Protein AF-A0A261F7Y9-F1 (afdb_monomer)

Organism: NCBI:txid218139

Sequence (420 aa):
MVSARGSYKQPDGKLISATIAAESLATPVISEVSFDGDFFADDDLGGDASLTPVEHALSGLPLTWSLQDYQERIAAAIPANLHLEGTDARALALAVRRAAGKLVGEQAQESVASEAGTGKKPGLPQDAFDTGNLTSSNLSWDELKRRWNSLDLAIVEPQTSAQQPFEPAMQMAVDEVIAERTRKGEMPALIRFWEWASPAVIIGLFQSLSAEVNMQAARERGITVVRRITGGGAMFVEPGNTITYSLTVPRDFIEGLNSEDAYRLCEAWAIGALRSVGIKAAHAPLNDVVSPAGKIGGAAQRRYPKSEAGAGVPGSVLPGAVLHHTTMAYDIDAVAMTQVLRPHQEKLAAHAVKSAAKRVDPMKSQSGMSRREIMEAMARYAHEFVPGLRSYQLPEDVLKEARELAQSKYSNPQWTGRIA

Secondary structure (DSSP, 8-state):
-EEEEEEEE-TTS-EEEEEEEES-SSS-B-SEEEEEES-EEEETTSS---SHHHHHHHTT-BTT--HHHHHHHHHHHS-TTEEEES--HHHHHHHHHHHHHHHTT------S---S-----S---TTTT-TT---BTTB-HHHHHHHHHTS-EEEEPPPPTTSPPBPHHHHHHHHHHHHHHHHTTSS-EEEEEE-BSS-EEEE-TT--HHHHB-HHHHHHTT-EEEE-SS-S--EEE-TTTEEEEEEEE-GGGGTT--HHHHHHHHHHHHHHHHHHTT---EEETTTEEEETTEEEEEEEEEEEPPEE--TTSTT-EE--EEEEEEEEESS--HHHHHHHB---S-S-HHHHHHHHHTTB--THHHH---HHHHHHHHHHHHHHHSTT-EE----HHHHHHHHHHIIIIIT-HHHHH---

Solvent-accessible surface area (backbone atoms only — not comparable to full-atom values): 21947 Å² total; per-residue (Å²): 107,51,71,32,73,8,68,36,57,47,55,76,59,33,39,38,30,20,42,36,30,24,67,41,83,92,61,48,26,26,63,42,52,48,63,33,28,33,28,34,61,37,20,61,83,52,61,84,47,58,51,59,59,36,32,60,69,47,41,71,38,59,46,82,56,50,58,63,58,42,20,54,52,36,52,73,32,53,54,96,52,55,47,61,46,69,59,50,39,61,51,52,17,51,2,42,45,47,10,29,31,62,71,74,66,51,74,79,72,89,71,67,72,74,65,61,48,88,40,63,48,78,69,78,57,96,50,45,75,42,86,86,57,82,50,57,102,86,41,46,70,65,57,49,50,51,51,57,64,66,51,67,40,32,29,31,63,69,77,54,98,87,58,82,50,46,48,67,32,40,50,52,20,42,54,51,48,53,32,55,33,23,21,62,62,76,42,66,28,33,39,35,40,56,58,50,57,49,37,32,36,40,34,13,31,27,28,46,47,78,67,43,37,35,64,66,53,23,55,78,67,64,34,46,73,34,49,39,91,24,27,30,63,72,44,75,49,44,57,87,23,54,50,39,39,36,37,31,36,45,33,67,76,42,64,95,49,57,71,52,55,38,42,50,62,71,41,45,64,59,38,51,23,37,42,74,58,60,30,66,47,26,78,40,88,69,43,34,32,29,37,98,67,22,37,26,30,38,47,34,54,40,56,34,37,60,43,72,47,66,100,84,44,92,92,42,67,27,49,4,12,32,36,40,37,35,47,26,37,37,42,80,66,38,64,64,42,60,59,24,38,45,73,80,90,81,62,62,71,75,56,40,38,57,50,47,47,54,44,43,35,36,48,45,78,64,48,75,52,54,69,65,59,51,48,52,45,35,54,54,39,46,49,70,71,27,79,81,55,36,84,48,76,84,52,68,67,58,54,48,53,11,48,56,41,11,60,71,40,41,64,26,67,67,56,41,63,40,64,69

Radius of gyration: 21.88 Å; Cα contacts (8 Å, |Δi|>4): 838; chains: 1; bounding box: 56×60×61 Å

Mean predicted aligned error: 7.57 Å

Foldseek 3Di:
DDKFKFKDAALLGWIKMKIFDDPDLVQAATQWIAMFIFKFKAFQQQDQQDCVQLGVLRHGHHLPDDLVVQLVSSQVSQDPRIDIGRDHSSRNSNNSNRGSCVSNVNDPPCPVDPPCPVRPNPPQDPCLLPPCPLDDPQDDPVNLLVLLQPFPEAEAAADDPVDQFDAPLLVLLLLVLQQVCLLQVNDTWYKYWGWHNAKEKEAEQQHACVQWWPVVLCVVVVYYYWYHSWGGGMDTDGTQFKTKIKTKHFLVSQPPHDQQNVLSSVCVLVQVLLVVLQASWGDRPPFFIAHPQATFKGKTKHWGHKDADPDDDPPDIRRTMIMIMMMGTQDDPLLSSCVTTPPDDDDDPVVSSVVSPSRHDHSCVGRVDGPVVSSNSSVVSSCVSHPPHHYDDDDVVSSVSSVVCSVVAGPDVCNSNDRD

Nearest PDB structures (foldseek):
  3r07-assembly1_A  TM=8.902E-01  e=7.200E-19  Thermoplasma acidophilum DSM 1728
  6jom-assembly2_B  TM=8.485E-01  e=5.633E-18  Mesomycoplasma hyopneumoniae J
  4tvy-assembly2_B  TM=7.628E-01  e=1.749E-13  Escherichia coli K-12
  3a7u-assembly1_A  TM=7.095E-01  e=5.615E-11  Bos taurus
  1hxd-assembly2_B  TM=4.576E-01  e=7.885E-04  Escherichia coli

pLDDT: mean 85.69, std 16.02, range [31.22, 98.69]

InterPro domains:
  IPR004143 Biotinyl protein ligase (BPL) and lipoyl protein ligase (LPL), catalytic domain [PF21948] (168-380)
  IPR004143 Biotinyl protein ligase (BPL) and lipoyl protein ligase (LPL), catalytic domain [PS51733] (185-364)
  IPR045864 Class II Aminoacyl-tRNA synthetase/Biotinyl protein ligase (BPL) and lipoyl protein ligase (LPL) [G3DSA:3.30.930.10] (155-417)
  IPR045864 Class II Aminoacyl-tRNA synthetase/Biotinyl protein ligase (BPL) and lipoyl protein ligase (LPL) [SSF55681] (164-416)
  IPR050664 Octanoyltransferase LipM/LipL [PTHR43679] (163-416)

Structure (mmCIF, N/CA/C/O backbone):
data_AF-A0A261F7Y9-F1
#
_entry.id   AF-A0A261F7Y9-F1
#
loop_
_atom_site.group_PDB
_atom_site.id
_atom_site.type_symbol
_atom_site.label_atom_id
_atom_site.label_alt_id
_atom_site.label_comp_id
_atom_site.label_asym_id
_atom_site.label_entity_id
_atom_site.label_seq_id
_atom_site.pdbx_PDB_ins_code
_atom_site.Cartn_x
_atom_site.Cartn_y
_atom_site.Cartn_z
_atom_site.occupancy
_atom_site.B_iso_or_equiv
_atom_site.auth_seq_id
_atom_site.auth_comp_id
_atom_site.auth_asym_id
_atom_site.auth_atom_id
_atom_site.pdbx_PDB_model_num
ATOM 1 N N . MET A 1 1 ? 30.155 -2.075 -19.653 1.00 79.88 1 MET A N 1
ATOM 2 C CA . MET A 1 1 ? 28.729 -2.178 -19.300 1.00 79.88 1 MET A CA 1
ATOM 3 C C . MET A 1 1 ? 28.101 -0.801 -19.403 1.00 79.88 1 MET A C 1
ATOM 5 O O . MET A 1 1 ? 28.576 0.129 -18.760 1.00 79.88 1 MET A O 1
ATOM 9 N N . VAL A 1 2 ? 27.101 -0.661 -20.263 1.00 89.81 2 VAL A N 1
ATOM 10 C CA . VAL A 1 2 ? 26.293 0.553 -20.429 1.00 89.81 2 VAL A CA 1
ATOM 11 C C . VAL A 1 2 ? 24.871 0.242 -19.993 1.00 89.81 2 VAL A C 1
ATOM 13 O O . VAL A 1 2 ? 24.397 -0.866 -20.235 1.00 89.81 2 VAL A O 1
ATOM 16 N N . SER A 1 3 ? 24.197 1.188 -19.344 1.00 92.75 3 SER A N 1
ATOM 17 C CA . SER A 1 3 ? 22.821 1.000 -18.894 1.00 92.75 3 SER A CA 1
ATOM 18 C C . SER A 1 3 ? 21.926 2.168 -19.274 1.00 92.75 3 SER A C 1
ATOM 20 O O . SER A 1 3 ? 22.372 3.307 -19.429 1.00 92.75 3 SER A O 1
ATOM 22 N N . ALA A 1 4 ? 20.644 1.873 -19.452 1.00 93.38 4 ALA A N 1
ATOM 23 C CA . ALA A 1 4 ? 19.624 2.864 -19.732 1.00 93.38 4 ALA A CA 1
ATOM 24 C C . ALA A 1 4 ? 18.330 2.520 -19.008 1.00 93.38 4 ALA A C 1
ATOM 26 O O . ALA A 1 4 ? 17.986 1.358 -18.804 1.00 93.38 4 ALA A O 1
ATOM 27 N N . ARG A 1 5 ? 17.586 3.569 -18.664 1.00 92.94 5 ARG A N 1
ATOM 28 C CA . ARG A 1 5 ? 16.268 3.462 -18.051 1.00 92.94 5 ARG A CA 1
ATOM 29 C C . ARG A 1 5 ? 15.193 3.923 -19.020 1.00 92.94 5 ARG A C 1
ATOM 31 O O . ARG A 1 5 ? 15.264 5.037 -19.551 1.00 92.94 5 ARG A O 1
ATOM 38 N N . GLY A 1 6 ? 14.188 3.088 -19.222 1.00 92.38 6 GLY A N 1
ATOM 39 C CA . GLY A 1 6 ? 12.964 3.399 -19.944 1.00 92.38 6 GLY A CA 1
ATOM 40 C C . GLY A 1 6 ? 11.796 3.398 -18.973 1.00 92.38 6 GLY A C 1
ATOM 41 O O . GLY A 1 6 ? 11.725 2.540 -18.103 1.00 92.38 6 GLY A O 1
ATOM 42 N N . SER A 1 7 ? 10.889 4.359 -19.106 1.00 90.38 7 SER A N 1
ATOM 43 C CA . SER A 1 7 ? 9.691 4.441 -18.268 1.00 90.38 7 SER A CA 1
ATOM 44 C C . SER A 1 7 ? 8.463 4.603 -19.145 1.00 90.38 7 SER A C 1
ATOM 46 O O . SER A 1 7 ? 8.532 5.288 -20.167 1.00 90.38 7 SER A O 1
ATOM 48 N N . TYR A 1 8 ? 7.349 3.999 -18.750 1.00 88.56 8 TYR A N 1
ATOM 49 C CA . TYR A 1 8 ? 6.044 4.099 -19.388 1.00 88.56 8 TYR A CA 1
ATOM 50 C C . TYR A 1 8 ? 4.980 4.386 -18.329 1.00 88.56 8 TYR A C 1
ATOM 52 O O . TYR A 1 8 ? 4.941 3.743 -17.283 1.00 88.56 8 TYR A O 1
ATOM 60 N N . LYS A 1 9 ? 4.139 5.388 -18.598 1.00 82.06 9 LYS A N 1
ATOM 61 C CA . LYS A 1 9 ? 3.025 5.772 -17.735 1.00 82.06 9 LYS A CA 1
ATOM 62 C C . LYS A 1 9 ? 1.736 5.312 -18.392 1.00 82.06 9 LYS A C 1
ATOM 64 O O . LYS A 1 9 ? 1.450 5.725 -19.513 1.00 82.06 9 LYS A O 1
ATOM 69 N N . GLN A 1 10 ? 0.992 4.472 -17.694 1.00 81.38 10 GLN A N 1
ATOM 70 C CA . GLN A 1 10 ? -0.288 3.968 -18.161 1.00 81.38 10 GLN A CA 1
ATOM 71 C C . GLN A 1 10 ? -1.378 5.048 -18.111 1.00 81.38 10 GLN A C 1
ATOM 73 O O . GLN A 1 10 ? -1.228 6.047 -17.394 1.00 81.38 10 GLN A O 1
ATOM 78 N N . PRO A 1 11 ? -2.496 4.856 -18.837 1.00 72.88 11 PRO A N 1
ATOM 79 C CA . PRO A 1 11 ? -3.625 5.788 -18.831 1.00 72.88 11 PRO A CA 1
ATOM 80 C C . PRO A 1 11 ? -4.229 6.059 -17.443 1.00 72.88 11 PRO A C 1
ATOM 82 O O . PRO A 1 11 ? -4.702 7.165 -17.189 1.00 72.88 11 PRO A O 1
ATOM 85 N N . ASP A 1 12 ? -4.183 5.081 -16.534 1.00 65.38 12 ASP A N 1
ATOM 86 C CA . ASP A 1 12 ? -4.641 5.197 -15.139 1.00 65.38 12 ASP A CA 1
ATOM 87 C C . ASP A 1 12 ? -3.676 6.002 -14.239 1.00 65.38 12 ASP A C 1
ATOM 89 O O . ASP A 1 12 ? -3.991 6.351 -13.096 1.00 65.38 12 ASP A O 1
ATOM 93 N N . GLY A 1 13 ? -2.504 6.346 -14.775 1.00 70.00 13 GLY A N 1
ATOM 94 C CA . GLY A 1 13 ? -1.469 7.135 -14.134 1.00 70.00 13 GLY A CA 1
ATOM 95 C C . GLY A 1 13 ? -0.353 6.328 -13.475 1.00 70.00 13 GLY A C 1
ATOM 96 O O . GLY A 1 13 ? 0.616 6.962 -13.043 1.00 70.00 13 GLY A O 1
ATOM 97 N N . LYS A 1 14 ? -0.445 4.991 -13.423 1.00 76.88 14 LYS A N 1
ATOM 98 C CA . LYS A 1 14 ? 0.593 4.125 -12.848 1.00 76.88 14 LYS A CA 1
ATOM 99 C C . LYS A 1 14 ? 1.839 4.100 -13.729 1.00 76.88 14 LYS A C 1
ATOM 101 O O . LYS A 1 14 ? 1.745 4.097 -14.960 1.00 76.88 14 LYS A O 1
ATOM 106 N N . LEU A 1 15 ? 3.014 4.115 -13.102 1.00 82.56 15 LEU A N 1
ATOM 107 C CA . LEU A 1 15 ? 4.296 4.132 -13.802 1.00 82.56 15 LEU A CA 1
ATOM 108 C C . LEU A 1 15 ? 5.003 2.786 -13.688 1.00 82.56 15 LEU A C 1
ATOM 110 O O . LEU A 1 15 ? 5.129 2.242 -12.596 1.00 82.56 15 LEU A O 1
ATOM 114 N N . ILE A 1 16 ? 5.545 2.338 -14.816 1.00 90.88 16 ILE A N 1
ATOM 115 C CA . ILE A 1 16 ? 6.440 1.196 -14.932 1.00 90.88 16 ILE A CA 1
ATOM 116 C C . ILE A 1 16 ? 7.758 1.681 -15.514 1.00 90.88 16 ILE A C 1
ATOM 118 O O . ILE A 1 16 ? 7.783 2.482 -16.452 1.00 90.88 16 ILE A O 1
ATOM 122 N N . SER A 1 17 ? 8.864 1.192 -14.981 1.00 92.25 17 SER A N 1
ATOM 123 C CA . SER A 1 17 ? 10.192 1.427 -15.519 1.00 92.25 17 SER A CA 1
ATOM 124 C C . SER A 1 17 ? 10.956 0.126 -15.675 1.00 92.25 17 SER A C 1
ATOM 126 O O . SER A 1 17 ? 10.799 -0.792 -14.881 1.00 92.25 17 SER A O 1
ATOM 128 N N . ALA A 1 18 ? 11.808 0.086 -16.693 1.00 95.12 18 ALA A N 1
ATOM 129 C CA . ALA A 1 18 ? 12.790 -0.957 -16.908 1.00 95.12 18 ALA A CA 1
ATOM 130 C C . ALA A 1 18 ? 14.177 -0.313 -16.928 1.00 95.12 18 ALA A C 1
ATOM 132 O O . ALA A 1 18 ? 14.395 0.691 -17.619 1.00 95.12 18 ALA A O 1
ATOM 133 N N . THR A 1 19 ? 15.112 -0.882 -16.178 1.00 94.50 19 THR A N 1
ATOM 134 C CA . THR A 1 19 ? 16.533 -0.542 -16.267 1.00 94.50 19 THR A CA 1
ATOM 135 C C . THR A 1 19 ? 17.238 -1.699 -16.950 1.00 94.50 19 THR A C 1
ATOM 137 O O . THR A 1 19 ? 17.199 -2.811 -16.444 1.00 94.50 19 THR A O 1
ATOM 140 N N . ILE A 1 20 ? 17.851 -1.444 -18.105 1.00 95.19 20 ILE A N 1
ATOM 141 C CA . ILE A 1 20 ? 18.553 -2.450 -18.907 1.00 95.19 20 ILE A CA 1
ATOM 142 C C . ILE A 1 20 ? 20.041 -2.146 -18.889 1.00 95.19 20 ILE A C 1
ATOM 144 O O . ILE A 1 20 ? 20.428 -0.988 -19.065 1.00 95.19 20 ILE A O 1
ATOM 148 N N . ALA A 1 21 ? 20.860 -3.181 -18.741 1.00 93.62 21 ALA A N 1
ATOM 149 C CA . ALA A 1 21 ? 22.292 -3.137 -18.987 1.00 93.62 21 ALA A CA 1
ATOM 150 C C . ALA A 1 21 ? 22.665 -3.981 -20.214 1.00 93.62 21 ALA A C 1
ATOM 152 O O . ALA A 1 21 ? 22.016 -4.980 -20.524 1.00 93.62 21 ALA A O 1
ATOM 153 N N . ALA A 1 22 ? 23.730 -3.569 -20.895 1.00 91.69 22 ALA A N 1
ATOM 154 C CA . ALA A 1 22 ? 24.402 -4.338 -21.932 1.00 91.69 22 ALA A CA 1
ATOM 155 C C . ALA A 1 22 ? 25.917 -4.309 -21.698 1.00 91.69 22 ALA A C 1
ATOM 157 O O . ALA A 1 22 ? 26.501 -3.267 -21.365 1.00 91.69 22 ALA A O 1
ATOM 158 N N . GLU A 1 23 ? 26.584 -5.447 -21.883 1.00 88.81 23 GLU A N 1
ATOM 159 C CA . GLU A 1 23 ? 28.038 -5.545 -21.721 1.00 88.81 23 GLU A CA 1
ATOM 160 C C . GLU A 1 23 ? 28.784 -4.784 -22.818 1.00 88.81 23 GLU A C 1
ATOM 162 O O . GLU A 1 23 ? 29.725 -4.038 -22.524 1.00 88.81 23 GLU A O 1
ATOM 167 N N . SER A 1 24 ? 28.315 -4.928 -24.060 1.00 82.69 24 SER A N 1
ATOM 168 C CA . SER A 1 24 ? 28.892 -4.334 -25.262 1.00 82.69 24 SER A CA 1
ATOM 169 C C . SER A 1 24 ? 27.799 -3.922 -26.244 1.00 82.69 24 SER A C 1
ATOM 171 O O . SER A 1 24 ? 26.868 -4.678 -26.500 1.00 82.69 24 SER A O 1
ATOM 173 N N . LEU A 1 25 ? 27.943 -2.746 -26.856 1.00 79.88 25 LEU A N 1
ATOM 174 C CA . LEU A 1 25 ? 27.063 -2.312 -27.947 1.00 79.88 25 LEU A CA 1
ATOM 175 C C . LEU A 1 25 ? 27.443 -2.934 -29.301 1.00 79.88 25 LEU A C 1
ATOM 177 O O . LEU A 1 25 ? 26.671 -2.839 -30.247 1.00 79.88 25 LEU A O 1
ATOM 181 N N . ALA A 1 26 ? 28.604 -3.595 -29.395 1.00 77.81 26 ALA A N 1
ATOM 182 C CA . ALA A 1 26 ? 28.982 -4.361 -30.585 1.00 77.81 26 ALA A CA 1
ATOM 183 C C . ALA A 1 26 ? 28.173 -5.665 -30.716 1.00 77.81 26 ALA A C 1
ATOM 185 O O . ALA A 1 26 ? 27.941 -6.134 -31.827 1.00 77.81 26 ALA A O 1
ATOM 186 N N . THR A 1 27 ? 27.705 -6.206 -29.585 1.00 78.56 27 THR A N 1
ATOM 187 C CA . THR A 1 27 ? 26.785 -7.348 -29.506 1.00 78.56 27 THR A CA 1
ATOM 188 C C . THR A 1 27 ? 25.595 -6.914 -28.652 1.00 78.56 27 THR A C 1
ATOM 190 O O . THR A 1 27 ? 25.581 -7.188 -27.453 1.00 78.56 27 THR A O 1
ATOM 193 N N . PRO A 1 28 ? 24.641 -6.155 -29.221 1.00 86.19 28 PRO A N 1
ATOM 194 C CA . PRO A 1 28 ? 23.650 -5.408 -28.456 1.00 86.19 28 PRO A CA 1
ATOM 195 C C . PRO A 1 28 ? 22.575 -6.349 -27.904 1.00 86.19 28 PRO A C 1
ATOM 197 O O . PRO A 1 28 ? 21.476 -6.430 -28.445 1.00 86.19 28 PRO A O 1
ATOM 200 N N . VAL A 1 29 ? 22.900 -7.069 -26.835 1.00 94.25 29 VAL A N 1
ATOM 201 C CA . VAL A 1 29 ? 21.985 -7.931 -26.083 1.00 94.25 29 VAL A CA 1
ATOM 202 C C . VAL A 1 29 ? 21.806 -7.409 -24.661 1.00 94.25 29 VAL A C 1
ATOM 204 O O . VAL A 1 29 ? 22.692 -6.757 -24.105 1.00 94.25 29 VAL A O 1
ATOM 207 N N . ILE A 1 30 ? 20.652 -7.704 -24.074 1.00 95.31 30 ILE A N 1
ATOM 208 C CA . ILE A 1 30 ? 20.351 -7.437 -22.670 1.00 95.31 30 ILE A CA 1
ATOM 209 C C . ILE A 1 30 ? 21.233 -8.349 -21.814 1.00 95.31 30 ILE A C 1
ATOM 211 O O . ILE A 1 30 ? 21.084 -9.566 -21.866 1.00 95.31 30 ILE A O 1
ATOM 215 N N . SER A 1 31 ? 22.141 -7.788 -21.019 1.00 93.75 31 SER A N 1
ATOM 216 C CA . SER A 1 31 ? 22.878 -8.563 -20.012 1.00 93.75 31 SER A CA 1
ATOM 217 C C . SER A 1 31 ? 22.076 -8.676 -18.719 1.00 93.75 31 SER A C 1
ATOM 219 O O . SER A 1 31 ? 21.968 -9.753 -18.142 1.00 93.75 31 SER A O 1
ATOM 221 N N . GLU A 1 32 ? 21.453 -7.573 -18.305 1.00 93.31 32 GLU A N 1
ATOM 222 C CA . GLU A 1 32 ? 20.610 -7.497 -17.113 1.00 93.31 32 GLU A CA 1
ATOM 223 C C . GLU A 1 32 ? 19.401 -6.608 -17.394 1.00 93.31 32 GLU A C 1
ATOM 225 O O . GLU A 1 32 ? 19.495 -5.622 -18.135 1.00 93.31 32 GLU A O 1
ATOM 230 N N . VAL A 1 33 ? 18.274 -6.935 -16.772 1.00 94.25 33 VAL A N 1
ATOM 231 C CA . VAL A 1 33 ? 17.088 -6.086 -16.743 1.00 94.25 33 VAL A CA 1
ATOM 232 C C . VAL A 1 33 ? 16.472 -6.142 -15.354 1.00 94.25 33 VAL A C 1
ATOM 234 O O . VAL A 1 33 ? 16.450 -7.197 -14.730 1.00 94.25 33 VAL A O 1
ATOM 237 N N . SER A 1 34 ? 15.976 -5.005 -14.883 1.00 93.81 34 SER A N 1
ATOM 238 C CA . SER A 1 34 ? 15.144 -4.935 -13.688 1.00 93.81 34 SER A CA 1
ATOM 239 C C . SER A 1 34 ? 13.935 -4.046 -13.907 1.00 93.81 34 SER A C 1
ATOM 241 O O . SER A 1 34 ? 14.015 -3.036 -14.622 1.00 93.81 34 SER A O 1
ATOM 243 N N . PHE A 1 35 ? 12.819 -4.419 -13.287 1.00 93.56 35 PHE A N 1
ATOM 244 C CA . PHE A 1 35 ? 11.570 -3.668 -13.351 1.00 93.56 35 PHE A CA 1
ATOM 245 C C . PHE A 1 35 ? 11.230 -3.017 -12.020 1.00 93.56 35 PHE A C 1
ATOM 247 O O . PHE A 1 35 ? 11.345 -3.634 -10.970 1.00 93.56 35 PHE A O 1
ATOM 254 N N . ASP A 1 36 ? 10.748 -1.779 -12.063 1.00 92.19 36 ASP A N 1
ATOM 255 C CA . ASP A 1 36 ? 10.231 -1.103 -10.878 1.00 92.19 36 ASP A CA 1
ATOM 256 C C . ASP A 1 36 ? 9.084 -0.153 -11.221 1.00 92.19 36 ASP A C 1
ATOM 258 O O . ASP A 1 36 ? 8.969 0.327 -12.354 1.00 92.19 36 ASP A O 1
ATOM 262 N N . GLY A 1 37 ? 8.211 0.111 -10.250 1.00 89.06 37 GLY A N 1
ATOM 263 C CA . GLY A 1 37 ? 7.068 0.983 -10.478 1.00 89.06 37 GLY A CA 1
ATOM 264 C C . GLY A 1 37 ? 6.006 0.991 -9.386 1.00 89.06 37 GLY A C 1
ATOM 265 O O . GLY A 1 37 ? 6.127 0.350 -8.343 1.00 89.06 37 GLY A O 1
ATOM 266 N N . ASP A 1 38 ? 4.944 1.744 -9.667 1.00 84.56 38 ASP A N 1
ATOM 267 C CA . ASP A 1 38 ? 3.729 1.849 -8.853 1.00 84.56 38 ASP A CA 1
ATOM 268 C C . ASP A 1 38 ? 2.697 0.818 -9.333 1.00 84.56 38 ASP A C 1
ATOM 270 O O . ASP A 1 38 ? 1.706 1.152 -9.982 1.00 84.56 38 ASP A O 1
ATOM 274 N N . PHE A 1 39 ? 2.978 -0.456 -9.066 1.00 86.56 39 PHE A N 1
ATOM 275 C CA . PHE A 1 39 ? 2.076 -1.569 -9.359 1.00 86.56 39 PHE A CA 1
ATOM 276 C C . PHE A 1 39 ? 1.982 -2.527 -8.168 1.00 86.56 39 PHE A C 1
ATOM 278 O O . PHE A 1 39 ? 2.689 -2.390 -7.162 1.00 86.56 39 PHE A O 1
ATOM 285 N N . PHE A 1 40 ? 1.064 -3.480 -8.271 1.00 85.12 40 PHE A N 1
ATOM 286 C CA . PHE A 1 40 ? 0.904 -4.573 -7.322 1.00 85.12 40 PHE A CA 1
ATOM 287 C C . PHE A 1 40 ? 1.166 -5.892 -8.039 1.00 85.12 40 PHE A C 1
ATOM 289 O O . PHE A 1 40 ? 0.871 -6.022 -9.229 1.00 85.12 40 PHE A O 1
ATOM 296 N N . ALA A 1 41 ? 1.721 -6.848 -7.306 1.00 85.12 41 ALA A N 1
ATOM 297 C CA . ALA A 1 41 ? 1.832 -8.218 -7.752 1.00 85.12 41 ALA A CA 1
ATOM 298 C C . ALA A 1 41 ? 1.517 -9.140 -6.577 1.00 85.12 41 ALA A C 1
ATOM 300 O O . ALA A 1 41 ? 2.053 -8.940 -5.485 1.00 85.12 41 ALA A O 1
ATOM 301 N N . ASP A 1 42 ? 0.654 -10.119 -6.815 1.00 80.19 42 ASP A N 1
ATOM 302 C CA . ASP A 1 42 ? 0.310 -11.160 -5.853 1.00 80.19 42 ASP A CA 1
ATOM 303 C C . ASP A 1 42 ? 0.635 -12.525 -6.471 1.00 80.19 42 ASP A C 1
ATOM 305 O O . ASP A 1 42 ? 0.371 -12.765 -7.651 1.00 80.19 42 ASP A O 1
ATOM 309 N N . ASP A 1 43 ? 1.221 -13.409 -5.665 1.00 76.75 43 ASP A N 1
ATOM 310 C CA . ASP A 1 43 ? 1.515 -14.792 -6.036 1.00 76.75 43 ASP A CA 1
ATOM 311 C C . ASP A 1 43 ? 0.514 -15.724 -5.339 1.00 76.75 43 ASP A C 1
ATOM 313 O O . ASP A 1 43 ? 0.488 -15.828 -4.107 1.00 76.75 43 ASP A O 1
ATOM 317 N N . ASP A 1 44 ? -0.284 -16.437 -6.133 1.00 71.94 44 ASP A N 1
ATOM 318 C CA . ASP A 1 44 ? -1.272 -17.408 -5.651 1.00 71.94 44 ASP A CA 1
ATOM 319 C C . ASP A 1 44 ? -0.660 -18.649 -4.967 1.00 71.94 44 ASP A C 1
ATOM 321 O O . ASP A 1 44 ? -1.399 -19.466 -4.417 1.00 71.94 44 ASP A O 1
ATOM 325 N N . LEU A 1 45 ? 0.670 -18.791 -4.940 1.00 62.31 45 LEU A N 1
ATOM 326 C CA . LEU A 1 45 ? 1.407 -19.834 -4.212 1.00 62.31 45 LEU A CA 1
ATOM 327 C C . LEU A 1 45 ? 2.021 -19.346 -2.888 1.00 62.31 45 LEU A C 1
ATOM 329 O O . LEU A 1 45 ? 2.546 -20.150 -2.119 1.00 62.31 45 LEU A O 1
ATOM 333 N N . GLY A 1 46 ? 1.936 -18.046 -2.587 1.00 58.12 46 GLY A N 1
ATOM 334 C CA . GLY A 1 46 ? 2.282 -17.490 -1.276 1.00 58.12 46 GLY A CA 1
ATOM 335 C C . GLY A 1 46 ? 3.758 -17.166 -1.097 1.00 58.12 46 GLY A C 1
ATOM 336 O O . GLY A 1 46 ? 4.185 -16.864 0.018 1.00 58.12 46 GLY A O 1
ATOM 337 N N . GLY A 1 47 ? 4.521 -17.198 -2.190 1.00 62.97 47 GLY A N 1
ATOM 338 C CA . GLY A 1 47 ? 5.863 -16.639 -2.251 1.00 62.97 47 GLY A CA 1
ATOM 339 C C . GLY A 1 47 ? 5.870 -15.108 -2.191 1.00 62.97 47 GLY A C 1
ATOM 340 O O . GLY A 1 47 ? 4.835 -14.438 -2.225 1.00 62.97 47 GLY A O 1
ATOM 341 N N . ASP A 1 48 ? 7.071 -14.536 -2.107 1.00 69.88 48 ASP A N 1
ATOM 342 C CA . ASP A 1 48 ? 7.262 -13.127 -2.443 1.00 69.88 48 ASP A CA 1
ATOM 343 C C . ASP A 1 48 ? 7.061 -12.977 -3.956 1.00 69.88 48 ASP A C 1
ATOM 345 O O . ASP A 1 48 ? 7.891 -13.448 -4.736 1.00 69.88 48 ASP A O 1
ATOM 349 N N . ALA A 1 49 ? 5.961 -12.336 -4.363 1.00 78.19 49 ALA A N 1
ATOM 350 C CA . ALA A 1 49 ? 5.719 -12.002 -5.761 1.00 78.19 49 ALA A CA 1
ATOM 351 C C . ALA A 1 49 ? 6.936 -11.261 -6.339 1.00 78.19 49 ALA A C 1
ATOM 353 O O . ALA A 1 49 ? 7.431 -10.308 -5.732 1.00 78.19 49 ALA A O 1
ATOM 354 N N . SER A 1 50 ? 7.421 -11.724 -7.491 1.00 83.81 50 SER A N 1
ATOM 355 C CA . SER A 1 50 ? 8.671 -11.257 -8.086 1.00 83.81 50 SER A CA 1
ATOM 356 C C . SER A 1 50 ? 8.614 -11.296 -9.608 1.00 83.81 50 SER A C 1
ATOM 358 O O . SER A 1 50 ? 8.040 -12.213 -10.202 1.00 83.81 50 SER A O 1
ATOM 360 N N . LEU A 1 51 ? 9.254 -10.313 -10.242 1.00 88.69 51 LEU A N 1
ATOM 361 C CA . LEU A 1 51 ? 9.414 -10.256 -11.695 1.00 88.69 51 LEU A CA 1
ATOM 362 C C . LEU A 1 51 ? 10.674 -10.976 -12.196 1.00 88.69 51 LEU A C 1
ATOM 364 O O . LEU A 1 51 ? 10.888 -11.029 -13.406 1.00 88.69 51 LEU A O 1
ATOM 368 N N . THR A 1 52 ? 11.458 -11.614 -11.319 1.00 90.19 52 THR A N 1
ATOM 369 C CA . THR A 1 52 ? 12.676 -12.349 -11.700 1.00 90.19 52 THR A CA 1
ATOM 370 C C . THR A 1 52 ? 12.485 -13.359 -12.846 1.00 90.19 52 THR A C 1
ATOM 372 O O . THR A 1 52 ? 13.351 -13.412 -13.720 1.00 90.19 52 THR A O 1
ATOM 375 N N . PRO A 1 53 ? 11.382 -14.136 -12.947 1.00 91.38 53 PRO A N 1
ATOM 376 C CA . PRO A 1 53 ? 11.158 -15.001 -14.111 1.00 91.38 53 PRO A CA 1
ATOM 377 C C . PRO A 1 53 ? 11.090 -14.230 -15.437 1.00 91.38 53 PRO A C 1
ATOM 379 O O . PRO A 1 53 ? 11.654 -14.669 -16.440 1.00 91.38 53 PRO A O 1
ATOM 382 N N . VAL A 1 54 ? 10.447 -13.058 -15.432 1.00 93.12 54 VAL A N 1
ATOM 383 C CA . VAL A 1 54 ? 10.360 -12.163 -16.593 1.00 93.12 54 VAL A CA 1
ATOM 384 C C . VAL A 1 54 ? 11.728 -11.557 -16.900 1.00 93.12 54 VAL A C 1
ATOM 386 O O . VAL A 1 54 ? 12.136 -11.522 -18.058 1.00 93.12 54 VAL A O 1
ATOM 389 N N . GLU A 1 55 ? 12.465 -11.128 -15.876 1.00 94.56 55 GLU A N 1
ATOM 390 C CA . GLU A 1 55 ? 13.810 -10.559 -16.020 1.00 94.56 55 GLU A CA 1
ATOM 391 C C . GLU A 1 55 ? 14.788 -11.573 -16.629 1.00 94.56 55 GLU A C 1
ATOM 393 O O . GLU A 1 55 ? 15.427 -11.291 -17.644 1.00 94.56 55 GLU A O 1
ATOM 398 N N . HIS A 1 56 ? 14.826 -12.798 -16.097 1.00 94.56 56 HIS A N 1
ATOM 399 C CA . HIS A 1 56 ? 15.631 -13.892 -16.645 1.00 94.56 56 HIS A CA 1
ATOM 400 C C . HIS A 1 56 ? 15.238 -14.255 -18.078 1.00 94.56 56 HIS A C 1
ATOM 402 O O . HIS A 1 56 ? 16.101 -14.577 -18.893 1.00 94.56 56 HIS A O 1
ATOM 408 N N . ALA A 1 57 ? 13.945 -14.207 -18.410 1.00 95.88 57 ALA A N 1
ATOM 409 C CA . ALA A 1 57 ? 13.483 -14.510 -19.758 1.00 95.88 57 ALA A CA 1
ATOM 410 C C . ALA A 1 57 ? 13.956 -13.483 -20.797 1.00 95.88 57 ALA A C 1
ATOM 412 O O . ALA A 1 57 ? 13.988 -13.824 -21.985 1.00 95.88 57 ALA A O 1
ATOM 413 N N . LEU A 1 58 ? 14.296 -12.267 -20.361 1.00 96.38 58 LEU A N 1
ATOM 414 C CA . LEU A 1 58 ? 14.776 -11.168 -21.195 1.00 96.38 58 LEU A CA 1
ATOM 415 C C . LEU A 1 58 ? 16.306 -11.103 -21.314 1.00 96.38 58 LEU A C 1
ATOM 417 O O . LEU A 1 58 ? 16.813 -10.545 -22.289 1.00 96.38 58 LEU A O 1
ATOM 421 N N . SER A 1 59 ? 17.045 -11.678 -20.365 1.00 95.19 59 SER A N 1
ATOM 422 C CA . SER A 1 59 ? 18.503 -11.788 -20.449 1.00 95.19 59 SER A CA 1
ATOM 423 C C . SER A 1 59 ? 18.941 -12.558 -21.701 1.00 95.19 59 SER A C 1
ATOM 425 O O . SER A 1 59 ? 18.397 -13.604 -22.050 1.00 95.19 59 SER A O 1
ATOM 427 N N . GLY A 1 60 ? 19.949 -12.028 -22.391 1.00 94.69 60 GLY A N 1
ATOM 428 C CA . GLY A 1 60 ? 20.494 -12.561 -23.640 1.00 94.69 60 GLY A CA 1
ATOM 429 C C . GLY A 1 60 ? 19.728 -12.158 -24.903 1.00 94.69 60 GLY A C 1
ATOM 430 O O . GLY A 1 60 ? 20.168 -12.498 -26.001 1.00 94.69 60 GLY A O 1
ATOM 431 N N . LEU A 1 61 ? 18.613 -11.429 -24.788 1.00 95.94 61 LEU A N 1
ATOM 432 C CA . LEU A 1 61 ? 17.824 -11.033 -25.954 1.00 95.94 61 LEU A CA 1
ATOM 433 C C . LEU A 1 61 ? 18.387 -9.787 -26.653 1.00 95.94 61 LEU A C 1
ATOM 435 O O . LEU A 1 61 ? 18.930 -8.905 -25.983 1.00 95.94 61 LEU A O 1
ATOM 439 N N . PRO A 1 62 ? 18.244 -9.666 -27.986 1.00 95.62 62 PRO A N 1
ATOM 440 C CA . PRO A 1 62 ? 18.696 -8.496 -28.735 1.00 95.62 62 PRO A CA 1
ATOM 441 C C . PRO A 1 62 ? 17.981 -7.205 -28.323 1.00 95.62 62 PRO A C 1
ATOM 443 O O . PRO A 1 62 ? 16.756 -7.142 -28.335 1.00 95.62 62 PRO A O 1
ATOM 446 N N . LEU A 1 63 ? 18.741 -6.129 -28.098 1.00 94.00 63 LEU A N 1
ATOM 447 C CA . LEU A 1 63 ? 18.217 -4.782 -27.833 1.00 94.00 63 LEU A CA 1
ATOM 448 C C . LEU A 1 63 ? 17.337 -4.256 -28.980 1.00 94.00 63 LEU A C 1
ATOM 450 O O . LEU A 1 63 ? 16.461 -3.425 -28.752 1.00 94.00 63 LEU A O 1
ATOM 454 N N . THR A 1 64 ? 17.556 -4.751 -30.198 1.00 92.88 64 THR A N 1
ATOM 455 C CA . THR A 1 64 ? 16.870 -4.339 -31.431 1.00 92.88 64 THR A CA 1
ATOM 456 C C . THR A 1 64 ? 15.520 -5.019 -31.662 1.00 92.88 64 THR A C 1
ATOM 458 O O . THR A 1 64 ? 14.874 -4.736 -32.670 1.00 92.88 64 THR A O 1
ATOM 461 N N . TRP A 1 65 ? 15.081 -5.905 -30.762 1.00 95.06 65 TRP A N 1
ATOM 462 C CA . TRP A 1 65 ? 13.755 -6.519 -30.843 1.00 95.06 65 TRP A CA 1
ATOM 463 C C . TRP A 1 65 ? 12.629 -5.483 -30.918 1.00 95.06 65 TRP A C 1
ATOM 465 O O . TRP A 1 65 ? 12.701 -4.384 -30.350 1.00 95.06 65 TRP A O 1
ATOM 475 N N . SER A 1 66 ? 11.570 -5.837 -31.650 1.00 95.19 66 SER A N 1
ATOM 476 C CA . SER A 1 66 ? 10.388 -4.991 -31.759 1.00 95.19 66 SER A CA 1
ATOM 477 C C . SER A 1 66 ? 9.613 -4.963 -30.437 1.00 95.19 66 SER A C 1
ATOM 479 O O . SER A 1 66 ? 9.814 -5.789 -29.546 1.00 95.19 66 SER A O 1
ATOM 481 N N . LEU A 1 67 ? 8.691 -4.003 -30.298 1.00 95.50 67 LEU A N 1
ATOM 482 C CA . LEU A 1 67 ? 7.781 -3.984 -29.149 1.00 95.50 67 LEU A CA 1
ATOM 483 C C . LEU A 1 67 ? 6.977 -5.289 -29.043 1.00 95.50 67 LEU A C 1
ATOM 485 O O . LEU A 1 67 ? 6.774 -5.784 -27.938 1.00 95.50 67 LEU A O 1
ATOM 489 N N . GLN A 1 68 ? 6.532 -5.828 -30.180 1.00 96.62 68 GLN A N 1
ATOM 490 C CA . GLN A 1 68 ? 5.742 -7.054 -30.225 1.00 96.62 68 GLN A CA 1
ATOM 491 C C . GLN A 1 68 ? 6.557 -8.258 -29.742 1.00 96.62 68 GLN A C 1
ATOM 493 O O . GLN A 1 68 ? 6.069 -8.999 -28.894 1.00 96.62 68 GLN A O 1
ATOM 498 N N . ASP A 1 69 ? 7.811 -8.392 -30.185 1.00 97.69 69 ASP A N 1
ATOM 499 C CA . ASP A 1 69 ? 8.685 -9.500 -29.771 1.00 97.69 69 ASP A CA 1
ATOM 500 C C . ASP A 1 69 ? 8.922 -9.490 -28.252 1.00 97.69 69 ASP A C 1
ATOM 502 O O . ASP A 1 69 ? 8.798 -10.516 -27.579 1.00 97.69 69 ASP A O 1
ATOM 506 N N . TYR A 1 70 ? 9.204 -8.311 -27.681 1.00 97.69 70 TYR A N 1
ATOM 507 C CA . TYR A 1 70 ? 9.320 -8.168 -26.228 1.00 97.69 70 TYR A CA 1
ATOM 508 C C . TYR A 1 70 ? 8.006 -8.485 -25.511 1.00 97.69 70 TYR A C 1
ATOM 510 O O . TYR A 1 70 ? 8.027 -9.167 -24.489 1.00 97.69 70 TYR A O 1
ATOM 518 N N . GLN A 1 71 ? 6.869 -8.011 -26.026 1.00 97.75 71 GLN A N 1
ATOM 519 C CA . GLN A 1 71 ? 5.562 -8.244 -25.414 1.00 97.75 71 GLN A CA 1
ATOM 520 C C . GLN A 1 71 ? 5.210 -9.735 -25.385 1.00 97.75 71 GLN A C 1
ATOM 522 O O . GLN A 1 71 ? 4.793 -10.230 -24.341 1.00 97.75 71 GLN A O 1
ATOM 527 N N . GLU A 1 72 ? 5.392 -10.452 -26.494 1.00 97.62 72 GLU A N 1
ATOM 528 C CA . GLU A 1 72 ? 5.117 -11.890 -26.581 1.00 97.62 72 GLU A CA 1
ATOM 529 C C . GLU A 1 72 ? 6.020 -12.686 -25.635 1.00 97.62 72 GLU A C 1
ATOM 531 O O . GLU A 1 72 ? 5.550 -13.560 -24.902 1.00 97.62 72 GLU A O 1
ATOM 536 N N . ARG A 1 73 ? 7.309 -12.331 -25.572 1.00 97.50 73 ARG A N 1
ATOM 537 C CA . ARG A 1 73 ? 8.260 -12.973 -24.663 1.00 97.50 73 ARG A CA 1
ATOM 538 C C . ARG A 1 73 ? 7.934 -12.725 -23.195 1.00 97.50 73 ARG A C 1
ATOM 540 O O . ARG A 1 73 ? 7.994 -13.665 -22.407 1.00 97.50 73 ARG A O 1
ATOM 547 N N . ILE A 1 74 ? 7.590 -11.490 -22.832 1.00 97.12 74 ILE A N 1
ATOM 548 C CA . ILE A 1 74 ? 7.196 -11.136 -21.464 1.00 97.12 74 ILE A CA 1
ATOM 549 C C . ILE A 1 74 ? 5.899 -11.853 -21.092 1.00 97.12 74 ILE A C 1
ATOM 551 O O . ILE A 1 74 ? 5.840 -12.467 -20.033 1.00 97.12 74 ILE A O 1
ATOM 555 N N . ALA A 1 75 ? 4.891 -11.844 -21.967 1.00 96.44 75 ALA A N 1
ATOM 556 C CA . ALA A 1 75 ? 3.624 -12.530 -21.723 1.00 96.44 75 ALA A CA 1
ATOM 557 C C . ALA A 1 75 ? 3.818 -14.036 -21.483 1.00 96.44 75 ALA A C 1
ATOM 559 O O . ALA A 1 75 ? 3.194 -14.593 -20.587 1.00 96.44 75 ALA A O 1
ATOM 560 N N . ALA A 1 76 ? 4.721 -14.679 -22.229 1.00 96.25 76 ALA A N 1
ATOM 561 C CA . ALA A 1 76 ? 5.059 -16.089 -22.037 1.00 96.25 76 ALA A CA 1
ATOM 562 C C . ALA A 1 76 ? 5.885 -16.367 -20.765 1.00 96.25 76 ALA A C 1
ATOM 564 O O . ALA A 1 76 ? 5.936 -17.508 -20.311 1.00 96.25 76 ALA A O 1
ATOM 565 N N . ALA A 1 77 ? 6.563 -15.354 -20.219 1.00 95.38 77 ALA A N 1
ATOM 566 C CA . ALA A 1 77 ? 7.418 -15.477 -19.040 1.00 95.38 77 ALA A CA 1
ATOM 567 C C . ALA A 1 77 ? 6.705 -15.142 -17.722 1.00 95.38 77 ALA A C 1
ATOM 569 O O . ALA A 1 77 ? 7.205 -15.521 -16.663 1.00 95.38 77 ALA A O 1
ATOM 570 N N . ILE A 1 78 ? 5.569 -14.436 -17.769 1.00 93.25 78 ILE A N 1
ATOM 571 C CA . ILE A 1 78 ? 4.740 -14.176 -16.588 1.00 93.25 78 ILE A CA 1
ATOM 572 C C . ILE A 1 78 ? 4.175 -15.519 -16.096 1.00 93.25 78 ILE A C 1
ATOM 574 O O . ILE A 1 78 ? 3.449 -16.183 -16.842 1.00 93.25 78 ILE A O 1
ATOM 578 N N . PRO A 1 79 ? 4.496 -15.948 -14.860 1.00 89.94 79 PRO A N 1
ATOM 579 C CA . PRO A 1 79 ? 3.944 -17.175 -14.302 1.00 89.94 79 PRO A CA 1
ATOM 580 C C . PRO A 1 79 ? 2.417 -17.114 -14.232 1.00 89.94 79 PRO A C 1
ATOM 582 O O . PRO A 1 79 ? 1.851 -16.081 -13.886 1.00 89.94 79 PRO A O 1
ATOM 585 N N . ALA A 1 80 ? 1.739 -18.232 -14.499 1.00 86.75 80 ALA A N 1
ATOM 586 C CA . ALA A 1 80 ? 0.272 -18.287 -14.495 1.00 86.75 80 ALA A CA 1
ATOM 587 C C . ALA A 1 80 ? -0.357 -17.956 -13.124 1.00 86.75 80 ALA A C 1
ATOM 589 O O . ALA A 1 80 ? -1.525 -17.591 -13.053 1.00 86.75 80 ALA A O 1
ATOM 590 N N . ASN A 1 81 ? 0.417 -18.102 -12.047 1.00 82.50 81 ASN A N 1
ATOM 591 C CA . ASN A 1 81 ? 0.052 -17.797 -10.663 1.00 82.50 81 ASN A CA 1
ATOM 592 C C . ASN A 1 81 ? 0.403 -16.362 -10.225 1.00 82.50 81 ASN A C 1
ATOM 594 O O . ASN A 1 81 ? 0.118 -16.007 -9.083 1.00 82.50 81 ASN A O 1
ATOM 598 N N . LEU A 1 82 ? 1.050 -15.563 -11.083 1.00 87.81 82 LEU A N 1
ATOM 599 C CA . LEU A 1 82 ? 1.430 -14.185 -10.783 1.00 87.81 82 LEU A CA 1
ATOM 600 C C . LEU A 1 82 ? 0.386 -13.221 -11.350 1.00 87.81 82 LEU A C 1
ATOM 602 O O . LEU A 1 82 ? 0.283 -13.038 -12.563 1.00 87.81 82 LEU A O 1
ATOM 606 N N . HIS A 1 83 ? -0.344 -12.551 -10.464 1.00 87.00 83 HIS A N 1
ATOM 607 C CA . HIS A 1 83 ? -1.319 -11.532 -10.845 1.00 87.00 83 HIS A CA 1
ATOM 608 C C . HIS A 1 83 ? -0.686 -10.156 -10.761 1.00 87.00 83 HIS A C 1
ATOM 610 O O . HIS A 1 83 ? -0.238 -9.752 -9.692 1.00 87.00 83 HIS A O 1
ATOM 616 N N . LEU A 1 84 ? -0.664 -9.431 -11.879 1.00 89.06 84 LEU A N 1
ATOM 617 C CA . LEU A 1 84 ? -0.148 -8.068 -11.956 1.00 89.06 84 LEU A CA 1
ATOM 618 C C . LEU A 1 84 ? -1.303 -7.069 -12.026 1.00 89.06 84 LEU A C 1
ATOM 620 O O . LEU A 1 84 ? -2.197 -7.186 -12.858 1.00 89.06 84 LEU A O 1
ATOM 624 N N . GLU A 1 85 ? -1.260 -6.061 -11.164 1.00 87.25 85 GLU A N 1
ATOM 625 C CA . GLU A 1 85 ? -2.327 -5.077 -10.996 1.00 87.25 85 GLU A CA 1
ATOM 626 C C . GLU A 1 85 ? -1.769 -3.668 -11.177 1.00 87.25 85 GLU A C 1
ATOM 628 O O . GLU A 1 85 ? -1.010 -3.135 -10.356 1.00 87.25 85 GLU A O 1
ATOM 633 N N . GLY A 1 86 ? -2.169 -3.024 -12.272 1.00 84.38 86 GLY A N 1
ATOM 634 C CA . GLY A 1 86 ? -1.559 -1.772 -12.696 1.00 84.38 86 GLY A CA 1
ATOM 635 C C . GLY A 1 86 ? -0.253 -1.928 -13.453 1.00 84.38 86 GLY A C 1
ATOM 636 O O . GLY A 1 86 ? 0.568 -1.020 -13.421 1.00 84.38 86 GLY A O 1
ATOM 637 N N . THR A 1 87 ? -0.052 -3.062 -14.108 1.00 90.75 87 THR A N 1
ATOM 638 C CA . THR A 1 87 ? 0.898 -3.246 -15.204 1.00 90.75 87 THR A CA 1
ATOM 639 C C . THR A 1 87 ? 0.452 -4.464 -16.009 1.00 90.75 87 THR A C 1
ATOM 641 O O . THR A 1 87 ? -0.315 -5.289 -15.516 1.00 90.75 87 THR A O 1
ATOM 644 N N . ASP A 1 88 ? 0.943 -4.590 -17.233 1.00 92.38 88 ASP A N 1
ATOM 645 C CA . ASP A 1 88 ? 0.751 -5.758 -18.080 1.00 92.38 88 ASP A CA 1
ATOM 646 C C . ASP A 1 88 ? 2.014 -6.027 -18.918 1.00 92.38 88 ASP A C 1
ATOM 648 O O . ASP A 1 88 ? 3.005 -5.285 -18.870 1.00 92.38 88 ASP A O 1
ATOM 652 N N . ALA A 1 89 ? 1.994 -7.105 -19.705 1.00 95.00 89 ALA A N 1
ATOM 653 C CA . ALA A 1 89 ? 3.115 -7.465 -20.569 1.00 95.00 89 ALA A CA 1
ATOM 654 C C . ALA A 1 89 ? 3.478 -6.353 -21.571 1.00 95.00 89 ALA A C 1
ATOM 656 O O . ALA A 1 89 ? 4.652 -6.165 -21.890 1.00 95.00 89 ALA A O 1
ATOM 657 N N . ARG A 1 90 ? 2.490 -5.586 -22.052 1.00 95.44 90 ARG A N 1
ATOM 658 C CA . ARG A 1 90 ? 2.701 -4.496 -23.011 1.00 95.44 90 ARG A CA 1
ATOM 659 C C . ARG A 1 90 ? 3.389 -3.303 -22.350 1.00 95.44 90 ARG A C 1
ATOM 661 O O . ARG A 1 90 ? 4.314 -2.744 -22.935 1.00 95.44 90 ARG A O 1
ATOM 668 N N . ALA A 1 91 ? 2.978 -2.915 -21.147 1.00 94.19 91 ALA A N 1
ATOM 669 C CA . ALA A 1 91 ? 3.575 -1.834 -20.372 1.00 94.19 91 ALA A CA 1
ATOM 670 C C . ALA A 1 91 ? 5.038 -2.142 -20.018 1.00 94.19 91 ALA A C 1
ATOM 672 O O . ALA A 1 91 ? 5.912 -1.290 -20.212 1.00 94.19 91 ALA A O 1
ATOM 673 N N . LEU A 1 92 ? 5.318 -3.377 -19.583 1.00 95.81 92 LEU A N 1
ATOM 674 C CA . LEU A 1 92 ? 6.680 -3.866 -19.347 1.00 95.81 92 LEU A CA 1
ATOM 675 C C . LEU A 1 92 ? 7.512 -3.828 -20.643 1.00 95.81 92 LEU A C 1
ATOM 677 O O . LEU A 1 92 ? 8.613 -3.274 -20.652 1.00 95.81 92 LEU A O 1
ATOM 681 N N . ALA A 1 93 ? 6.964 -4.319 -21.761 1.00 96.94 93 ALA A N 1
ATOM 682 C CA . ALA A 1 93 ? 7.631 -4.300 -23.064 1.00 96.94 93 ALA A CA 1
ATOM 683 C C . ALA A 1 93 ? 7.916 -2.877 -23.570 1.00 96.94 93 ALA A C 1
ATOM 685 O O . ALA A 1 93 ? 8.988 -2.614 -24.113 1.00 96.94 93 ALA A O 1
ATOM 686 N N . LEU A 1 94 ? 6.999 -1.928 -23.359 1.00 96.06 94 LEU A N 1
ATOM 687 C CA . LEU A 1 94 ? 7.198 -0.514 -23.693 1.00 96.06 94 LEU A CA 1
ATOM 688 C C . LEU A 1 94 ? 8.340 0.103 -22.880 1.00 96.06 94 LEU A C 1
ATOM 690 O O . LEU A 1 94 ? 9.157 0.844 -23.435 1.00 96.06 94 LEU A O 1
ATOM 694 N N . ALA A 1 95 ? 8.420 -0.201 -21.582 1.00 95.75 95 ALA A N 1
ATOM 695 C CA . ALA A 1 95 ? 9.514 0.258 -20.734 1.00 95.75 95 ALA A CA 1
ATOM 696 C C . ALA A 1 95 ? 10.863 -0.320 -21.203 1.00 95.75 95 ALA A C 1
ATOM 698 O O . ALA A 1 95 ? 11.822 0.440 -21.374 1.00 95.75 95 ALA A O 1
ATOM 699 N N . VAL A 1 96 ? 10.909 -1.622 -21.513 1.00 96.69 96 VAL A N 1
ATOM 700 C CA . VAL A 1 96 ? 12.086 -2.304 -22.081 1.00 96.69 96 VAL A CA 1
ATOM 701 C C . VAL A 1 96 ? 12.493 -1.674 -23.408 1.00 96.69 96 VAL A C 1
ATOM 703 O O . VAL A 1 96 ? 13.639 -1.262 -23.573 1.00 96.69 96 VAL A O 1
ATOM 706 N N . ARG A 1 97 ? 11.551 -1.498 -24.340 1.00 96.06 97 ARG A N 1
ATOM 707 C CA . ARG A 1 97 ? 11.821 -0.949 -25.673 1.00 96.06 97 ARG A CA 1
ATOM 708 C C . ARG A 1 97 ? 12.369 0.474 -25.618 1.00 96.06 97 ARG A C 1
ATOM 710 O O . ARG A 1 97 ? 13.262 0.813 -26.396 1.00 96.06 97 ARG A O 1
ATOM 717 N N . ARG A 1 98 ? 11.866 1.295 -24.688 1.00 94.62 98 ARG A N 1
ATOM 718 C CA . ARG A 1 98 ? 12.367 2.656 -24.428 1.00 94.62 98 ARG A CA 1
ATOM 719 C C . ARG A 1 98 ? 13.777 2.648 -23.842 1.00 94.62 98 ARG A C 1
ATOM 721 O O . ARG A 1 98 ? 14.573 3.511 -24.198 1.00 94.62 98 ARG A O 1
ATOM 728 N N . ALA A 1 99 ? 14.085 1.714 -22.944 1.00 94.94 99 ALA A N 1
ATOM 729 C CA . ALA A 1 99 ? 15.431 1.559 -22.398 1.00 94.94 99 ALA A CA 1
ATOM 730 C C . ALA A 1 99 ? 16.413 1.098 -23.488 1.00 94.94 99 ALA A C 1
ATOM 732 O O . ALA A 1 99 ? 17.451 1.725 -23.687 1.00 94.94 99 ALA A O 1
ATOM 733 N N . ALA A 1 100 ? 16.043 0.066 -24.248 1.00 94.38 100 ALA A N 1
ATOM 734 C CA . ALA A 1 100 ? 16.857 -0.493 -25.318 1.00 94.38 100 ALA A CA 1
ATOM 735 C C . ALA A 1 100 ? 17.130 0.525 -26.438 1.00 94.38 100 ALA A C 1
ATOM 737 O O . ALA A 1 100 ? 18.283 0.700 -26.823 1.00 94.38 100 ALA A O 1
ATOM 738 N N . GLY A 1 101 ? 16.111 1.276 -26.881 1.00 92.19 101 GLY A N 1
ATOM 739 C CA . GLY A 1 101 ? 16.252 2.319 -27.910 1.00 92.19 101 GLY A CA 1
ATOM 740 C C . GLY A 1 101 ? 17.293 3.388 -27.553 1.00 92.19 101 GLY A C 1
ATOM 741 O O . GLY A 1 101 ? 18.090 3.789 -28.400 1.00 92.19 101 GLY A O 1
ATOM 742 N N . LYS A 1 102 ? 17.367 3.780 -26.270 1.00 92.19 102 LYS A N 1
ATOM 743 C CA . LYS A 1 102 ? 18.400 4.706 -25.772 1.00 92.19 102 LYS A CA 1
ATOM 744 C C . LYS A 1 102 ? 19.815 4.133 -25.888 1.00 92.19 102 LYS A C 1
ATOM 746 O O . LYS A 1 102 ? 20.743 4.895 -26.135 1.00 92.19 102 LYS A O 1
ATOM 751 N N . LEU A 1 103 ? 19.991 2.822 -25.699 1.00 90.88 103 LEU A N 1
ATOM 752 C CA . LEU A 1 103 ? 21.299 2.162 -25.799 1.00 90.88 103 LEU A CA 1
ATOM 753 C C . LEU A 1 103 ? 21.764 2.006 -27.248 1.00 90.88 103 LEU A C 1
ATOM 755 O O . LEU A 1 103 ? 22.948 2.174 -27.521 1.00 90.88 103 LEU A O 1
ATO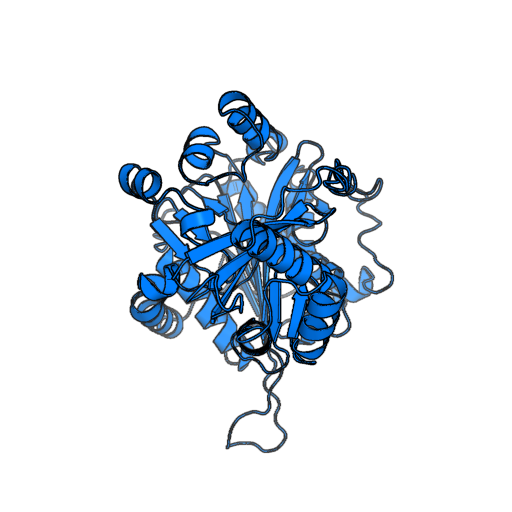M 759 N N . VAL A 1 104 ? 20.847 1.712 -28.174 1.00 89.19 104 VAL A N 1
ATOM 760 C CA . VAL A 1 104 ? 21.179 1.524 -29.598 1.00 89.19 104 VAL A CA 1
ATOM 761 C C . VAL A 1 104 ? 21.218 2.832 -30.397 1.00 89.19 104 VAL A C 1
ATOM 763 O O . VAL A 1 104 ? 21.433 2.809 -31.605 1.00 89.19 104 VAL A O 1
ATOM 766 N N . GLY A 1 105 ? 21.041 3.982 -29.736 1.00 81.25 105 GLY A N 1
ATOM 767 C CA . GLY A 1 105 ? 21.112 5.294 -30.381 1.00 81.25 105 GLY A CA 1
ATOM 768 C C . GLY A 1 105 ? 19.959 5.565 -31.345 1.00 81.25 105 GLY A C 1
ATOM 769 O O . GLY A 1 105 ? 20.081 6.418 -32.225 1.00 81.25 105 GLY A O 1
ATOM 770 N N . GLU A 1 106 ? 18.838 4.861 -31.188 1.00 79.19 106 GLU A N 1
ATOM 771 C CA . GLU A 1 106 ? 17.621 5.208 -31.904 1.00 79.19 106 GLU A CA 1
ATOM 772 C C . GLU A 1 106 ? 17.162 6.575 -31.405 1.00 79.19 106 GLU A C 1
ATOM 774 O O . GLU A 1 106 ? 16.866 6.766 -30.220 1.00 79.19 106 GLU A O 1
ATOM 779 N N . GLN A 1 107 ? 17.123 7.548 -32.320 1.00 51.75 107 GLN A N 1
ATOM 780 C CA . GLN A 1 107 ? 16.421 8.791 -32.049 1.00 51.75 107 GLN A CA 1
ATOM 781 C C . GLN A 1 107 ? 15.006 8.411 -31.641 1.00 51.75 107 GLN A C 1
ATOM 783 O O . GLN A 1 107 ? 14.352 7.628 -32.333 1.00 51.75 107 GLN A O 1
ATOM 788 N N . ALA A 1 108 ? 14.550 8.942 -30.507 1.00 47.47 108 ALA A N 1
ATOM 789 C CA . ALA A 1 108 ? 13.148 8.857 -30.164 1.00 47.47 108 A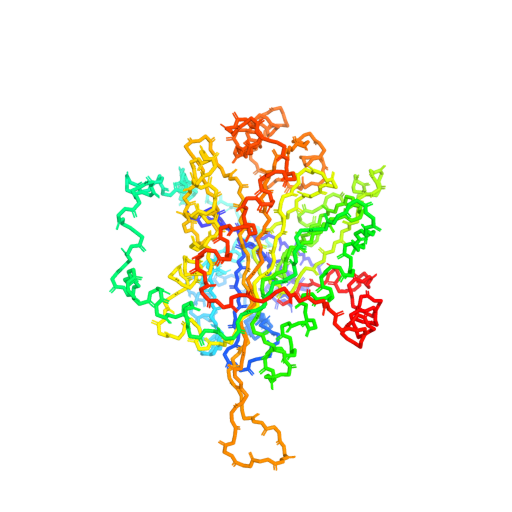LA A CA 1
ATOM 790 C C . ALA A 1 108 ? 12.380 9.398 -31.374 1.00 47.47 108 ALA A C 1
ATOM 792 O O . ALA A 1 108 ? 12.417 10.596 -31.645 1.00 47.47 108 ALA A O 1
ATOM 793 N N . GLN A 1 109 ? 11.723 8.522 -32.136 1.00 40.31 109 GLN A N 1
ATOM 794 C CA . GLN A 1 109 ? 10.621 8.970 -32.959 1.00 40.31 109 GLN A CA 1
ATOM 795 C C . GLN A 1 109 ? 9.617 9.539 -31.961 1.00 40.31 109 GLN A C 1
ATOM 797 O O . GLN A 1 109 ? 8.870 8.805 -31.314 1.00 40.31 109 GLN A O 1
ATOM 802 N N . GLU A 1 110 ? 9.626 10.860 -31.810 1.00 41.00 110 GLU A N 1
ATOM 803 C CA . GLU A 1 110 ? 8.499 11.638 -31.308 1.00 41.00 110 GLU A CA 1
ATOM 804 C C . GLU A 1 110 ? 7.343 11.485 -32.313 1.00 41.00 110 GLU A C 1
ATOM 806 O O . GLU A 1 110 ? 6.979 12.402 -33.034 1.00 41.00 110 GLU A O 1
ATOM 811 N N . SER A 1 111 ? 6.832 10.265 -32.471 1.00 34.03 111 SER A N 1
ATOM 812 C CA . SER A 1 111 ? 5.646 9.936 -33.267 1.00 34.03 111 SER A CA 1
ATOM 813 C C . SER A 1 111 ? 5.148 8.522 -32.959 1.00 34.03 111 SER A C 1
ATOM 815 O O . SER A 1 111 ? 4.778 7.746 -33.829 1.00 34.03 111 SER A O 1
ATOM 817 N N . VAL A 1 112 ? 4.988 8.224 -31.677 1.00 34.53 112 VAL A N 1
ATOM 818 C CA . VAL A 1 112 ? 3.601 8.056 -31.249 1.00 34.53 112 VAL A CA 1
ATOM 819 C C . VAL A 1 112 ? 3.352 9.306 -30.438 1.00 34.53 112 VAL A C 1
ATOM 821 O O . VAL A 1 112 ? 4.087 9.574 -29.484 1.00 34.53 112 VAL A O 1
ATOM 824 N N . ALA A 1 113 ? 2.395 10.123 -30.878 1.00 31.22 113 ALA A N 1
ATOM 825 C CA . ALA A 1 113 ? 1.862 11.200 -30.064 1.00 31.22 113 ALA A CA 1
ATOM 826 C C . ALA A 1 113 ? 1.721 10.708 -28.623 1.00 31.22 113 ALA A C 1
ATOM 828 O O . ALA A 1 113 ? 1.514 9.521 -28.388 1.00 31.22 113 ALA A O 1
ATOM 829 N N . SER A 1 114 ? 1.839 11.623 -27.676 1.00 35.22 114 SER A N 1
ATOM 830 C CA . SER A 1 114 ? 1.346 11.475 -26.317 1.00 35.22 114 SER A CA 1
ATOM 831 C C . SER A 1 114 ? 0.005 10.705 -26.250 1.00 35.22 114 SER A C 1
ATOM 833 O O . SER A 1 114 ? -1.062 11.292 -26.140 1.00 35.22 114 SER A O 1
ATOM 835 N N . GLU A 1 115 ? 0.065 9.378 -26.265 1.00 34.72 115 GLU A N 1
ATOM 836 C CA . GLU A 1 115 ? -0.725 8.496 -25.424 1.00 34.72 115 GLU A CA 1
ATOM 837 C C . GLU A 1 115 ? -0.036 8.378 -24.055 1.00 34.72 115 GLU A C 1
ATOM 839 O O . GLU A 1 115 ? -0.386 7.542 -23.230 1.00 34.72 115 GLU A O 1
ATOM 844 N N . ALA A 1 116 ? 0.855 9.320 -23.712 1.00 35.56 116 ALA A N 1
ATOM 845 C CA . ALA A 1 116 ? 0.602 10.034 -22.471 1.00 35.56 116 ALA A CA 1
ATOM 846 C C . ALA A 1 116 ? -0.807 10.605 -22.612 1.00 35.56 116 ALA A C 1
ATOM 848 O O . ALA A 1 116 ? -0.989 11.749 -23.030 1.00 35.56 116 ALA A O 1
ATOM 849 N N . GLY A 1 117 ? -1.809 9.764 -22.339 1.00 32.12 117 GLY A N 1
ATOM 850 C CA . GLY A 1 117 ? -3.143 10.247 -22.136 1.00 32.12 117 GLY A CA 1
ATOM 851 C C . GLY A 1 117 ? -2.961 11.439 -21.220 1.00 32.12 117 GLY A C 1
ATOM 852 O O . GLY A 1 117 ? -2.304 11.356 -20.176 1.00 32.12 117 GLY A O 1
ATOM 853 N N . THR A 1 118 ? -3.602 12.540 -21.561 1.00 32.94 118 THR A N 1
ATOM 854 C CA . THR A 1 118 ? -4.018 13.531 -20.576 1.00 32.94 118 THR A CA 1
ATOM 855 C C . THR A 1 118 ? -4.985 12.906 -19.567 1.00 32.94 118 THR A C 1
ATOM 857 O O . THR A 1 118 ? -5.849 13.618 -19.063 1.00 32.94 118 THR A O 1
ATOM 860 N N . GLY A 1 119 ? -4.841 11.598 -19.284 1.00 36.12 119 GLY A N 1
ATOM 861 C CA . GLY A 1 119 ? -5.494 10.757 -18.318 1.00 36.12 119 GLY A CA 1
ATOM 862 C C . GLY A 1 119 ? -5.328 11.421 -16.974 1.00 36.12 119 GLY A C 1
ATOM 863 O O . GLY A 1 119 ? -4.538 11.044 -16.116 1.00 36.12 119 GLY A O 1
ATOM 864 N N . LYS A 1 120 ? -6.152 12.448 -16.777 1.00 39.06 120 LYS A N 1
ATOM 865 C CA . LYS A 1 120 ? -7.062 12.455 -15.666 1.00 39.06 120 LYS A CA 1
ATOM 866 C C . LYS A 1 120 ? -7.444 10.998 -15.488 1.00 39.06 120 LYS A C 1
ATOM 868 O O . LYS A 1 120 ? -8.059 10.420 -16.387 1.00 39.06 120 LYS A O 1
ATOM 873 N N . LYS A 1 121 ? -7.040 10.436 -14.346 1.00 43.72 121 LYS A N 1
ATOM 874 C CA . LYS A 1 121 ? -7.756 9.308 -13.760 1.00 43.72 121 LYS A CA 1
ATOM 875 C C . LYS A 1 121 ? -9.230 9.481 -14.121 1.00 43.72 121 LYS A C 1
ATOM 877 O O . LYS A 1 121 ? -9.683 10.636 -14.016 1.00 43.72 121 LYS A O 1
ATOM 882 N N . PRO A 1 122 ? -9.918 8.426 -14.599 1.00 46.25 122 PRO A N 1
ATOM 883 C CA . PRO A 1 122 ? -11.340 8.499 -14.895 1.00 46.25 122 PRO A CA 1
ATOM 884 C C . PRO A 1 122 ? -11.990 9.390 -13.849 1.00 46.25 122 PRO A C 1
ATOM 886 O O . PRO A 1 122 ? -11.749 9.206 -12.650 1.00 46.25 122 PRO A O 1
ATOM 889 N N . GLY A 1 123 ? -12.643 10.462 -14.311 1.00 50.50 123 GLY A N 1
ATOM 890 C CA . GLY A 1 123 ? -13.291 11.384 -13.390 1.00 50.50 123 GLY A CA 1
ATOM 891 C C . GLY A 1 123 ? -14.142 10.554 -12.440 1.00 50.50 123 GLY A C 1
ATOM 892 O O . GLY A 1 123 ? -14.715 9.556 -12.878 1.00 50.50 123 GLY A O 1
ATOM 893 N N . LEU A 1 124 ? -14.146 10.930 -11.160 1.00 57.12 124 LEU A N 1
ATOM 894 C CA . LEU A 1 124 ? -14.968 10.281 -10.145 1.00 57.12 124 LEU A CA 1
ATOM 895 C C . LEU A 1 124 ? -16.321 9.887 -10.756 1.00 57.12 124 LEU A C 1
ATOM 897 O O . LEU A 1 124 ? -16.970 10.777 -11.323 1.00 57.12 124 LEU A O 1
ATOM 901 N N . PRO A 1 125 ? -16.710 8.596 -10.711 1.00 58.69 125 PRO A N 1
ATOM 902 C CA . PRO A 1 125 ? -18.020 8.174 -11.181 1.00 58.69 125 PRO A CA 1
ATOM 903 C C . PRO A 1 125 ? -19.091 9.114 -10.625 1.00 58.69 125 PRO A C 1
ATOM 905 O O . PRO A 1 125 ? -18.981 9.562 -9.479 1.00 58.69 125 PRO A O 1
ATOM 908 N N . GLN A 1 126 ? -20.096 9.470 -11.433 1.00 59.72 126 GLN A N 1
ATOM 909 C CA . GLN A 1 126 ? -21.125 10.436 -11.011 1.00 59.72 126 GLN A CA 1
ATOM 910 C C . GLN A 1 126 ? -21.839 9.998 -9.719 1.00 59.72 126 GLN A C 1
ATOM 912 O O . GLN A 1 126 ? -22.321 10.840 -8.965 1.00 59.72 126 GLN A O 1
ATOM 917 N N . ASP A 1 127 ? -21.839 8.697 -9.447 1.00 60.19 127 ASP A N 1
ATOM 918 C CA . ASP A 1 127 ? -22.422 8.003 -8.307 1.00 60.19 127 ASP A CA 1
ATOM 919 C C . ASP A 1 127 ? -21.406 7.605 -7.219 1.00 60.19 127 ASP A C 1
ATOM 921 O O . ASP A 1 127 ? -21.791 6.989 -6.233 1.00 60.19 127 ASP A O 1
ATOM 925 N N . ALA A 1 128 ? -20.124 7.981 -7.311 1.00 61.97 128 ALA A N 1
ATOM 926 C CA . ALA A 1 128 ? -19.108 7.600 -6.313 1.00 61.97 128 ALA A CA 1
ATOM 927 C C . ALA A 1 128 ? -19.454 8.059 -4.878 1.00 61.97 128 ALA A C 1
ATOM 929 O O . ALA A 1 128 ? -19.016 7.475 -3.882 1.00 61.97 128 ALA A O 1
ATOM 930 N N . PHE A 1 129 ? -20.261 9.117 -4.768 1.00 67.38 129 PHE A N 1
ATOM 931 C CA . PHE A 1 129 ? -20.769 9.651 -3.504 1.00 67.38 129 PHE A CA 1
ATOM 932 C C . PHE A 1 129 ? -22.207 9.228 -3.195 1.00 67.38 129 PHE A C 1
ATOM 934 O O . PHE A 1 129 ? -22.718 9.595 -2.137 1.00 67.38 129 PHE A O 1
ATOM 941 N N . ASP A 1 130 ? -22.849 8.466 -4.080 1.00 62.03 130 ASP A N 1
ATOM 942 C CA . ASP A 1 130 ? -24.152 7.882 -3.810 1.00 62.03 130 ASP A CA 1
ATOM 943 C C . ASP A 1 130 ? -23.985 6.775 -2.762 1.00 62.03 130 ASP A C 1
ATOM 945 O O . ASP A 1 130 ? -23.258 5.793 -2.935 1.00 62.03 130 ASP A O 1
ATOM 949 N N . THR A 1 131 ? -24.626 6.961 -1.613 1.00 52.44 131 THR A N 1
ATOM 950 C CA . THR A 1 131 ? -24.629 5.984 -0.523 1.00 52.44 131 THR A CA 1
ATOM 951 C C . THR A 1 131 ? -25.440 4.739 -0.872 1.00 52.44 131 THR A C 1
ATOM 953 O O . THR A 1 131 ? -25.265 3.717 -0.214 1.00 52.44 131 THR A O 1
ATOM 956 N N . GLY A 1 132 ? -26.291 4.789 -1.901 1.00 48.34 132 GLY A N 1
ATOM 957 C CA . GLY A 1 132 ? -27.054 3.646 -2.391 1.00 48.34 132 GLY A CA 1
ATOM 958 C C . GLY A 1 132 ? -26.244 2.688 -3.267 1.00 48.34 132 GLY A C 1
ATOM 959 O O . GLY A 1 132 ? -26.535 1.495 -3.265 1.00 48.34 132 GLY A O 1
ATOM 960 N N . ASN A 1 133 ? -25.196 3.171 -3.946 1.00 50.38 133 ASN A N 1
ATOM 961 C CA . ASN A 1 133 ? -24.574 2.479 -5.082 1.00 50.38 133 ASN A CA 1
ATOM 962 C C . ASN A 1 133 ? -23.150 1.956 -4.808 1.00 50.38 133 ASN A C 1
ATOM 964 O O . ASN A 1 133 ? -22.282 1.973 -5.675 1.00 50.38 133 ASN A O 1
ATOM 968 N N . LEU A 1 134 ? -22.893 1.431 -3.604 1.00 53.88 134 LEU A N 1
ATOM 969 C CA . LEU A 1 134 ? -21.645 0.703 -3.295 1.00 53.88 134 LEU A CA 1
ATOM 970 C C . LEU A 1 134 ? -21.544 -0.664 -4.005 1.00 53.88 134 LEU A C 1
ATOM 972 O O . LEU A 1 134 ? -20.627 -1.439 -3.739 1.00 53.88 134 LEU A O 1
ATOM 976 N N . THR A 1 135 ? -22.480 -0.961 -4.907 1.00 54.62 135 THR A N 1
ATOM 977 C CA . THR A 1 135 ? -22.641 -2.260 -5.545 1.00 54.62 135 THR A CA 1
ATOM 978 C C . THR A 1 135 ? -22.009 -2.292 -6.929 1.00 54.62 135 THR A C 1
ATOM 980 O O . THR A 1 135 ? -22.428 -1.566 -7.828 1.00 54.62 135 THR A O 1
ATOM 983 N N . SER A 1 136 ? -21.020 -3.161 -7.125 1.00 61.81 136 SER A N 1
ATOM 984 C CA . SER A 1 136 ? -20.643 -3.640 -8.460 1.00 61.81 136 SER A CA 1
ATOM 985 C C . SER A 1 136 ? -21.516 -4.840 -8.847 1.00 61.81 136 SER A C 1
ATOM 987 O O . SER A 1 136 ? -22.331 -5.305 -8.047 1.00 61.81 136 SER A O 1
ATOM 989 N N . SER A 1 137 ? -21.329 -5.392 -10.051 1.00 58.75 137 SER A N 1
ATOM 990 C CA . SER A 1 137 ? -22.014 -6.627 -10.460 1.00 58.75 137 SER A CA 1
ATOM 991 C C . SER A 1 137 ? -21.773 -7.806 -9.507 1.00 58.75 137 SER A C 1
ATOM 993 O O . SER A 1 137 ? -22.587 -8.725 -9.483 1.00 58.75 137 SER A O 1
ATOM 995 N N . ASN A 1 138 ? -20.686 -7.780 -8.722 1.00 65.25 138 ASN A N 1
ATOM 996 C CA . ASN A 1 138 ? -20.220 -8.923 -7.936 1.00 65.25 138 ASN A CA 1
ATOM 997 C C . ASN A 1 138 ? -20.214 -8.688 -6.413 1.00 65.25 138 ASN A C 1
ATOM 999 O O . ASN A 1 138 ? -19.956 -9.632 -5.669 1.00 65.25 138 ASN A O 1
ATOM 1003 N N . LEU A 1 139 ? -20.509 -7.477 -5.926 1.00 81.31 139 LEU A N 1
ATOM 1004 C CA . LEU A 1 139 ? -20.539 -7.172 -4.491 1.00 81.31 139 LEU A CA 1
ATOM 1005 C C . LEU A 1 139 ? -21.782 -6.352 -4.128 1.00 81.31 139 LEU A C 1
ATOM 1007 O O . LEU A 1 139 ? -21.779 -5.129 -4.225 1.00 81.31 139 LEU A O 1
ATOM 1011 N N . SER A 1 140 ? -22.857 -7.018 -3.698 1.00 85.44 140 SER A N 1
ATOM 1012 C CA . SER A 1 140 ? -24.053 -6.341 -3.182 1.00 85.44 140 SER A CA 1
ATOM 1013 C C . SER A 1 140 ? -23.870 -5.891 -1.727 1.00 85.44 140 SER A C 1
ATOM 1015 O O . SER A 1 140 ? -23.005 -6.391 -1.007 1.00 85.44 140 SER A O 1
ATOM 1017 N N . TRP A 1 141 ? -24.727 -4.981 -1.255 1.00 83.38 141 TRP A N 1
ATOM 1018 C CA . TRP A 1 141 ? -24.746 -4.566 0.151 1.00 83.38 141 TRP A CA 1
ATOM 1019 C C . TRP A 1 141 ? -25.004 -5.715 1.130 1.00 83.38 141 TRP A C 1
ATOM 1021 O O . TRP A 1 141 ? -24.400 -5.753 2.203 1.00 83.38 141 TRP A O 1
ATOM 1031 N N . ASP A 1 142 ? -25.885 -6.645 0.765 1.00 87.38 142 ASP A N 1
ATOM 1032 C CA . ASP A 1 142 ? -26.198 -7.810 1.594 1.00 87.38 142 ASP A CA 1
ATOM 1033 C C . ASP A 1 142 ? -25.009 -8.765 1.665 1.00 87.38 142 ASP A C 1
ATOM 1035 O O . ASP A 1 142 ? -24.662 -9.243 2.744 1.00 87.38 142 ASP A O 1
ATOM 1039 N N . GLU A 1 143 ? -24.336 -8.987 0.534 1.00 90.12 143 GLU A N 1
ATOM 1040 C CA . GLU A 1 143 ? -23.130 -9.807 0.466 1.00 90.12 143 GLU A CA 1
ATOM 1041 C C . GLU A 1 143 ? -21.988 -9.191 1.280 1.00 90.12 143 GLU A C 1
ATOM 1043 O O . GLU A 1 143 ? -21.325 -9.879 2.057 1.00 90.12 143 GLU A O 1
ATOM 1048 N N . LEU A 1 144 ? -21.804 -7.876 1.164 1.00 91.69 144 LEU A N 1
ATOM 1049 C CA . LEU A 1 144 ? -20.830 -7.113 1.932 1.00 91.69 144 LEU A CA 1
ATOM 1050 C C . LEU A 1 144 ? -21.078 -7.259 3.439 1.00 91.69 144 LEU A C 1
ATOM 1052 O O . LEU A 1 144 ? -20.172 -7.648 4.177 1.00 91.69 144 LEU A O 1
ATOM 1056 N N . LYS A 1 145 ? -22.310 -7.005 3.901 1.00 89.69 145 LYS A N 1
ATOM 1057 C CA . LYS A 1 145 ? -22.680 -7.160 5.318 1.00 89.69 145 LYS A CA 1
ATOM 1058 C C . LYS A 1 145 ? -22.518 -8.599 5.793 1.00 89.69 145 LYS A C 1
ATOM 1060 O O . LYS A 1 145 ? -22.002 -8.819 6.882 1.00 89.69 145 LYS A O 1
ATOM 1065 N N . ARG A 1 146 ? -22.922 -9.583 4.982 1.00 93.38 146 ARG A N 1
ATOM 1066 C CA . ARG A 1 146 ? -22.767 -11.010 5.296 1.00 93.38 146 ARG A CA 1
ATOM 1067 C C . ARG A 1 146 ? -21.300 -11.369 5.524 1.00 93.38 146 ARG A C 1
ATOM 1069 O O . ARG A 1 146 ? -20.999 -12.030 6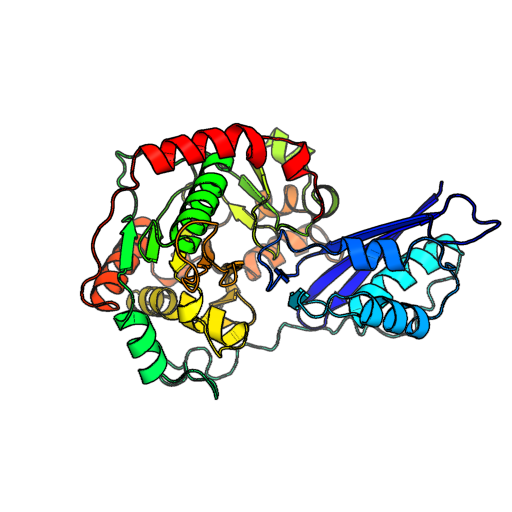.514 1.00 93.38 146 ARG A O 1
ATOM 1076 N N . ARG A 1 147 ? -20.397 -10.925 4.642 1.00 95.38 147 ARG A N 1
ATOM 1077 C CA . ARG A 1 147 ? -18.952 -11.171 4.770 1.00 95.38 147 ARG A CA 1
ATOM 1078 C C . ARG A 1 147 ? -18.387 -10.539 6.036 1.00 95.38 147 ARG A C 1
ATOM 1080 O O . ARG A 1 147 ? -17.731 -11.237 6.802 1.00 95.38 147 ARG A O 1
ATOM 1087 N N . TRP A 1 148 ? -18.688 -9.269 6.304 1.00 95.44 148 TRP A N 1
ATOM 1088 C CA . TRP A 1 148 ? -18.230 -8.591 7.523 1.00 95.44 148 TRP A CA 1
ATOM 1089 C C . TRP A 1 148 ? -18.760 -9.252 8.801 1.00 95.44 148 TRP A C 1
ATOM 1091 O O . TRP A 1 148 ? -17.983 -9.521 9.711 1.00 95.44 148 TRP A O 1
ATOM 1101 N N . ASN A 1 149 ? -20.045 -9.613 8.836 1.00 92.75 149 ASN A N 1
ATOM 1102 C CA . ASN A 1 149 ? -20.668 -10.276 9.988 1.00 92.75 149 ASN A CA 1
ATOM 1103 C C . ASN A 1 149 ? -20.181 -11.718 10.214 1.00 92.75 149 ASN A C 1
ATOM 1105 O O . ASN A 1 149 ? -20.471 -12.299 11.256 1.00 92.75 149 ASN A O 1
ATOM 1109 N N . SER A 1 150 ? -19.490 -12.319 9.241 1.00 93.00 150 SER A N 1
ATOM 1110 C CA . SER A 1 150 ? -18.943 -13.678 9.358 1.00 93.00 150 SER A CA 1
ATOM 1111 C C . SER A 1 150 ? -17.554 -13.736 10.002 1.00 93.00 150 SER A C 1
ATOM 1113 O O . SER A 1 150 ? -17.078 -14.824 10.323 1.00 93.00 150 SER A O 1
ATOM 1115 N N . LEU A 1 151 ? -16.895 -12.589 10.185 1.00 93.25 151 LEU A N 1
ATOM 1116 C CA . LEU A 1 151 ? -15.559 -12.518 10.766 1.00 93.25 151 LEU A CA 1
ATOM 1117 C C . LEU A 1 151 ? -15.616 -12.599 12.301 1.00 93.25 151 LEU A C 1
ATOM 1119 O O . LEU A 1 151 ? -16.354 -11.845 12.931 1.00 93.25 151 LEU A O 1
ATOM 1123 N N . ASP A 1 152 ? -14.750 -13.416 12.915 1.00 92.12 152 ASP A N 1
ATOM 1124 C CA . ASP A 1 152 ? -14.287 -13.138 14.286 1.00 92.12 152 ASP A CA 1
ATOM 1125 C C . ASP A 1 152 ? -13.321 -11.954 14.210 1.00 92.12 152 ASP A C 1
ATOM 1127 O O . ASP A 1 152 ? -12.120 -12.123 13.976 1.00 92.12 152 ASP A O 1
ATOM 1131 N N . LEU A 1 153 ? -13.887 -10.749 14.295 1.00 96.69 153 LEU A N 1
ATOM 1132 C CA . LEU A 1 153 ? -13.163 -9.500 14.132 1.00 96.69 153 LEU A CA 1
ATOM 1133 C C . LEU A 1 153 ? -12.833 -8.870 15.484 1.00 96.69 153 LEU A C 1
ATOM 1135 O O . LEU A 1 153 ? -13.693 -8.614 16.329 1.00 96.69 153 LEU A O 1
ATOM 1139 N N . ALA A 1 154 ? -11.559 -8.550 15.639 1.00 97.69 154 ALA A N 1
ATOM 1140 C CA . ALA A 1 154 ? -11.007 -7.794 16.741 1.00 97.69 154 ALA A CA 1
ATOM 1141 C C . ALA A 1 154 ? -10.596 -6.382 16.291 1.00 97.69 154 ALA A C 1
ATOM 1143 O O . ALA A 1 154 ? -10.380 -6.129 15.103 1.00 97.69 154 ALA A O 1
ATOM 1144 N N . ILE A 1 155 ? -10.447 -5.462 17.247 1.00 98.12 155 ILE A N 1
ATOM 1145 C CA . ILE A 1 155 ? -9.965 -4.100 16.998 1.00 98.12 155 ILE A CA 1
ATOM 1146 C C . ILE A 1 155 ? -8.901 -3.667 18.013 1.00 98.12 155 ILE A C 1
ATOM 1148 O O . ILE A 1 155 ? -9.130 -3.699 19.220 1.00 98.12 155 ILE A O 1
ATOM 1152 N N . VAL A 1 156 ? -7.739 -3.215 17.537 1.00 97.31 156 VAL A N 1
ATOM 1153 C CA . VAL A 1 156 ? -6.840 -2.366 18.332 1.00 97.31 156 VAL A CA 1
ATOM 1154 C C . VAL A 1 156 ? -7.332 -0.932 18.197 1.00 97.31 156 VAL A C 1
ATOM 1156 O O . VAL A 1 156 ? -7.286 -0.355 17.108 1.00 97.31 156 VAL A O 1
ATOM 1159 N N . GLU A 1 157 ? -7.827 -0.391 19.305 1.00 96.38 157 GLU A N 1
ATOM 1160 C CA . GLU A 1 157 ? -8.410 0.948 19.381 1.00 96.38 157 GLU A CA 1
ATOM 1161 C C . GLU A 1 157 ? -7.376 2.049 19.070 1.00 96.38 157 GLU A C 1
ATOM 1163 O O . GLU A 1 157 ? -6.171 1.838 19.256 1.00 96.38 157 GLU A O 1
ATOM 1168 N N . PRO A 1 158 ? -7.820 3.246 18.636 1.00 93.19 158 PRO A N 1
ATOM 1169 C CA . PRO A 1 158 ? -6.965 4.425 18.546 1.00 93.19 158 PRO A CA 1
ATOM 1170 C C . PRO A 1 158 ? -6.147 4.639 19.824 1.00 93.19 158 PRO A C 1
ATOM 1172 O O . PRO A 1 158 ? -6.681 4.591 20.935 1.00 93.19 158 PRO A O 1
ATOM 1175 N N . GLN A 1 159 ? -4.843 4.879 19.662 1.00 83.06 159 GLN A N 1
ATOM 1176 C CA . GLN A 1 159 ? -3.937 5.049 20.793 1.00 83.06 159 GLN A CA 1
ATOM 1177 C C . GLN A 1 159 ? -4.362 6.244 21.653 1.00 83.06 159 GLN A C 1
ATOM 1179 O O . GLN A 1 159 ? -4.743 7.307 21.160 1.00 83.06 159 GLN A O 1
ATOM 1184 N N . THR A 1 160 ? -4.275 6.069 22.970 1.00 73.19 160 THR A N 1
ATOM 1185 C CA . THR A 1 160 ? -4.400 7.187 23.911 1.00 73.19 160 THR A CA 1
ATOM 1186 C C . THR A 1 160 ? -3.044 7.865 24.077 1.00 73.19 160 THR A C 1
ATOM 1188 O O . THR A 1 160 ? -2.004 7.253 23.840 1.00 73.19 160 THR A O 1
ATOM 1191 N N . SER A 1 161 ? -3.021 9.109 24.564 1.00 63.47 161 SER A N 1
ATOM 1192 C CA . SER A 1 161 ? -1.783 9.883 24.762 1.00 63.47 161 SER A CA 1
ATOM 1193 C C . SER A 1 161 ? -0.755 9.241 25.711 1.00 63.47 161 SER A C 1
ATOM 1195 O O . SER A 1 161 ? 0.356 9.747 25.828 1.00 63.47 161 SER A O 1
ATOM 1197 N N . ALA A 1 162 ? -1.118 8.166 26.416 1.00 59.34 162 ALA A N 1
ATOM 1198 C CA . ALA A 1 162 ? -0.230 7.415 27.299 1.00 59.34 162 ALA A CA 1
ATOM 1199 C C . ALA A 1 162 ? 0.578 6.316 26.579 1.00 59.34 162 ALA A C 1
ATOM 1201 O O . ALA A 1 162 ? 1.540 5.804 27.148 1.00 59.34 162 ALA A O 1
ATOM 1202 N N . GLN A 1 163 ? 0.199 5.930 25.357 1.00 75.44 163 GLN A N 1
ATOM 1203 C CA . GLN A 1 163 ? 0.895 4.902 24.584 1.00 75.44 163 GLN A CA 1
ATOM 1204 C C . GLN A 1 163 ? 1.881 5.552 23.618 1.00 75.44 163 GLN A C 1
ATOM 1206 O O . GLN A 1 163 ? 1.515 6.435 22.847 1.00 75.44 163 GLN A O 1
ATOM 1211 N N . GLN A 1 164 ? 3.138 5.108 23.655 1.00 86.44 164 GLN A N 1
ATOM 1212 C CA . GLN A 1 164 ? 4.136 5.570 22.700 1.00 86.44 164 GLN A CA 1
ATOM 1213 C C . GLN A 1 164 ? 3.917 4.862 21.352 1.00 86.44 164 GLN A C 1
ATOM 1215 O O . GLN A 1 164 ? 3.901 3.626 21.321 1.00 86.44 164 GLN A O 1
ATOM 1220 N N . PRO A 1 165 ? 3.767 5.604 20.241 1.00 93.56 165 PRO A N 1
ATOM 1221 C CA . PRO A 1 165 ? 3.711 5.008 18.913 1.00 93.56 165 PRO A CA 1
ATOM 1222 C C . PRO A 1 165 ? 4.994 4.237 18.585 1.00 93.56 165 PRO A C 1
ATOM 1224 O O . PRO A 1 165 ? 6.059 4.513 19.140 1.00 93.56 165 PRO A O 1
ATOM 1227 N N . PHE A 1 166 ? 4.917 3.287 17.653 1.00 96.31 166 PHE A N 1
ATOM 1228 C CA . PHE A 1 166 ? 6.100 2.552 17.208 1.00 96.31 166 PHE A CA 1
ATOM 1229 C C . PHE A 1 166 ? 6.854 3.291 16.096 1.00 96.31 166 PHE A C 1
ATOM 1231 O O . PHE A 1 166 ? 6.262 4.005 15.281 1.00 96.31 166 PHE A O 1
ATOM 1238 N N . GLU A 1 167 ? 8.170 3.070 16.040 1.00 97.81 167 GLU A N 1
ATOM 1239 C CA . GLU A 1 167 ? 9.016 3.548 14.943 1.00 97.81 167 GLU A CA 1
ATOM 1240 C C . GLU A 1 167 ? 8.595 2.941 13.592 1.00 97.81 167 GLU A C 1
ATOM 1242 O O . GLU A 1 167 ? 8.079 1.817 13.559 1.00 97.81 167 GLU A O 1
ATOM 1247 N N . PRO A 1 168 ? 8.854 3.621 12.459 1.00 98.00 168 PRO A N 1
ATOM 1248 C CA . PRO A 1 168 ? 8.399 3.189 11.136 1.00 98.00 168 PRO A CA 1
ATOM 1249 C C . PRO A 1 168 ? 8.735 1.734 10.786 1.00 98.00 168 PRO A C 1
ATOM 1251 O O . PRO A 1 168 ? 7.882 1.016 10.272 1.00 98.00 168 PRO A O 1
ATOM 1254 N N . ALA A 1 169 ? 9.947 1.266 11.105 1.00 98.44 169 ALA A N 1
ATOM 1255 C CA . ALA A 1 169 ? 10.354 -0.119 10.848 1.00 98.44 169 ALA A CA 1
ATOM 1256 C C . ALA A 1 169 ? 9.536 -1.135 11.664 1.00 98.44 169 ALA A C 1
ATOM 1258 O O . ALA A 1 169 ? 9.165 -2.191 11.153 1.00 98.44 169 ALA A O 1
ATOM 1259 N N . MET A 1 170 ? 9.221 -0.798 12.916 1.00 98.38 170 MET A N 1
ATOM 1260 C CA . MET A 1 170 ? 8.402 -1.632 13.790 1.00 98.38 170 MET A CA 1
ATOM 1261 C C . MET A 1 170 ? 6.948 -1.671 13.314 1.00 98.38 170 MET A C 1
ATOM 1263 O O . MET A 1 170 ? 6.330 -2.728 13.365 1.00 98.38 170 MET A O 1
ATOM 1267 N N . GLN A 1 171 ? 6.409 -0.570 12.779 1.00 98.06 171 GLN A N 1
ATOM 1268 C CA . GLN A 1 171 ? 5.047 -0.578 12.235 1.00 98.06 171 GLN A CA 1
ATOM 1269 C C . GLN A 1 171 ? 4.882 -1.568 11.083 1.00 98.06 171 GLN A C 1
ATOM 1271 O O . GLN A 1 171 ? 3.935 -2.355 11.090 1.00 98.06 171 GLN A O 1
ATOM 1276 N N . MET A 1 172 ? 5.840 -1.586 10.151 1.00 98.06 172 MET A N 1
ATOM 1277 C CA . MET A 1 172 ? 5.833 -2.543 9.042 1.00 98.06 172 MET A CA 1
ATOM 1278 C C . MET A 1 172 ? 5.967 -3.988 9.532 1.00 98.06 172 MET A C 1
ATOM 1280 O O . MET A 1 172 ? 5.281 -4.877 9.034 1.00 98.06 172 MET A O 1
ATOM 1284 N N . ALA A 1 173 ? 6.819 -4.216 10.534 1.00 98.62 173 ALA A N 1
ATOM 1285 C CA . ALA A 1 173 ? 7.025 -5.540 11.098 1.00 98.62 173 ALA A CA 1
ATOM 1286 C C . ALA A 1 173 ? 5.784 -6.083 11.812 1.00 98.62 173 ALA A C 1
ATOM 1288 O O . ALA A 1 173 ? 5.448 -7.249 11.636 1.00 98.62 173 ALA A O 1
ATOM 1289 N N . VAL A 1 174 ? 5.082 -5.250 12.587 1.00 98.56 174 VAL A N 1
ATOM 1290 C CA . VAL A 1 174 ? 3.864 -5.685 13.281 1.00 98.56 174 VAL A CA 1
ATOM 1291 C C . VAL A 1 174 ? 2.776 -6.076 12.279 1.00 98.56 174 VAL A C 1
ATOM 1293 O O . VAL A 1 174 ? 2.137 -7.107 12.470 1.00 98.56 174 VAL A O 1
ATOM 1296 N N . ASP A 1 175 ? 2.596 -5.316 11.196 1.00 98.12 175 ASP A N 1
ATOM 1297 C CA . ASP A 1 175 ? 1.617 -5.672 10.163 1.00 98.12 175 ASP A CA 1
ATOM 1298 C C . ASP A 1 175 ? 1.976 -6.986 9.450 1.00 98.12 175 ASP A C 1
ATOM 1300 O O . ASP A 1 175 ? 1.091 -7.807 9.218 1.00 98.12 175 ASP A O 1
ATOM 1304 N N . GLU A 1 176 ? 3.259 -7.237 9.157 1.00 98.00 176 GLU A N 1
ATOM 1305 C CA . GLU A 1 176 ? 3.691 -8.513 8.567 1.00 98.00 176 GLU A CA 1
ATOM 1306 C C . GLU A 1 176 ? 3.483 -9.699 9.518 1.00 98.00 176 GLU A C 1
ATOM 1308 O O . GLU A 1 176 ? 2.964 -10.729 9.091 1.00 98.00 176 GLU A O 1
ATOM 1313 N N . VAL A 1 177 ? 3.822 -9.562 10.804 1.00 98.50 177 VAL A N 1
ATOM 1314 C CA . VAL A 1 177 ? 3.625 -10.640 11.790 1.00 98.50 177 VAL A CA 1
ATOM 1315 C C . VAL A 1 177 ? 2.139 -10.952 11.978 1.00 98.50 177 VAL A C 1
ATOM 1317 O O . VAL A 1 177 ? 1.754 -12.120 12.004 1.00 98.50 177 VAL A O 1
ATOM 1320 N N . ILE A 1 178 ? 1.283 -9.929 12.067 1.00 98.19 178 ILE A N 1
ATOM 1321 C CA . ILE A 1 178 ? -0.171 -10.122 12.170 1.00 98.19 178 ILE A CA 1
ATOM 1322 C C . ILE A 1 178 ? -0.709 -10.813 10.914 1.00 98.19 178 ILE A C 1
ATOM 1324 O O . ILE A 1 178 ? -1.506 -11.748 11.030 1.00 98.19 178 ILE A O 1
ATOM 1328 N N . ALA A 1 179 ? -0.266 -10.394 9.726 1.00 96.88 179 ALA A N 1
ATOM 1329 C CA . ALA A 1 179 ? -0.659 -11.017 8.467 1.00 96.88 179 ALA A CA 1
ATOM 1330 C C . ALA A 1 179 ? -0.247 -12.491 8.407 1.00 96.88 179 ALA A C 1
ATOM 1332 O O . ALA A 1 179 ? -1.072 -13.338 8.071 1.00 96.88 179 ALA A O 1
ATOM 1333 N N . GLU A 1 180 ? 0.982 -12.814 8.806 1.00 96.00 180 GLU A N 1
ATOM 1334 C CA . GLU A 1 180 ? 1.502 -14.181 8.796 1.00 96.00 180 GLU A CA 1
ATOM 1335 C C . GLU A 1 180 ? 0.806 -15.085 9.826 1.00 96.00 180 GLU A C 1
ATOM 1337 O O . GLU A 1 180 ? 0.488 -16.237 9.527 1.00 96.00 180 GLU A O 1
ATOM 1342 N N . ARG A 1 181 ? 0.499 -14.572 11.021 1.00 96.50 181 ARG A N 1
ATOM 1343 C CA . ARG A 1 181 ? -0.266 -15.321 12.032 1.00 96.50 181 ARG A CA 1
ATOM 1344 C C . ARG A 1 181 ? -1.725 -15.502 11.628 1.00 96.50 181 ARG A C 1
ATOM 1346 O O . ARG A 1 181 ? -2.269 -16.594 11.774 1.00 96.50 181 ARG A O 1
ATOM 1353 N N . THR A 1 182 ? -2.349 -14.482 11.040 1.00 95.75 182 THR A N 1
ATOM 1354 C CA . THR A 1 182 ? -3.709 -14.604 10.482 1.00 95.75 182 THR A CA 1
ATOM 1355 C C . THR A 1 182 ? -3.735 -15.625 9.348 1.00 95.75 182 THR A C 1
ATOM 1357 O O . THR A 1 182 ? -4.622 -16.473 9.308 1.00 95.75 182 THR A O 1
ATOM 1360 N N . ARG A 1 183 ? -2.709 -15.628 8.482 1.00 93.94 183 ARG A N 1
ATOM 1361 C CA . ARG A 1 183 ? -2.545 -16.596 7.386 1.00 93.94 183 ARG A CA 1
ATOM 1362 C C . ARG A 1 183 ? -2.535 -18.041 7.878 1.00 93.94 183 ARG A C 1
ATOM 1364 O O . ARG A 1 183 ? -3.026 -18.922 7.173 1.00 93.94 183 ARG A O 1
ATOM 1371 N N . LYS A 1 184 ? -1.994 -18.276 9.076 1.00 93.81 184 LYS A N 1
ATOM 1372 C CA . LYS A 1 184 ? -1.938 -19.582 9.751 1.00 93.81 184 LYS A CA 1
ATOM 1373 C C . LYS A 1 184 ? -3.165 -19.892 10.617 1.00 93.81 184 LYS A C 1
ATOM 1375 O O . LYS A 1 184 ? -3.266 -21.001 11.128 1.00 93.81 184 LYS A O 1
ATOM 1380 N N . GLY A 1 185 ? -4.094 -18.949 10.783 1.00 93.44 185 GLY A N 1
ATOM 1381 C CA . GLY A 1 185 ? -5.232 -19.086 11.699 1.00 93.44 185 GLY A CA 1
ATOM 1382 C C . GLY A 1 185 ? -4.861 -18.951 13.182 1.00 93.44 185 GLY A C 1
ATOM 1383 O O . GLY A 1 185 ? -5.625 -19.366 14.045 1.00 93.44 185 GLY A O 1
ATOM 1384 N N . GLU A 1 186 ? -3.695 -18.380 13.488 1.00 95.00 186 GLU A N 1
ATOM 1385 C CA . GLU A 1 186 ? -3.176 -18.186 14.852 1.00 95.00 186 GLU A CA 1
ATOM 1386 C C . GLU A 1 186 ? -3.633 -16.853 15.473 1.00 95.00 186 GLU A C 1
ATOM 1388 O O . GLU A 1 186 ? -3.468 -16.624 16.671 1.00 95.00 186 GLU A O 1
ATOM 1393 N N . MET A 1 187 ? -4.209 -15.963 14.661 1.00 94.19 187 MET A N 1
ATOM 1394 C CA . MET A 1 187 ? -4.800 -14.696 15.085 1.00 94.19 187 MET A CA 1
ATOM 1395 C C . MET A 1 187 ? -6.174 -14.486 14.437 1.00 94.19 187 MET A C 1
ATOM 1397 O O . MET A 1 187 ? -6.395 -14.954 13.316 1.00 94.19 187 MET A O 1
ATOM 1401 N N . PRO A 1 188 ? -7.094 -13.778 15.123 1.00 94.62 188 PRO A N 1
ATOM 1402 C CA . PRO A 1 188 ? -8.373 -13.388 14.541 1.00 94.62 188 PRO A CA 1
ATOM 1403 C C . PRO A 1 188 ? -8.174 -12.367 13.417 1.00 94.62 188 PRO A C 1
ATOM 1405 O O . PRO A 1 188 ? -7.106 -11.758 13.294 1.00 94.62 188 PRO A O 1
ATOM 1408 N N . ALA A 1 189 ? -9.239 -12.108 12.655 1.00 97.38 189 ALA A N 1
ATOM 1409 C CA . ALA A 1 189 ? -9.267 -10.916 11.823 1.00 97.38 189 ALA A CA 1
ATOM 1410 C C . ALA A 1 189 ? -9.107 -9.675 12.717 1.00 97.38 189 ALA A C 1
ATOM 1412 O O . ALA A 1 189 ? -9.626 -9.633 13.835 1.00 97.38 189 ALA A O 1
ATOM 1413 N N . LEU A 1 190 ? -8.394 -8.657 12.242 1.00 98.38 190 LEU A N 1
ATOM 1414 C CA . LEU A 1 190 ? -8.012 -7.521 13.073 1.00 98.38 190 LEU A CA 1
ATOM 1415 C C . LEU A 1 190 ? -8.074 -6.206 12.302 1.00 98.38 190 LEU A C 1
ATOM 1417 O O . LEU A 1 190 ? -7.374 -6.040 11.304 1.00 98.38 190 LEU A O 1
ATOM 1421 N N . ILE A 1 191 ? -8.843 -5.249 12.822 1.00 98.56 191 ILE A N 1
ATOM 1422 C CA . ILE A 1 191 ? -8.634 -3.822 12.559 1.00 98.56 191 ILE A CA 1
ATOM 1423 C C . ILE A 1 191 ? -7.592 -3.322 13.555 1.00 98.56 191 ILE A C 1
ATOM 1425 O O . ILE A 1 191 ? -7.693 -3.555 14.755 1.00 98.56 191 ILE A O 1
ATOM 1429 N N . ARG A 1 192 ? -6.583 -2.605 13.085 1.00 98.00 192 ARG A N 1
ATOM 1430 C CA . ARG A 1 192 ? -5.537 -2.037 13.923 1.00 98.00 192 ARG A CA 1
ATOM 1431 C C . ARG A 1 192 ? -5.394 -0.560 13.613 1.00 98.00 192 ARG A C 1
ATOM 1433 O O . ARG A 1 192 ? -4.868 -0.216 12.559 1.00 98.00 192 ARG A O 1
ATOM 1440 N N . PHE A 1 193 ? -5.805 0.305 14.534 1.00 97.94 193 PHE A N 1
ATOM 1441 C CA . PHE A 1 193 ? -5.391 1.704 14.504 1.00 97.94 193 PHE A CA 1
ATOM 1442 C C . PHE A 1 193 ? -3.981 1.840 15.078 1.00 97.94 193 PHE A C 1
ATOM 1444 O O . PHE A 1 193 ? -3.639 1.214 16.083 1.00 97.94 193 PHE A O 1
ATOM 1451 N N . TRP A 1 194 ? -3.144 2.650 14.435 1.00 95.88 194 TRP A N 1
ATOM 1452 C CA . TRP A 1 194 ? -1.780 2.891 14.896 1.00 95.88 194 TRP A CA 1
ATOM 1453 C C . TRP A 1 194 ? -1.240 4.236 14.407 1.00 95.88 194 TRP A C 1
ATOM 1455 O O . TRP A 1 194 ? -1.770 4.849 13.481 1.00 95.88 194 TRP A O 1
ATOM 1465 N N . GLU A 1 195 ? -0.184 4.708 15.068 1.00 94.69 195 GLU A N 1
ATOM 1466 C CA . GLU A 1 195 ? 0.402 6.028 14.837 1.00 94.69 195 GLU A CA 1
ATOM 1467 C C . GLU A 1 195 ? 1.903 5.964 14.535 1.00 94.69 195 GLU A C 1
ATOM 1469 O O . GLU A 1 195 ? 2.584 4.994 14.861 1.00 94.69 195 GLU A O 1
ATOM 1474 N N . TRP A 1 196 ? 2.437 7.018 13.924 1.00 95.06 196 TRP A N 1
ATOM 1475 C CA . TRP A 1 196 ? 3.854 7.126 13.581 1.00 95.06 196 TRP A CA 1
ATOM 1476 C C . TRP A 1 196 ? 4.634 7.791 14.716 1.00 95.06 196 TRP A C 1
ATOM 1478 O O . TRP A 1 196 ? 4.286 8.900 15.118 1.00 95.06 196 TRP A O 1
ATOM 1488 N N . ALA A 1 197 ? 5.699 7.151 15.212 1.00 95.94 197 ALA A N 1
ATOM 1489 C CA . ALA A 1 197 ? 6.583 7.769 16.209 1.00 95.94 197 ALA A CA 1
ATOM 1490 C C . ALA A 1 197 ? 7.457 8.886 15.617 1.00 95.94 197 ALA A C 1
ATOM 1492 O O . ALA A 1 197 ? 7.792 9.848 16.306 1.00 95.94 197 ALA A O 1
ATOM 1493 N N . SER A 1 198 ? 7.807 8.770 14.335 1.00 96.25 198 SER A N 1
ATOM 1494 C CA . SER A 1 198 ? 8.690 9.692 13.624 1.00 96.25 198 SER A CA 1
ATOM 1495 C C . SER A 1 198 ? 8.249 9.875 12.161 1.00 96.25 198 SER A C 1
ATOM 1497 O O . SER A 1 198 ? 7.518 9.031 11.629 1.00 96.25 198 SER A O 1
ATOM 1499 N N . PRO A 1 199 ? 8.641 10.983 11.495 1.00 96.88 199 PRO A N 1
ATOM 1500 C CA . PRO A 1 199 ? 8.381 11.187 10.072 1.00 96.88 199 PRO A CA 1
ATOM 1501 C C . PRO A 1 199 ? 8.961 10.067 9.211 1.00 96.88 199 PRO A C 1
ATOM 1503 O O . PRO A 1 199 ? 10.093 9.622 9.430 1.00 96.88 199 PRO A O 1
ATOM 1506 N N . ALA A 1 200 ? 8.212 9.646 8.192 1.00 97.38 200 ALA A N 1
ATOM 1507 C CA . ALA A 1 200 ? 8.639 8.560 7.326 1.00 97.38 200 ALA A CA 1
ATOM 1508 C C . ALA A 1 200 ? 8.260 8.740 5.854 1.00 97.38 200 ALA A C 1
ATOM 1510 O O . ALA A 1 200 ? 7.256 9.361 5.501 1.00 97.38 200 ALA A O 1
ATOM 1511 N N . VAL A 1 201 ? 9.064 8.122 4.989 1.00 97.00 201 VAL A N 1
ATOM 1512 C CA . VAL A 1 201 ? 8.666 7.757 3.632 1.00 97.00 201 VAL A CA 1
ATOM 1513 C C . VAL A 1 201 ? 8.536 6.246 3.549 1.00 97.00 201 VAL A C 1
ATOM 1515 O O . VAL A 1 201 ? 9.462 5.513 3.894 1.00 97.00 201 VAL A O 1
ATOM 1518 N N . ILE A 1 202 ? 7.388 5.788 3.061 1.00 96.25 202 ILE A N 1
ATOM 1519 C CA . ILE A 1 202 ? 7.083 4.373 2.884 1.00 96.25 202 ILE A CA 1
ATOM 1520 C C . ILE A 1 202 ? 6.999 4.089 1.394 1.00 96.25 202 ILE A C 1
ATOM 1522 O O . ILE A 1 202 ? 6.035 4.494 0.744 1.00 96.25 202 ILE A O 1
ATOM 1526 N N . ILE A 1 203 ? 7.979 3.371 0.857 1.00 95.25 203 ILE A N 1
ATOM 1527 C CA . ILE A 1 203 ? 7.977 2.935 -0.545 1.00 95.25 203 ILE A CA 1
ATOM 1528 C C . ILE A 1 203 ? 7.335 1.554 -0.681 1.00 95.25 203 ILE A C 1
ATOM 1530 O O . ILE A 1 203 ? 7.440 0.721 0.225 1.00 95.25 203 ILE A O 1
ATOM 1534 N N . GLY A 1 204 ? 6.638 1.330 -1.793 1.00 93.38 204 GLY A N 1
ATOM 1535 C CA . GLY A 1 204 ? 6.031 0.042 -2.119 1.00 93.38 204 GLY A CA 1
ATOM 1536 C C . GLY A 1 204 ? 7.062 -1.019 -2.475 1.00 93.38 204 GLY A C 1
ATOM 1537 O O . GLY A 1 204 ? 8.195 -0.703 -2.835 1.00 93.38 204 GLY A O 1
ATOM 1538 N N . LEU A 1 205 ? 6.651 -2.284 -2.404 1.00 93.38 205 LEU A N 1
ATOM 1539 C CA . LEU A 1 205 ? 7.512 -3.451 -2.596 1.00 93.38 205 LEU A CA 1
ATOM 1540 C C . LEU A 1 205 ? 8.297 -3.418 -3.921 1.00 93.38 205 LEU A C 1
ATOM 1542 O O . LEU A 1 205 ? 9.489 -3.717 -3.916 1.00 93.38 205 LEU A O 1
ATOM 1546 N N . PHE A 1 206 ? 7.667 -2.961 -5.007 1.00 91.81 206 PHE A N 1
ATOM 1547 C CA . PHE A 1 206 ? 8.246 -2.912 -6.358 1.00 91.81 206 PHE A CA 1
ATOM 1548 C C . PHE A 1 206 ? 8.844 -1.554 -6.742 1.00 91.81 206 PHE A C 1
ATOM 1550 O O . PHE A 1 206 ? 9.275 -1.368 -7.874 1.00 91.81 206 PHE A O 1
ATOM 1557 N N . GLN A 1 207 ? 8.869 -0.574 -5.837 1.00 91.38 207 GLN A N 1
ATOM 1558 C CA . GLN A 1 207 ? 9.383 0.755 -6.164 1.00 91.38 207 GLN A CA 1
ATOM 1559 C C . GLN A 1 207 ? 10.906 0.839 -6.030 1.00 91.38 207 GLN A C 1
ATOM 1561 O O . GLN A 1 207 ? 11.499 0.305 -5.087 1.00 91.38 207 GLN A O 1
ATOM 1566 N N . SER A 1 208 ? 11.553 1.592 -6.919 1.00 91.00 208 SER A N 1
ATOM 1567 C CA . SER A 1 208 ? 12.983 1.882 -6.809 1.00 91.00 208 SER A CA 1
ATOM 1568 C C . SER A 1 208 ? 13.249 3.003 -5.802 1.00 91.00 208 SER A C 1
ATOM 1570 O O . SER A 1 208 ? 12.836 4.144 -5.995 1.00 91.00 208 SER A O 1
ATOM 1572 N N . LEU A 1 209 ? 14.021 2.712 -4.749 1.00 92.81 209 LEU A N 1
ATOM 1573 C CA . LEU A 1 209 ? 14.362 3.696 -3.712 1.00 92.81 209 LEU A CA 1
ATOM 1574 C C . LEU A 1 209 ? 14.972 4.980 -4.302 1.00 92.81 209 LEU A C 1
ATOM 1576 O O . LEU A 1 209 ? 14.615 6.085 -3.899 1.00 92.81 209 LEU A O 1
ATOM 1580 N N . SER A 1 210 ? 15.888 4.839 -5.263 1.00 90.69 210 SER A N 1
ATOM 1581 C CA . SER A 1 210 ? 16.584 5.975 -5.874 1.00 90.69 210 SER A CA 1
ATOM 1582 C C . SER A 1 210 ? 15.710 6.748 -6.864 1.00 90.69 210 SER A C 1
ATOM 1584 O O . SER A 1 210 ? 15.937 7.944 -7.068 1.00 90.69 210 SER A O 1
ATOM 1586 N N . ALA A 1 211 ? 14.715 6.097 -7.472 1.00 86.81 211 ALA A N 1
ATOM 1587 C CA . ALA A 1 211 ? 13.749 6.758 -8.341 1.00 86.81 211 ALA A CA 1
ATOM 1588 C C . ALA A 1 211 ? 12.731 7.566 -7.530 1.00 86.81 211 ALA A C 1
ATOM 1590 O O . ALA A 1 211 ? 12.410 8.682 -7.926 1.00 86.81 211 ALA A O 1
ATOM 1591 N N . GLU A 1 212 ? 12.292 7.037 -6.385 1.00 89.12 212 GLU A N 1
ATOM 1592 C CA . GLU A 1 212 ? 11.209 7.616 -5.587 1.00 89.12 212 GLU A CA 1
ATOM 1593 C C . GLU A 1 212 ? 11.669 8.651 -4.560 1.00 89.12 212 GLU A C 1
ATOM 1595 O O . GLU A 1 212 ? 10.929 9.588 -4.260 1.00 89.12 212 GLU A O 1
ATOM 1600 N N . VAL A 1 213 ? 12.869 8.499 -3.988 1.00 93.25 213 VAL A N 1
ATOM 1601 C CA . VAL A 1 213 ? 13.260 9.250 -2.787 1.00 93.25 213 VAL A CA 1
ATOM 1602 C C . VAL A 1 213 ? 14.566 10.010 -2.983 1.00 93.25 213 VAL A C 1
ATOM 1604 O O . VAL A 1 213 ? 15.602 9.478 -3.385 1.00 93.25 213 VAL A O 1
ATOM 1607 N N . ASN A 1 214 ? 14.547 11.291 -2.624 1.00 94.75 214 ASN A N 1
ATOM 1608 C CA . ASN A 1 214 ? 15.746 12.069 -2.378 1.00 94.75 214 ASN A CA 1
ATOM 1609 C C . ASN A 1 214 ? 16.310 11.718 -0.992 1.00 94.75 214 ASN A C 1
ATOM 1611 O O . ASN A 1 214 ? 16.002 12.364 0.008 1.00 94.75 214 ASN A O 1
ATOM 1615 N N . MET A 1 215 ? 17.157 10.686 -0.942 1.00 94.88 215 MET A N 1
ATOM 1616 C CA . MET A 1 215 ? 17.749 10.193 0.308 1.00 94.88 215 MET A CA 1
ATOM 1617 C C . MET A 1 215 ? 18.564 11.241 1.069 1.00 94.88 215 MET A C 1
ATOM 1619 O O . MET A 1 215 ? 18.662 11.155 2.290 1.00 94.88 215 MET A O 1
ATOM 1623 N N . GLN A 1 216 ? 19.144 12.223 0.376 1.00 95.44 216 GLN A N 1
ATOM 1624 C CA . GLN A 1 216 ? 19.841 13.321 1.039 1.00 95.44 216 GLN A CA 1
ATOM 1625 C C . GLN A 1 216 ? 18.845 14.211 1.793 1.00 95.44 216 GLN A C 1
ATOM 1627 O O . GLN A 1 216 ? 18.986 14.383 3.001 1.00 95.44 216 GLN A O 1
ATOM 1632 N N . ALA A 1 217 ? 17.796 14.686 1.113 1.00 95.31 217 ALA A N 1
ATOM 1633 C CA . ALA A 1 217 ? 16.762 15.512 1.738 1.00 95.31 217 ALA A CA 1
ATOM 1634 C C . ALA A 1 217 ? 16.019 14.773 2.864 1.00 95.31 217 ALA A C 1
ATOM 1636 O O . ALA A 1 217 ? 15.683 15.382 3.877 1.00 95.31 217 ALA A O 1
ATOM 1637 N N . ALA A 1 218 ? 15.791 13.462 2.716 1.00 96.00 218 ALA A N 1
ATOM 1638 C CA . ALA A 1 218 ? 15.213 12.635 3.775 1.00 96.00 218 ALA A CA 1
ATOM 1639 C C . ALA A 1 218 ? 16.085 12.652 5.044 1.00 96.00 218 ALA A C 1
ATOM 1641 O O . ALA A 1 218 ? 15.585 12.931 6.131 1.00 96.00 218 ALA A O 1
ATOM 1642 N N . ARG A 1 219 ? 17.401 12.426 4.902 1.00 95.50 219 ARG A N 1
ATOM 1643 C CA . ARG A 1 219 ? 18.355 12.425 6.027 1.00 95.50 219 ARG A CA 1
ATOM 1644 C C . ARG A 1 219 ? 18.459 13.787 6.705 1.00 95.50 219 ARG A C 1
ATOM 1646 O O . ARG A 1 219 ? 18.405 13.851 7.926 1.00 95.50 219 ARG A O 1
ATOM 1653 N N . GLU A 1 220 ? 18.575 14.861 5.927 1.00 96.19 220 GLU A N 1
ATOM 1654 C CA . GLU A 1 220 ? 18.672 16.237 6.445 1.00 96.19 220 GLU A CA 1
ATOM 1655 C C . GLU A 1 220 ? 17.440 16.640 7.271 1.00 96.19 220 GLU A C 1
ATOM 1657 O O . GLU A 1 220 ? 17.544 17.448 8.191 1.00 96.19 220 GLU A O 1
ATOM 1662 N N . ARG A 1 221 ? 16.281 16.047 6.971 1.00 95.06 221 ARG A N 1
ATOM 1663 C CA . ARG A 1 221 ? 15.006 16.284 7.661 1.00 95.06 221 ARG A CA 1
ATOM 1664 C C . ARG A 1 221 ? 14.688 15.257 8.752 1.00 95.06 221 ARG A C 1
ATOM 1666 O O . ARG A 1 221 ? 13.616 15.334 9.341 1.00 95.06 221 ARG A O 1
ATOM 1673 N N . GLY A 1 222 ? 15.578 14.296 9.013 1.00 95.88 222 GLY A N 1
ATOM 1674 C CA . GLY A 1 222 ? 15.342 13.235 9.998 1.00 95.88 222 GLY A CA 1
ATOM 1675 C C . GLY A 1 222 ? 14.193 12.289 9.630 1.00 95.88 222 GLY A C 1
ATOM 1676 O O . GLY A 1 222 ? 13.539 11.750 10.516 1.00 95.88 222 GLY A O 1
ATOM 1677 N N . ILE A 1 223 ? 13.922 12.107 8.334 1.00 97.06 223 ILE A N 1
ATOM 1678 C CA . ILE A 1 223 ? 12.847 11.246 7.836 1.00 97.06 223 ILE A CA 1
ATOM 1679 C C . ILE A 1 223 ? 13.379 9.832 7.621 1.00 97.06 223 ILE A C 1
ATOM 1681 O O . ILE A 1 223 ? 14.315 9.611 6.846 1.00 97.06 223 ILE A O 1
ATOM 1685 N N . THR A 1 224 ? 12.733 8.864 8.261 1.00 97.62 224 THR A N 1
ATOM 1686 C CA . THR A 1 224 ? 13.049 7.444 8.091 1.00 97.62 224 THR A CA 1
ATOM 1687 C C . THR A 1 224 ? 12.464 6.929 6.778 1.00 97.62 224 THR A C 1
ATOM 1689 O O . THR A 1 224 ? 11.312 7.202 6.456 1.00 97.62 224 THR A O 1
ATOM 1692 N N . VAL A 1 225 ? 13.223 6.150 6.008 1.00 98.06 225 VAL A N 1
ATOM 1693 C CA . VAL A 1 225 ? 12.716 5.531 4.774 1.00 98.06 225 VAL A CA 1
ATOM 1694 C C . VAL A 1 225 ? 12.591 4.028 4.973 1.00 98.06 225 VAL A C 1
ATOM 1696 O O . VAL A 1 225 ? 13.585 3.360 5.253 1.00 98.06 225 VAL A O 1
ATOM 1699 N N . VAL A 1 226 ? 11.378 3.499 4.819 1.00 97.81 226 VAL A N 1
ATOM 1700 C CA . VAL A 1 226 ? 11.068 2.069 4.957 1.00 97.81 226 VAL A CA 1
ATOM 1701 C C . VAL A 1 226 ? 10.400 1.532 3.696 1.00 97.81 226 VAL A C 1
ATOM 1703 O O . VAL A 1 226 ? 9.676 2.247 3.004 1.00 97.81 226 VAL A O 1
ATOM 1706 N N . ARG A 1 227 ? 10.624 0.249 3.404 1.00 97.31 227 ARG A N 1
ATOM 1707 C CA . ARG A 1 227 ? 9.910 -0.491 2.358 1.00 97.31 227 ARG A CA 1
ATOM 1708 C C . ARG A 1 227 ? 8.868 -1.396 2.995 1.00 97.31 227 ARG A C 1
ATOM 1710 O O . ARG A 1 227 ? 9.208 -2.183 3.878 1.00 97.31 227 ARG A O 1
ATOM 1717 N N . ARG A 1 228 ? 7.624 -1.306 2.527 1.00 95.75 228 ARG A N 1
ATOM 1718 C CA . ARG A 1 228 ? 6.532 -2.193 2.955 1.00 95.75 228 ARG A CA 1
ATOM 1719 C C . ARG A 1 228 ? 6.474 -3.458 2.095 1.00 95.75 228 ARG A C 1
ATOM 1721 O O . ARG A 1 228 ? 6.967 -3.476 0.973 1.00 95.75 228 ARG A O 1
ATOM 1728 N N . ILE A 1 229 ? 5.815 -4.494 2.605 1.00 94.19 229 ILE A N 1
ATOM 1729 C CA . ILE A 1 229 ? 5.600 -5.774 1.902 1.00 94.19 229 ILE A CA 1
ATOM 1730 C C . ILE A 1 229 ? 4.462 -5.756 0.874 1.00 94.19 229 ILE A C 1
ATOM 1732 O O . ILE A 1 229 ? 4.225 -6.766 0.227 1.00 94.19 229 ILE A O 1
ATOM 1736 N N . THR A 1 230 ? 3.756 -4.637 0.728 1.00 93.94 230 THR A N 1
ATOM 1737 C CA . THR A 1 230 ? 2.663 -4.457 -0.241 1.00 93.94 230 THR A CA 1
ATOM 1738 C C . THR A 1 230 ? 3.126 -3.608 -1.428 1.00 93.94 230 THR A C 1
ATOM 1740 O O . THR A 1 230 ? 4.050 -2.798 -1.300 1.00 93.94 230 THR A O 1
ATOM 1743 N N . GLY A 1 231 ? 2.473 -3.763 -2.581 1.00 89.69 231 GLY A N 1
ATOM 1744 C CA . GLY A 1 231 ? 2.719 -2.928 -3.763 1.00 89.69 231 GLY A CA 1
ATOM 1745 C C . GLY A 1 231 ? 2.223 -1.483 -3.616 1.00 89.69 231 GLY A C 1
ATOM 1746 O O . GLY A 1 231 ? 1.856 -1.034 -2.524 1.00 89.69 231 GLY A O 1
ATOM 1747 N N . GLY A 1 232 ? 2.194 -0.757 -4.732 1.00 86.25 232 GLY A N 1
ATOM 1748 C CA . GLY A 1 232 ? 1.688 0.616 -4.840 1.00 86.25 232 GLY A CA 1
ATOM 1749 C C . GLY A 1 232 ? 2.729 1.718 -4.588 1.00 86.25 232 GLY A C 1
ATOM 1750 O O . GLY A 1 232 ? 3.879 1.452 -4.246 1.00 86.25 232 GLY A O 1
ATOM 1751 N N . GLY A 1 233 ? 2.301 2.975 -4.698 1.00 86.25 233 GLY A N 1
ATOM 1752 C CA . GLY A 1 233 ? 3.177 4.148 -4.674 1.00 86.25 233 GLY A CA 1
ATOM 1753 C C . GLY A 1 233 ? 3.758 4.536 -3.310 1.00 86.25 233 GLY A C 1
ATOM 1754 O O . GLY A 1 233 ? 3.409 3.981 -2.261 1.00 86.25 233 GLY A O 1
ATOM 1755 N N . ALA A 1 234 ? 4.643 5.532 -3.323 1.00 90.38 234 ALA A N 1
ATOM 1756 C CA . ALA A 1 234 ? 5.312 6.024 -2.127 1.00 90.38 234 ALA A CA 1
ATOM 1757 C C . ALA A 1 234 ? 4.376 6.917 -1.300 1.00 90.3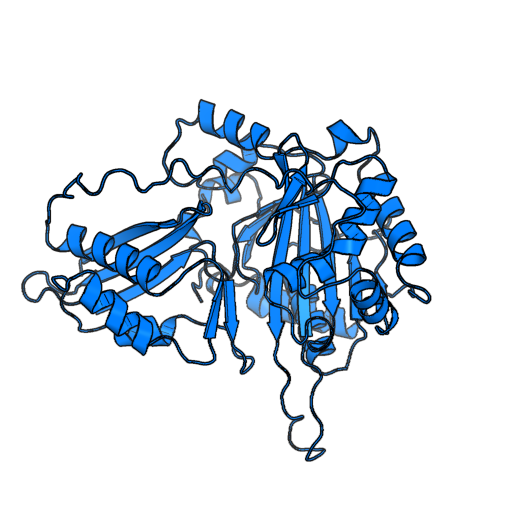8 234 ALA A C 1
ATOM 1759 O O . ALA A 1 234 ? 3.608 7.713 -1.844 1.00 90.38 234 ALA A O 1
ATOM 1760 N N . MET A 1 235 ? 4.470 6.814 0.024 1.00 90.44 235 MET A N 1
ATOM 1761 C CA . MET A 1 235 ? 3.747 7.668 0.966 1.00 90.44 235 MET A CA 1
ATOM 1762 C C . MET A 1 235 ? 4.727 8.503 1.778 1.00 90.44 235 MET A C 1
ATOM 1764 O O . MET A 1 235 ? 5.794 8.020 2.145 1.00 90.44 235 MET A O 1
ATOM 1768 N N . PHE A 1 236 ? 4.339 9.737 2.080 1.00 92.31 236 PHE A N 1
ATOM 1769 C CA . PHE A 1 236 ? 5.023 10.613 3.023 1.00 92.31 236 PHE A CA 1
ATOM 1770 C C . PHE A 1 236 ? 4.105 10.822 4.222 1.00 92.31 236 PHE A C 1
ATOM 1772 O O . PHE A 1 236 ? 2.937 11.171 4.044 1.00 92.31 236 PHE A O 1
ATOM 1779 N N . VAL A 1 237 ? 4.621 10.585 5.423 1.00 93.31 237 VAL A N 1
ATOM 1780 C CA . VAL A 1 237 ? 3.850 10.675 6.662 1.00 93.31 237 VAL A CA 1
ATOM 1781 C C . VAL A 1 237 ? 4.628 11.435 7.720 1.00 93.31 237 VAL A C 1
ATOM 1783 O O . VAL A 1 237 ? 5.848 11.315 7.838 1.00 93.31 237 VAL A O 1
ATOM 1786 N N . GLU A 1 238 ? 3.889 12.179 8.530 1.00 93.12 238 GLU A N 1
ATOM 1787 C CA . GLU A 1 238 ? 4.399 12.827 9.730 1.00 93.12 238 GLU A CA 1
ATOM 1788 C C . GLU A 1 238 ? 3.484 12.479 10.908 1.00 93.12 238 GLU A C 1
ATOM 1790 O O . GLU A 1 238 ? 2.263 12.336 10.714 1.00 93.12 238 GLU A O 1
ATOM 1795 N N . PRO A 1 239 ? 4.038 12.356 12.128 1.00 93.06 239 PRO A N 1
ATOM 1796 C CA . PRO A 1 239 ? 3.236 12.220 13.335 1.00 93.06 239 PRO A CA 1
ATOM 1797 C C . PRO A 1 239 ? 2.192 13.338 13.405 1.00 93.06 239 PRO A C 1
ATOM 1799 O O . PRO A 1 239 ? 2.506 14.508 13.198 1.00 93.06 239 PRO A O 1
ATOM 1802 N N . GLY A 1 240 ? 0.932 12.991 13.664 1.00 89.69 240 GLY A N 1
ATOM 1803 C CA . GLY A 1 240 ? -0.150 13.978 13.753 1.00 89.69 240 GLY A CA 1
ATOM 1804 C C . GLY A 1 240 ? -0.839 14.349 12.434 1.00 89.69 240 GLY A C 1
ATOM 1805 O O . GLY A 1 240 ? -1.971 14.826 12.481 1.00 89.69 240 GLY A O 1
ATOM 1806 N N . ASN A 1 241 ? -0.226 14.082 11.275 1.00 91.06 241 ASN A N 1
ATOM 1807 C CA . ASN A 1 241 ? -0.748 14.517 9.970 1.00 91.06 241 ASN A CA 1
ATOM 1808 C C . ASN A 1 241 ? -1.525 13.426 9.220 1.00 91.06 241 ASN A C 1
ATOM 1810 O O . ASN A 1 241 ? -2.151 13.697 8.196 1.00 91.06 241 ASN A O 1
ATOM 1814 N N . THR A 1 242 ? -1.539 12.193 9.730 1.00 93.19 242 THR A N 1
ATOM 1815 C CA . THR A 1 242 ? -2.201 11.059 9.070 1.00 93.19 242 THR A CA 1
ATOM 1816 C C . THR A 1 242 ? -3.079 10.249 10.014 1.00 93.19 242 THR A C 1
ATOM 1818 O O . THR A 1 242 ? -2.784 10.105 11.204 1.00 93.19 242 THR A O 1
ATOM 1821 N N . ILE A 1 243 ? -4.158 9.699 9.460 1.00 95.31 243 ILE A N 1
ATOM 1822 C CA . ILE A 1 243 ? -4.933 8.607 10.049 1.00 95.31 243 ILE A CA 1
ATOM 1823 C C . ILE A 1 243 ? -4.485 7.332 9.347 1.00 95.31 243 ILE A C 1
ATOM 1825 O O . ILE A 1 243 ? -4.588 7.241 8.124 1.00 95.31 243 ILE A O 1
ATOM 1829 N N . THR A 1 244 ? -3.975 6.371 10.114 1.00 96.50 244 THR A N 1
ATOM 1830 C CA . THR A 1 244 ? -3.474 5.104 9.579 1.00 96.50 244 THR A CA 1
ATOM 1831 C C . THR A 1 244 ? -4.169 3.943 10.276 1.00 96.50 244 THR A C 1
ATOM 1833 O O . THR A 1 244 ? -4.307 3.939 11.503 1.00 96.50 244 THR A O 1
ATOM 1836 N N . TYR A 1 245 ? -4.631 2.976 9.491 1.00 98.12 245 TYR A N 1
ATOM 1837 C CA . TYR A 1 245 ? -5.141 1.715 10.006 1.00 98.12 245 TYR A CA 1
ATOM 1838 C C . TYR A 1 245 ? -4.718 0.556 9.110 1.00 98.12 245 TYR A C 1
ATOM 1840 O O . TYR A 1 245 ? -4.503 0.726 7.908 1.00 98.12 245 TYR A O 1
ATOM 1848 N N . SER A 1 246 ? -4.672 -0.631 9.698 1.00 98.44 246 SER A N 1
ATOM 1849 C CA . SER A 1 246 ? -4.488 -1.890 8.981 1.00 98.44 246 SER A CA 1
ATOM 1850 C C . SER A 1 246 ? -5.669 -2.812 9.268 1.00 98.44 246 SER A C 1
ATOM 1852 O O . SER A 1 246 ? -6.200 -2.829 10.373 1.00 98.44 246 SER A O 1
ATOM 1854 N N . LEU A 1 247 ? -6.100 -3.559 8.265 1.00 98.69 247 LEU A N 1
ATOM 1855 C CA . LEU A 1 247 ? -7.106 -4.604 8.316 1.00 98.69 247 LEU A CA 1
ATOM 1856 C C . LEU A 1 247 ? -6.425 -5.892 7.867 1.00 98.69 247 LEU A C 1
ATOM 1858 O O . LEU A 1 247 ? -5.934 -5.975 6.743 1.00 98.69 247 LEU A O 1
ATOM 1862 N N . THR A 1 248 ? -6.402 -6.893 8.737 1.00 98.50 248 THR A N 1
ATOM 1863 C CA . THR A 1 248 ? -5.964 -8.242 8.377 1.00 98.50 248 THR A CA 1
ATOM 1864 C C . THR A 1 248 ? -7.144 -9.190 8.490 1.00 98.50 248 THR A C 1
ATOM 1866 O O . THR A 1 248 ? -7.798 -9.235 9.527 1.00 98.50 248 THR A O 1
ATOM 1869 N N . VAL A 1 249 ? -7.439 -9.927 7.424 1.00 98.19 249 VAL A N 1
ATOM 1870 C CA . VAL A 1 249 ? -8.592 -10.840 7.329 1.00 98.19 249 VAL A CA 1
ATOM 1871 C C . VAL A 1 249 ? -8.176 -12.154 6.665 1.00 98.19 249 VAL A C 1
ATOM 1873 O O . VAL A 1 249 ? -7.214 -12.151 5.898 1.00 98.19 249 VAL A O 1
ATOM 1876 N N . PRO A 1 250 ? -8.879 -13.275 6.904 1.00 97.00 250 PRO A N 1
ATOM 1877 C CA . PRO A 1 250 ? -8.689 -14.507 6.138 1.00 97.00 250 PRO A CA 1
ATOM 1878 C C . PRO A 1 250 ? -8.855 -14.288 4.628 1.00 97.00 250 PRO A C 1
ATOM 1880 O O . PRO A 1 250 ? -9.632 -13.428 4.205 1.00 97.00 250 PRO A O 1
ATOM 1883 N N . ARG A 1 251 ? -8.187 -15.104 3.799 1.00 94.94 251 ARG A N 1
ATOM 1884 C CA . ARG A 1 251 ? -8.282 -14.998 2.326 1.00 94.94 251 ARG A CA 1
ATOM 1885 C C . ARG A 1 251 ? -9.723 -15.121 1.817 1.00 94.94 251 ARG A C 1
ATOM 1887 O O . ARG A 1 251 ? -10.078 -14.448 0.852 1.00 94.94 251 ARG A O 1
ATOM 1894 N N . ASP A 1 252 ? -10.549 -15.916 2.496 1.00 94.56 252 ASP A N 1
ATOM 1895 C CA . ASP A 1 252 ? -11.962 -16.142 2.149 1.00 94.56 252 ASP A CA 1
ATOM 1896 C C . ASP A 1 252 ? -12.825 -14.900 2.183 1.00 94.56 252 ASP A C 1
ATOM 1898 O O . ASP A 1 252 ? -13.830 -14.813 1.477 1.00 94.56 252 ASP A O 1
ATOM 1902 N N . PHE A 1 253 ? -12.395 -13.892 2.935 1.00 96.25 253 PHE A N 1
ATOM 1903 C CA . PHE A 1 253 ? -13.103 -12.632 2.991 1.00 96.25 253 PHE A CA 1
ATOM 1904 C C . PHE A 1 253 ? -13.268 -11.996 1.605 1.00 96.25 253 PHE A C 1
ATOM 1906 O O . PHE A 1 253 ? -14.309 -11.408 1.328 1.00 96.25 253 PHE A O 1
ATOM 1913 N N . ILE A 1 254 ? -12.305 -12.185 0.698 1.00 94.19 254 ILE A N 1
ATOM 1914 C CA . ILE A 1 254 ? -12.335 -11.628 -0.664 1.00 94.19 254 ILE A CA 1
ATOM 1915 C C . ILE A 1 254 ? -12.578 -12.685 -1.753 1.00 94.19 254 ILE A C 1
ATOM 1917 O O . ILE A 1 254 ? -12.407 -12.397 -2.935 1.00 94.19 254 ILE A O 1
ATOM 1921 N N . GLU A 1 255 ? -12.952 -13.916 -1.391 1.00 92.06 255 GLU A N 1
ATOM 1922 C CA . GLU A 1 255 ? -13.109 -15.002 -2.364 1.00 92.06 255 GLU A CA 1
ATOM 1923 C C . GLU A 1 255 ? -14.173 -14.667 -3.422 1.00 92.06 255 GLU A C 1
ATOM 1925 O O . GLU A 1 255 ? -15.265 -14.188 -3.095 1.00 92.06 255 GLU A O 1
ATOM 1930 N N . GLY A 1 256 ? -13.833 -14.904 -4.694 1.00 89.81 256 GLY A N 1
ATOM 1931 C CA . GLY A 1 256 ? -14.689 -14.629 -5.852 1.00 89.81 256 GLY A CA 1
ATOM 1932 C C . GLY A 1 256 ? -14.746 -13.162 -6.293 1.00 89.81 256 GLY A C 1
ATOM 1933 O O . GLY A 1 256 ? -15.414 -12.862 -7.281 1.00 89.81 256 GLY A O 1
ATOM 1934 N N . LEU A 1 257 ? -14.056 -12.251 -5.600 1.00 90.38 257 LEU A N 1
ATOM 1935 C CA . LEU A 1 257 ? -14.008 -10.836 -5.965 1.00 90.38 257 LEU A CA 1
ATOM 1936 C C . LEU A 1 257 ? -12.822 -10.543 -6.890 1.00 90.38 257 LEU A C 1
ATOM 1938 O O . LEU A 1 257 ? -11.735 -11.100 -6.729 1.00 90.38 257 LEU A O 1
ATOM 1942 N N . ASN A 1 258 ? -13.020 -9.625 -7.839 1.00 87.44 258 ASN A N 1
ATOM 1943 C CA . ASN A 1 258 ? -11.893 -8.990 -8.524 1.00 87.44 258 ASN A CA 1
ATOM 1944 C C . ASN A 1 258 ? -11.160 -8.045 -7.552 1.00 87.44 258 ASN A C 1
ATOM 1946 O O . ASN A 1 258 ? -11.625 -7.784 -6.437 1.00 87.44 258 ASN A O 1
ATOM 1950 N N . SER A 1 259 ? -10.012 -7.508 -7.967 1.00 85.94 259 SER A N 1
ATOM 1951 C CA . SER A 1 259 ? -9.213 -6.670 -7.076 1.00 85.94 259 SER A CA 1
ATOM 1952 C C . SER A 1 259 ? -9.929 -5.406 -6.625 1.00 85.94 259 SER A C 1
ATOM 1954 O O . SER A 1 259 ? -9.870 -5.086 -5.443 1.00 85.94 259 SER A O 1
ATOM 1956 N N . GLU A 1 260 ? -10.624 -4.712 -7.521 1.00 86.75 260 GLU A N 1
ATOM 1957 C CA . GLU A 1 260 ? -11.352 -3.487 -7.185 1.00 86.75 260 GLU A CA 1
ATOM 1958 C C . GLU A 1 260 ? -12.436 -3.743 -6.128 1.00 86.75 260 GLU A C 1
ATOM 1960 O O . GLU A 1 260 ? -12.497 -3.046 -5.115 1.00 86.75 260 GLU A O 1
ATOM 1965 N N . ASP A 1 261 ? -13.231 -4.798 -6.299 1.00 89.81 261 ASP A N 1
ATOM 1966 C CA . ASP A 1 261 ? -14.259 -5.203 -5.342 1.00 89.81 261 ASP A CA 1
ATOM 1967 C C . ASP A 1 261 ? -13.663 -5.645 -4.001 1.00 89.81 261 ASP A C 1
ATOM 1969 O O . ASP A 1 261 ? -14.227 -5.352 -2.947 1.00 89.81 261 ASP A O 1
ATOM 1973 N N . ALA A 1 262 ? -12.493 -6.290 -4.011 1.00 92.69 262 ALA A N 1
ATOM 1974 C CA . ALA A 1 262 ? -11.772 -6.634 -2.789 1.00 92.69 262 ALA A CA 1
ATOM 1975 C C . ALA A 1 262 ? -11.292 -5.386 -2.021 1.00 92.69 262 ALA A C 1
ATOM 1977 O O . ALA A 1 262 ? -11.368 -5.360 -0.792 1.00 92.69 262 ALA A O 1
ATOM 1978 N N . TYR A 1 263 ? -10.821 -4.336 -2.707 1.00 92.81 263 TYR A N 1
ATOM 1979 C CA . TYR A 1 263 ? -10.501 -3.055 -2.060 1.00 92.81 263 TYR A CA 1
ATOM 1980 C C . TYR A 1 263 ? -11.761 -2.380 -1.511 1.00 92.81 263 TYR A C 1
ATOM 1982 O O . TYR A 1 263 ? -11.780 -1.996 -0.341 1.00 92.81 263 TYR A O 1
ATOM 1990 N N . ARG A 1 264 ? -12.834 -2.307 -2.309 1.00 91.38 264 ARG A N 1
ATOM 1991 C CA . ARG A 1 264 ? -14.123 -1.734 -1.887 1.00 91.38 264 ARG A CA 1
ATOM 1992 C C . ARG A 1 264 ? -14.681 -2.424 -0.644 1.00 91.38 264 ARG A C 1
ATOM 1994 O O . ARG A 1 264 ? -15.102 -1.740 0.287 1.00 91.38 264 ARG A O 1
ATOM 2001 N N . LEU A 1 265 ? -14.654 -3.758 -0.602 1.00 93.94 265 LEU A N 1
ATOM 2002 C CA . LEU A 1 265 ? -15.106 -4.544 0.547 1.00 93.94 265 LEU A CA 1
ATOM 2003 C C . LEU A 1 265 ? -14.328 -4.182 1.823 1.00 93.94 265 LEU A C 1
ATOM 2005 O O . LEU A 1 265 ? -14.942 -3.954 2.868 1.00 93.94 265 LEU A O 1
ATOM 2009 N N . CYS A 1 266 ? -12.996 -4.113 1.733 1.00 96.00 266 CYS A N 1
ATOM 2010 C CA . CYS A 1 266 ? -12.116 -3.803 2.863 1.00 96.00 266 CYS A CA 1
ATOM 2011 C C . CYS A 1 266 ? -12.251 -2.351 3.360 1.00 96.00 266 CYS A C 1
ATOM 2013 O O . CYS A 1 266 ? -12.136 -2.108 4.561 1.00 96.00 266 CYS A O 1
ATOM 2015 N N . GLU A 1 267 ? -12.523 -1.393 2.470 1.00 93.44 267 GLU A N 1
ATOM 2016 C CA . GLU A 1 267 ? -12.622 0.038 2.803 1.00 93.44 267 GLU A CA 1
ATOM 2017 C C . GLU A 1 267 ? -14.028 0.488 3.226 1.00 93.44 267 GLU A C 1
ATOM 2019 O O . GLU A 1 267 ? -14.183 1.579 3.781 1.00 93.44 267 GLU A O 1
ATOM 2024 N N . ALA A 1 268 ? -15.062 -0.323 2.976 1.00 92.00 268 ALA A N 1
ATOM 2025 C CA . ALA A 1 268 ? -16.462 0.072 3.137 1.00 92.00 268 ALA A CA 1
ATOM 2026 C C . ALA A 1 268 ? -16.789 0.649 4.525 1.00 92.00 268 ALA A C 1
ATOM 2028 O O . ALA A 1 268 ? -17.452 1.686 4.624 1.00 92.00 268 ALA A O 1
ATOM 2029 N N . TRP A 1 269 ? -16.291 0.018 5.593 1.00 94.31 269 TRP A N 1
ATOM 2030 C CA . TRP A 1 269 ? -16.499 0.490 6.964 1.00 94.31 269 TRP A CA 1
ATOM 2031 C C . TRP A 1 269 ? -15.838 1.857 7.199 1.00 94.31 269 TRP A C 1
ATOM 2033 O O . TRP A 1 269 ? -16.453 2.748 7.783 1.00 94.31 269 TRP A O 1
ATOM 2043 N N . ALA A 1 270 ? -14.614 2.054 6.698 1.00 95.44 270 ALA A N 1
ATOM 2044 C CA . ALA A 1 270 ? -13.847 3.280 6.884 1.00 95.44 270 ALA A CA 1
ATOM 2045 C C . ALA A 1 270 ? -14.468 4.444 6.102 1.00 95.44 270 ALA A C 1
ATOM 2047 O O . ALA A 1 270 ? -14.581 5.551 6.623 1.00 95.44 270 ALA A O 1
ATOM 2048 N N . ILE A 1 271 ? -14.936 4.198 4.875 1.00 93.50 271 ILE A N 1
ATOM 2049 C CA . ILE A 1 271 ? -15.667 5.198 4.084 1.00 93.50 271 ILE A CA 1
ATOM 2050 C C . ILE A 1 271 ? -16.979 5.575 4.779 1.00 93.50 271 ILE A C 1
ATOM 2052 O O . ILE A 1 271 ? -17.293 6.762 4.884 1.00 93.50 271 ILE A O 1
ATOM 2056 N N . GLY A 1 272 ? -17.731 4.589 5.281 1.00 92.56 272 GLY A N 1
ATOM 2057 C CA . GLY A 1 272 ? -18.951 4.828 6.057 1.00 92.56 272 GLY A CA 1
ATOM 2058 C C . GLY A 1 272 ? -18.695 5.684 7.299 1.00 92.56 272 GLY A C 1
ATOM 2059 O O . GLY A 1 272 ? -19.402 6.665 7.531 1.00 92.56 272 GLY A O 1
ATOM 2060 N N . ALA A 1 273 ? -17.620 5.386 8.028 1.00 94.88 273 ALA A N 1
ATOM 2061 C CA . ALA A 1 273 ? -17.195 6.148 9.193 1.00 94.88 273 ALA A CA 1
ATOM 2062 C C . ALA A 1 273 ? -16.814 7.601 8.877 1.00 94.88 273 ALA A C 1
ATOM 2064 O O . ALA A 1 273 ? -17.180 8.517 9.605 1.00 94.88 273 ALA A O 1
ATOM 2065 N N . LEU A 1 274 ? -16.091 7.842 7.782 1.00 94.19 274 LEU A N 1
ATOM 2066 C CA . LEU A 1 274 ? -15.761 9.205 7.357 1.00 94.19 274 LEU A CA 1
ATOM 2067 C C . LEU A 1 274 ? -17.027 9.987 6.977 1.00 94.19 274 LEU A C 1
ATOM 2069 O O . LEU A 1 274 ? -17.185 11.150 7.352 1.00 94.19 274 LEU A O 1
ATOM 2073 N N . ARG A 1 275 ? -17.964 9.336 6.278 1.00 92.81 275 ARG A N 1
ATOM 2074 C CA . ARG A 1 275 ? -19.250 9.940 5.904 1.00 92.81 275 ARG A CA 1
ATOM 2075 C C . ARG A 1 275 ? -20.100 10.291 7.125 1.00 92.81 275 ARG A C 1
ATOM 2077 O O . ARG A 1 275 ? -20.736 11.343 7.115 1.00 92.81 275 ARG A O 1
ATOM 2084 N N . SER A 1 276 ? -20.088 9.469 8.177 1.00 91.75 276 SER A N 1
ATOM 2085 C CA . SER A 1 276 ? -20.871 9.727 9.396 1.00 91.75 276 SER A CA 1
ATOM 2086 C C . SER A 1 276 ? -20.420 10.985 10.151 1.00 91.75 276 SER A C 1
ATOM 2088 O O . SER A 1 276 ? -21.225 11.596 10.850 1.00 91.75 276 SER A O 1
ATOM 2090 N N . VAL A 1 277 ? -19.175 11.429 9.943 1.00 92.44 277 VAL A N 1
ATOM 2091 C CA . VAL A 1 277 ? -18.626 12.686 10.484 1.00 92.44 277 VAL A CA 1
ATOM 2092 C C . VAL A 1 277 ? -18.586 13.836 9.469 1.00 92.44 277 VAL A C 1
ATOM 2094 O O . VAL A 1 277 ? -17.900 14.836 9.672 1.00 92.44 277 VAL A O 1
ATOM 2097 N N . GLY A 1 278 ? -19.317 13.711 8.357 1.00 89.25 278 GLY A N 1
ATOM 2098 C CA . GLY A 1 278 ? -19.472 14.774 7.360 1.00 89.25 278 GLY A CA 1
ATOM 2099 C C . GLY A 1 278 ? -18.334 14.895 6.341 1.00 89.25 278 GLY A C 1
ATOM 2100 O O . GLY A 1 278 ? -18.366 15.803 5.508 1.00 89.25 278 GLY A O 1
ATOM 2101 N N . ILE A 1 279 ? -17.353 13.986 6.347 1.00 90.44 279 ILE A N 1
ATOM 2102 C CA . ILE A 1 279 ? -16.297 13.944 5.328 1.00 90.44 279 ILE A CA 1
ATOM 2103 C C . ILE A 1 279 ? -16.867 13.281 4.073 1.00 90.44 279 ILE A C 1
ATOM 2105 O O . ILE A 1 279 ? -17.368 12.155 4.107 1.00 90.44 279 ILE A O 1
ATOM 2109 N N . LYS A 1 280 ? -16.770 13.964 2.930 1.00 89.69 280 LYS A N 1
ATOM 2110 C CA . LYS A 1 280 ? -17.245 13.441 1.643 1.00 89.69 280 LYS A CA 1
ATOM 2111 C C . LYS A 1 280 ? -16.224 12.454 1.088 1.00 89.69 280 LYS A C 1
ATOM 2113 O O . LYS A 1 280 ? -15.452 12.806 0.206 1.00 89.69 280 LYS A O 1
ATOM 2118 N N . ALA A 1 281 ? -16.208 11.239 1.627 1.00 90.25 281 ALA A N 1
ATOM 2119 C CA . ALA A 1 281 ? -15.305 10.172 1.210 1.00 90.25 281 ALA A CA 1
ATOM 2120 C C . ALA A 1 281 ? -15.960 9.232 0.186 1.00 90.25 281 ALA A C 1
ATOM 2122 O O . ALA A 1 281 ? -17.148 8.910 0.287 1.00 90.25 281 ALA A O 1
ATOM 2123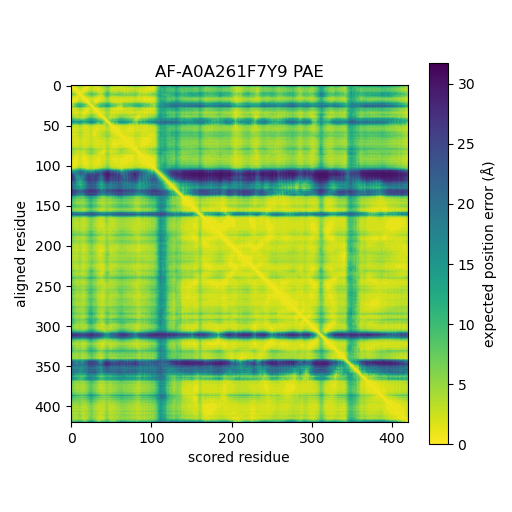 N N . ALA A 1 282 ? -15.181 8.759 -0.778 1.00 89.25 282 ALA A N 1
ATOM 2124 C CA . ALA A 1 282 ? -15.553 7.719 -1.729 1.00 89.25 282 ALA A CA 1
ATOM 2125 C C . ALA A 1 282 ? -14.338 6.852 -2.078 1.00 89.25 282 ALA A C 1
ATOM 2127 O O . ALA A 1 282 ? -13.198 7.305 -1.965 1.00 89.25 282 ALA A O 1
ATOM 2128 N N . HIS A 1 283 ? -14.599 5.626 -2.524 1.00 86.50 283 HIS A N 1
ATOM 2129 C CA . HIS A 1 283 ? -13.591 4.768 -3.133 1.00 86.50 283 HIS A CA 1
ATOM 2130 C C . HIS A 1 283 ? -13.358 5.210 -4.583 1.00 86.50 283 HIS A C 1
ATOM 2132 O O . HIS A 1 283 ? -14.313 5.473 -5.317 1.00 86.50 283 HIS A O 1
ATOM 2138 N N . ALA A 1 284 ? -12.100 5.266 -5.005 1.00 84.00 284 ALA A N 1
ATOM 2139 C CA . ALA A 1 284 ? -11.698 5.455 -6.388 1.00 84.00 284 ALA A CA 1
ATOM 2140 C C . ALA A 1 284 ? -10.715 4.346 -6.792 1.00 84.00 284 ALA A C 1
ATOM 2142 O O . ALA A 1 284 ? -9.667 4.198 -6.154 1.00 84.00 284 ALA A O 1
ATOM 2143 N N . PRO A 1 285 ? -11.003 3.604 -7.873 1.00 78.19 285 PRO A N 1
ATOM 2144 C CA . PRO A 1 285 ? -10.147 2.507 -8.289 1.00 78.19 285 PRO A CA 1
ATOM 2145 C C . PRO A 1 285 ? -8.715 2.955 -8.625 1.00 78.19 285 PRO A C 1
ATOM 2147 O O . PRO A 1 285 ? -8.481 4.044 -9.156 1.00 78.19 285 PRO A O 1
ATOM 2150 N N . LEU A 1 286 ? -7.707 2.132 -8.346 1.00 78.50 286 LEU A N 1
ATOM 2151 C CA . LEU A 1 286 ? -7.833 0.808 -7.720 1.00 78.50 286 LEU A CA 1
ATOM 2152 C C . LEU A 1 286 ? -8.015 0.871 -6.190 1.00 78.50 286 LEU A C 1
ATOM 2154 O O . LEU A 1 286 ? -8.662 0.011 -5.609 1.00 78.50 286 LEU A O 1
ATOM 2158 N N . ASN A 1 287 ? -7.404 1.855 -5.539 1.00 85.38 287 ASN A N 1
ATOM 2159 C CA . ASN A 1 287 ? -7.090 1.811 -4.110 1.00 85.38 287 ASN A CA 1
ATOM 2160 C C . ASN A 1 287 ? -7.051 3.203 -3.457 1.00 85.38 287 ASN A C 1
ATOM 2162 O O . ASN A 1 287 ? -6.392 3.389 -2.435 1.00 85.38 287 ASN A O 1
ATOM 2166 N N . ASP A 1 288 ? -7.652 4.213 -4.083 1.00 88.31 288 ASP A N 1
ATOM 2167 C CA . ASP A 1 288 ? -7.663 5.575 -3.560 1.00 88.31 288 ASP A CA 1
ATOM 2168 C C . ASP A 1 288 ? -8.933 5.833 -2.742 1.00 88.31 288 ASP A C 1
ATOM 2170 O O . ASP A 1 288 ? -10.039 5.492 -3.155 1.00 88.31 288 ASP A O 1
ATOM 2174 N N . VAL A 1 289 ? -8.784 6.559 -1.635 1.00 89.50 289 VAL A N 1
ATOM 2175 C CA . VAL A 1 289 ? -9.899 7.215 -0.947 1.00 89.50 289 VAL A CA 1
ATOM 2176 C C . VAL A 1 289 ? -9.894 8.677 -1.367 1.00 89.50 289 VAL A C 1
ATOM 2178 O O . VAL A 1 289 ? -8.871 9.362 -1.268 1.00 89.50 289 VAL A O 1
ATOM 2181 N N . VAL A 1 290 ? -11.024 9.179 -1.850 1.00 89.19 290 VAL A N 1
ATOM 2182 C CA . VAL A 1 290 ? -11.125 10.505 -2.473 1.00 89.19 290 VAL A CA 1
ATOM 2183 C C . VAL A 1 290 ? -12.299 11.314 -1.939 1.00 89.19 290 VAL A C 1
ATOM 2185 O O . VAL A 1 290 ? -13.255 10.776 -1.385 1.00 89.19 290 VAL A O 1
ATOM 2188 N N . SER A 1 291 ? -12.224 12.622 -2.154 1.00 87.38 291 SER A N 1
ATOM 2189 C CA . SER A 1 291 ? -13.275 13.608 -1.946 1.00 87.38 291 SER A CA 1
ATOM 2190 C C . SER A 1 291 ? -13.478 14.447 -3.216 1.00 87.38 291 SER A C 1
ATOM 2192 O O . SER A 1 291 ? -12.675 14.367 -4.153 1.00 87.38 291 SER A O 1
ATOM 2194 N N . PRO A 1 292 ? -14.507 15.314 -3.269 1.00 83.94 292 PRO A N 1
ATOM 2195 C CA . PRO A 1 292 ? -14.672 16.253 -4.377 1.00 83.94 292 PRO A CA 1
ATOM 2196 C C . PRO A 1 292 ? -13.486 17.210 -4.582 1.00 83.94 292 PRO A C 1
ATOM 2198 O O . PRO A 1 292 ? -13.325 17.746 -5.677 1.00 83.94 292 PRO A O 1
ATOM 2201 N N . ALA A 1 293 ? -12.671 17.450 -3.548 1.00 79.44 293 ALA A N 1
ATOM 2202 C CA . ALA A 1 293 ? -11.526 18.354 -3.619 1.00 79.44 293 ALA A CA 1
ATOM 2203 C C . ALA A 1 293 ? -10.195 17.641 -3.921 1.00 79.44 293 ALA A C 1
ATOM 2205 O O . ALA A 1 293 ? -9.242 18.307 -4.325 1.00 79.44 293 ALA A O 1
ATOM 2206 N N . GLY A 1 294 ? -10.119 16.311 -3.803 1.00 81.69 294 GLY A N 1
ATOM 2207 C CA . GLY A 1 294 ? -8.919 15.555 -4.158 1.00 81.69 294 GLY A CA 1
ATOM 2208 C C . GLY A 1 294 ? -8.828 14.186 -3.490 1.00 81.69 294 GLY A C 1
ATOM 2209 O O . GLY A 1 294 ? -9.776 13.694 -2.890 1.00 81.69 294 GLY A O 1
ATOM 2210 N N . LYS A 1 295 ? -7.660 13.550 -3.590 1.00 84.94 295 LYS A N 1
ATOM 2211 C CA . LYS A 1 295 ? -7.361 12.307 -2.872 1.00 84.94 295 LYS A CA 1
ATOM 2212 C C . LYS A 1 295 ? -7.211 12.614 -1.383 1.00 84.94 295 LYS A C 1
ATOM 2214 O O . LYS A 1 295 ? -6.492 13.535 -1.026 1.00 84.94 295 LYS A O 1
ATOM 2219 N N . ILE A 1 296 ? -7.848 11.844 -0.514 1.00 88.94 296 ILE A N 1
ATOM 2220 C CA . ILE A 1 296 ? -7.709 11.993 0.944 1.00 88.94 296 ILE A CA 1
ATOM 2221 C C . ILE A 1 296 ? -6.911 10.846 1.557 1.00 88.94 296 ILE A C 1
ATOM 2223 O O . ILE A 1 296 ? -6.441 10.961 2.678 1.00 88.94 296 ILE A O 1
ATOM 2227 N N . GLY A 1 297 ? -6.701 9.753 0.827 1.00 90.56 297 GLY A N 1
ATOM 2228 C CA . GLY A 1 297 ? -5.865 8.647 1.268 1.00 90.56 297 GLY A CA 1
ATOM 2229 C C . GLY A 1 297 ? -5.740 7.568 0.213 1.00 90.56 297 GLY A C 1
ATOM 2230 O O . GLY A 1 297 ? -6.247 7.710 -0.898 1.00 90.56 297 GLY A O 1
ATOM 2231 N N . GLY A 1 298 ? -5.046 6.493 0.545 1.00 91.75 298 GLY A N 1
ATOM 2232 C CA . GLY A 1 298 ? -5.005 5.308 -0.294 1.00 91.75 298 GLY A CA 1
ATOM 2233 C C . GLY A 1 298 ? -4.608 4.081 0.501 1.00 91.75 298 GLY A C 1
ATOM 2234 O O . GLY A 1 298 ? -3.960 4.189 1.547 1.00 91.75 298 GLY A O 1
ATOM 2235 N N . ALA A 1 299 ? -5.005 2.933 -0.022 1.00 94.19 299 ALA A N 1
ATOM 2236 C CA . ALA A 1 299 ? -4.741 1.643 0.566 1.00 94.19 299 ALA A CA 1
ATOM 2237 C C . ALA A 1 299 ? -3.725 0.842 -0.240 1.00 94.19 299 ALA A C 1
ATOM 2239 O O . ALA A 1 299 ? -3.503 1.073 -1.425 1.00 94.19 299 ALA A O 1
ATOM 2240 N N . ALA A 1 300 ? -3.132 -0.167 0.370 1.00 94.12 300 ALA A N 1
ATOM 2241 C CA . ALA A 1 300 ? -2.394 -1.194 -0.346 1.00 94.12 300 ALA A CA 1
ATOM 2242 C C . ALA A 1 300 ? -2.765 -2.567 0.208 1.00 94.12 300 ALA A C 1
ATOM 2244 O O . ALA A 1 300 ? -3.154 -2.687 1.369 1.00 94.12 300 ALA A O 1
ATOM 2245 N N . GLN A 1 301 ? -2.682 -3.592 -0.636 1.00 94.56 301 GLN A N 1
ATOM 2246 C CA . GLN A 1 301 ? -2.958 -4.962 -0.237 1.00 94.56 301 GLN A CA 1
ATOM 2247 C C . GLN A 1 301 ? -1.748 -5.860 -0.482 1.00 94.56 301 GLN A C 1
ATOM 2249 O O . GLN A 1 301 ? -0.934 -5.601 -1.372 1.00 94.56 301 GLN A O 1
ATOM 2254 N N . ARG A 1 302 ? -1.637 -6.902 0.340 1.00 93.06 302 ARG A N 1
ATOM 2255 C CA . ARG A 1 302 ? -0.898 -8.128 0.031 1.00 93.06 302 ARG A CA 1
ATOM 2256 C C . ARG A 1 302 ? -1.815 -9.299 0.318 1.00 93.06 302 ARG A C 1
ATOM 2258 O O . ARG A 1 302 ? -2.444 -9.344 1.380 1.00 93.06 302 ARG A O 1
ATOM 2265 N N . ARG A 1 303 ? -1.884 -10.230 -0.626 1.00 92.62 303 ARG A N 1
ATOM 2266 C CA . ARG A 1 303 ? -2.740 -11.408 -0.528 1.00 92.62 303 ARG A CA 1
ATOM 2267 C C . ARG A 1 303 ? -1.871 -12.639 -0.347 1.00 92.62 303 ARG A C 1
ATOM 2269 O O . ARG A 1 303 ? -1.022 -12.951 -1.169 1.00 92.62 303 ARG A O 1
ATOM 2276 N N . TYR A 1 304 ? -2.097 -13.332 0.755 1.00 91.19 304 TYR A N 1
ATOM 2277 C CA . TYR A 1 304 ? -1.517 -14.628 1.033 1.00 91.19 304 TYR A CA 1
ATOM 2278 C C . TYR A 1 304 ? -2.553 -15.696 0.679 1.00 91.19 304 TYR A C 1
ATOM 2280 O O . TYR A 1 304 ? -3.661 -15.685 1.234 1.00 91.19 304 TYR A O 1
ATOM 2288 N N . PRO A 1 305 ? -2.237 -16.615 -0.237 1.00 89.69 305 PRO A N 1
ATOM 2289 C CA . PRO A 1 305 ? -3.160 -17.658 -0.631 1.00 89.69 305 PRO A CA 1
ATOM 2290 C C . PRO A 1 305 ? -3.369 -18.659 0.500 1.00 89.69 305 PRO A C 1
ATOM 2292 O O . PRO A 1 305 ? -2.617 -18.725 1.479 1.00 89.69 305 PRO A O 1
ATOM 2295 N N . LYS A 1 306 ? -4.412 -19.466 0.329 1.00 89.94 306 LYS A N 1
ATOM 2296 C CA . LYS A 1 306 ? -4.576 -20.685 1.109 1.00 89.94 306 LYS A CA 1
ATOM 2297 C C . LYS A 1 306 ? -3.454 -21.652 0.757 1.00 89.94 306 LYS A C 1
ATOM 2299 O O . LYS A 1 306 ? -3.048 -21.738 -0.398 1.00 89.94 306 LYS A O 1
ATOM 2304 N N . SER A 1 307 ? -3.000 -22.411 1.739 1.00 86.12 307 SER A N 1
ATOM 2305 C CA . SER A 1 307 ? -2.024 -23.477 1.534 1.00 86.12 307 SER A CA 1
ATOM 2306 C C . SER A 1 307 ? -2.412 -24.684 2.371 1.00 86.12 307 SER A C 1
ATOM 2308 O O . SER A 1 307 ? -3.132 -24.544 3.358 1.00 86.12 307 SER A O 1
ATOM 2310 N N . GLU A 1 308 ? -1.914 -25.867 2.031 1.00 82.56 308 GLU A N 1
ATOM 2311 C CA . GLU A 1 308 ? -2.016 -26.998 2.953 1.00 82.56 308 GLU A CA 1
ATOM 2312 C C . GLU A 1 308 ? -1.291 -26.661 4.263 1.00 82.56 308 GLU A C 1
ATOM 2314 O O . GLU A 1 308 ? -0.256 -25.980 4.266 1.00 82.56 308 GLU A O 1
ATOM 2319 N N . ALA A 1 309 ? -1.847 -27.099 5.391 1.00 75.62 309 ALA A N 1
ATOM 2320 C CA . ALA A 1 309 ? -1.096 -27.088 6.632 1.00 75.62 309 ALA A CA 1
ATOM 2321 C C . ALA A 1 309 ? 0.068 -28.077 6.491 1.00 75.62 309 ALA A C 1
ATOM 2323 O O . ALA A 1 309 ? -0.100 -29.173 5.954 1.00 75.62 309 ALA A O 1
ATOM 2324 N N . GLY A 1 310 ? 1.257 -27.683 6.953 1.00 67.12 310 GLY A N 1
ATOM 2325 C CA . GLY A 1 310 ? 2.444 -28.538 6.914 1.00 67.12 310 GLY A CA 1
ATOM 2326 C C . GLY A 1 310 ? 2.246 -29.880 7.634 1.00 67.12 310 GLY A C 1
ATOM 2327 O O . GLY A 1 310 ? 1.212 -30.140 8.247 1.00 67.12 310 GLY A O 1
ATOM 2328 N N . ALA A 1 311 ? 3.267 -30.741 7.567 1.00 48.56 311 ALA A N 1
ATOM 2329 C CA . ALA A 1 311 ? 3.248 -32.110 8.088 1.00 48.56 311 ALA A CA 1
ATOM 2330 C C . ALA A 1 311 ? 2.680 -32.202 9.522 1.00 48.56 311 ALA A C 1
ATOM 2332 O O . ALA A 1 311 ? 3.379 -31.943 10.498 1.00 48.56 311 ALA A O 1
ATOM 2333 N N . GLY A 1 312 ? 1.402 -32.570 9.645 1.00 54.94 312 GLY A N 1
ATOM 2334 C CA . GLY A 1 312 ? 0.727 -32.663 10.940 1.00 54.94 312 GLY A CA 1
ATOM 2335 C C . GLY A 1 312 ? -0.751 -33.033 10.855 1.00 54.94 312 GLY A C 1
ATOM 2336 O O . GLY A 1 312 ? -1.208 -33.839 11.659 1.00 54.94 312 GLY A O 1
ATOM 2337 N N . VAL A 1 313 ? -1.486 -32.524 9.858 1.00 57.72 313 VAL A N 1
ATOM 2338 C CA . VAL A 1 313 ? -2.889 -32.908 9.609 1.00 57.72 313 VAL A CA 1
ATOM 2339 C C . VAL A 1 313 ? -3.170 -32.914 8.096 1.00 57.72 313 VAL A C 1
ATOM 2341 O O . VAL A 1 313 ? -3.511 -31.870 7.529 1.00 57.72 313 VAL A O 1
ATOM 2344 N N . PRO A 1 314 ? -3.024 -34.070 7.419 1.00 57.66 314 PRO A N 1
ATOM 2345 C CA . PRO A 1 314 ? -3.365 -34.212 6.005 1.00 57.66 314 PRO A CA 1
ATOM 2346 C C . PRO A 1 314 ? -4.798 -33.740 5.726 1.00 57.66 314 PRO A C 1
ATOM 2348 O O . PRO A 1 314 ? -5.732 -34.150 6.414 1.00 57.66 314 PRO A O 1
ATOM 2351 N N . GLY A 1 315 ? -4.967 -32.875 4.725 1.00 65.44 315 GLY A N 1
ATOM 2352 C CA . GLY A 1 315 ? -6.270 -32.332 4.326 1.00 65.44 315 GLY A CA 1
ATOM 2353 C C . GLY A 1 315 ? -6.740 -31.090 5.093 1.00 65.44 315 GLY A C 1
ATOM 2354 O O . GLY A 1 315 ? -7.822 -30.586 4.801 1.00 65.44 315 GLY A O 1
ATOM 2355 N N . SER A 1 316 ? -5.953 -30.565 6.040 1.00 77.00 316 SER A N 1
ATOM 2356 C CA . SER A 1 316 ? -6.233 -29.250 6.634 1.00 77.00 316 SER A CA 1
ATOM 2357 C C . SER A 1 316 ? -5.629 -28.124 5.789 1.00 77.00 316 SER A C 1
ATOM 2359 O O . SER A 1 316 ? -4.499 -28.218 5.307 1.00 77.00 316 SER A O 1
ATOM 2361 N N . VAL A 1 317 ? -6.405 -27.060 5.585 1.00 86.00 317 VAL A N 1
ATOM 2362 C CA . VAL A 1 317 ? -6.042 -25.913 4.747 1.00 86.00 317 VAL A CA 1
ATOM 2363 C C . VAL A 1 317 ? -5.868 -24.699 5.650 1.00 86.00 317 VAL A C 1
ATOM 2365 O O . VAL A 1 317 ? -6.778 -24.352 6.404 1.00 86.00 317 VAL A O 1
ATOM 2368 N N . LEU A 1 318 ? -4.703 -24.057 5.582 1.00 90.00 318 LEU A N 1
ATOM 2369 C CA . LEU A 1 318 ? -4.473 -22.771 6.225 1.00 90.00 318 LEU A CA 1
ATOM 2370 C C . LEU A 1 318 ? -5.337 -21.702 5.544 1.00 90.00 318 LEU A C 1
ATOM 2372 O O . LEU A 1 318 ? -5.432 -21.687 4.311 1.00 90.00 318 LEU A O 1
ATOM 2376 N N . PRO A 1 319 ? -5.948 -20.789 6.316 1.00 92.50 319 PRO A N 1
ATOM 2377 C CA . PRO A 1 319 ? -6.959 -19.868 5.805 1.00 92.50 319 PRO A CA 1
ATOM 2378 C C . PRO A 1 319 ? -6.427 -18.862 4.779 1.00 92.50 319 PRO A C 1
ATOM 2380 O O . PRO A 1 319 ? -7.226 -18.233 4.084 1.00 92.50 319 PRO A O 1
ATOM 2383 N N . GLY A 1 320 ? -5.106 -18.677 4.679 1.00 94.50 320 GLY A N 1
ATOM 2384 C CA . GLY A 1 320 ? -4.544 -17.557 3.933 1.00 94.50 320 GLY A CA 1
ATOM 2385 C C . GLY A 1 320 ? -4.876 -16.224 4.616 1.00 94.50 320 GLY A C 1
ATOM 2386 O O . GLY A 1 320 ? -5.517 -16.189 5.667 1.00 94.50 320 GLY A O 1
ATOM 2387 N N . ALA A 1 321 ? -4.451 -15.107 4.036 1.00 96.12 321 ALA 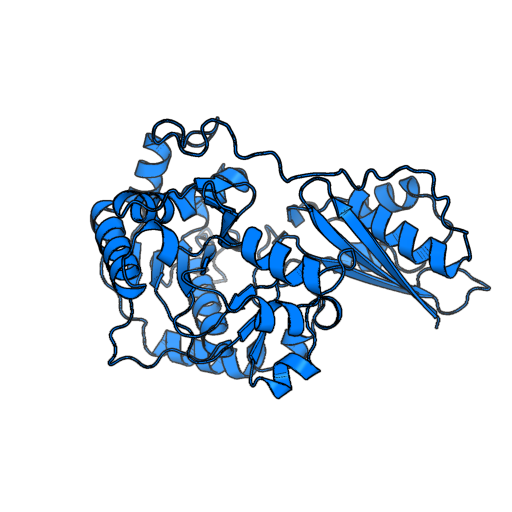A N 1
ATOM 2388 C CA . ALA A 1 321 ? -4.742 -13.790 4.596 1.00 96.12 321 ALA A CA 1
ATOM 2389 C C . ALA A 1 321 ? -4.779 -12.697 3.531 1.00 96.12 321 ALA A C 1
ATOM 2391 O O . ALA A 1 321 ? -4.177 -12.810 2.468 1.00 96.12 321 ALA A O 1
ATOM 2392 N N . VAL A 1 322 ? -5.439 -11.595 3.849 1.00 97.19 322 VAL A N 1
ATOM 2393 C CA . VAL A 1 322 ? -5.295 -10.315 3.164 1.00 97.19 322 VAL A CA 1
ATOM 2394 C C . VAL A 1 322 ? -4.844 -9.308 4.202 1.00 97.19 322 VAL A C 1
ATOM 2396 O O . VAL A 1 322 ? -5.549 -9.081 5.183 1.00 97.19 322 VAL A O 1
ATOM 2399 N N . LEU A 1 323 ? -3.685 -8.699 3.973 1.00 97.81 323 LEU A N 1
ATOM 2400 C CA . LEU A 1 323 ? -3.286 -7.473 4.653 1.00 97.81 323 LEU A CA 1
ATOM 2401 C C . LEU A 1 323 ? -3.757 -6.305 3.793 1.00 97.81 323 LEU A C 1
ATOM 2403 O O . LEU A 1 323 ? -3.315 -6.182 2.655 1.00 97.81 323 LEU A O 1
ATOM 2407 N N . HIS A 1 324 ? -4.630 -5.459 4.325 1.00 98.12 324 HIS A N 1
ATOM 2408 C CA . HIS A 1 324 ? -5.099 -4.221 3.713 1.00 98.12 324 HIS A CA 1
ATOM 2409 C C . HIS A 1 324 ? -4.804 -3.064 4.662 1.00 98.12 324 HIS A C 1
ATOM 2411 O O . HIS A 1 324 ? -5.393 -2.978 5.730 1.00 98.12 324 HIS A O 1
ATOM 2417 N N . HIS A 1 325 ? -3.906 -2.161 4.294 1.00 97.50 325 HIS A N 1
ATOM 2418 C CA . HIS A 1 325 ? -3.559 -1.007 5.131 1.00 97.50 325 HIS A CA 1
ATOM 2419 C C . HIS A 1 325 ? -3.757 0.299 4.391 1.00 97.50 325 HIS A C 1
ATOM 2421 O O . HIS A 1 325 ? -3.493 0.393 3.192 1.00 97.50 325 HIS A O 1
ATOM 2427 N N . THR A 1 326 ? -4.221 1.298 5.125 1.00 97.06 326 THR A N 1
ATOM 2428 C CA . THR A 1 326 ? -4.719 2.546 4.567 1.00 97.06 326 THR A CA 1
ATOM 2429 C C . THR A 1 326 ? -4.138 3.706 5.342 1.00 97.06 326 THR A C 1
ATOM 2431 O O . THR A 1 326 ? -4.258 3.782 6.565 1.00 97.06 326 THR A O 1
ATOM 2434 N N . THR A 1 327 ? -3.557 4.644 4.600 1.00 95.44 327 THR A N 1
ATOM 2435 C CA . THR A 1 327 ? -3.079 5.915 5.139 1.00 95.44 327 THR A CA 1
ATOM 2436 C C . THR A 1 327 ? -3.893 7.035 4.521 1.00 95.44 327 THR A C 1
ATOM 2438 O O . THR A 1 327 ? -4.002 7.146 3.296 1.00 95.44 327 THR A O 1
ATOM 2441 N N . MET A 1 328 ? -4.452 7.885 5.372 1.00 94.19 328 MET A N 1
ATOM 2442 C CA . MET A 1 328 ? -5.269 9.020 4.971 1.00 94.19 328 MET A CA 1
ATOM 2443 C C . MET A 1 328 ? -4.680 10.318 5.516 1.00 94.19 328 MET A C 1
ATOM 2445 O O . MET A 1 328 ? -4.293 10.403 6.681 1.00 94.19 328 MET A O 1
ATOM 2449 N N . ALA A 1 329 ? -4.605 11.331 4.660 1.00 90.88 329 ALA A N 1
ATOM 2450 C CA . ALA A 1 329 ? -4.116 12.656 4.986 1.00 90.88 329 ALA A CA 1
ATOM 2451 C C . ALA A 1 329 ? -5.150 13.402 5.837 1.00 90.88 329 ALA A C 1
ATOM 2453 O O . ALA A 1 329 ? -6.226 13.788 5.373 1.00 90.88 329 ALA A O 1
ATOM 2454 N N . TYR A 1 330 ? -4.796 13.634 7.096 1.00 91.19 330 TYR A N 1
ATOM 2455 C CA . TYR A 1 330 ? -5.513 14.573 7.946 1.00 91.19 330 TYR A CA 1
ATOM 2456 C C . TYR A 1 330 ? -5.015 16.006 7.712 1.00 91.19 330 TYR A C 1
ATOM 2458 O O . TYR A 1 330 ? -5.828 16.924 7.628 1.00 91.19 330 TYR A O 1
ATOM 2466 N N . ASP A 1 331 ? -3.698 16.168 7.567 1.00 87.44 331 ASP A N 1
ATOM 2467 C CA . ASP A 1 331 ? -2.986 17.401 7.214 1.00 87.44 331 ASP A CA 1
ATOM 2468 C C . ASP A 1 331 ? -1.772 17.041 6.327 1.00 87.44 331 ASP A C 1
ATOM 2470 O O . ASP A 1 331 ? -1.435 15.860 6.198 1.00 87.44 331 ASP A O 1
ATOM 2474 N N . ILE A 1 332 ? -1.120 18.012 5.680 1.00 81.31 332 ILE A N 1
ATOM 2475 C CA . ILE A 1 332 ? 0.044 17.729 4.822 1.00 81.31 332 ILE A CA 1
ATOM 2476 C C . ILE A 1 332 ? 1.029 18.899 4.704 1.00 81.31 332 ILE A C 1
ATOM 2478 O O . ILE A 1 332 ? 0.677 19.980 4.229 1.00 81.31 332 ILE A O 1
ATOM 2482 N N . ASP A 1 333 ? 2.312 18.653 5.001 1.00 86.06 333 ASP A N 1
ATOM 2483 C CA . ASP A 1 333 ? 3.400 19.527 4.544 1.00 86.06 333 ASP A CA 1
ATOM 2484 C C . ASP A 1 333 ? 3.775 19.177 3.095 1.00 86.06 333 ASP A C 1
ATOM 2486 O O . ASP A 1 333 ? 4.673 18.382 2.794 1.00 86.06 333 ASP A O 1
ATOM 2490 N N . ALA A 1 334 ? 3.057 19.793 2.154 1.00 82.31 334 ALA A N 1
ATOM 2491 C CA . ALA A 1 334 ? 3.288 19.569 0.731 1.00 82.31 334 ALA A CA 1
ATOM 2492 C C . ALA A 1 334 ? 4.695 20.009 0.281 1.00 82.31 334 ALA A C 1
ATOM 2494 O O . ALA A 1 334 ? 5.215 19.476 -0.702 1.00 82.31 334 ALA A O 1
ATOM 2495 N N . VAL A 1 335 ? 5.324 20.966 0.974 1.00 85.31 335 VAL A N 1
ATOM 2496 C CA . VAL A 1 335 ? 6.674 21.431 0.639 1.00 85.31 335 VAL A CA 1
ATOM 2497 C C . VAL A 1 335 ? 7.685 20.361 1.023 1.00 85.31 335 VAL A C 1
ATOM 2499 O O . VAL A 1 335 ? 8.432 19.916 0.149 1.00 85.31 335 VAL A O 1
ATOM 2502 N N . ALA A 1 336 ? 7.669 19.899 2.276 1.00 87.31 336 ALA A N 1
ATOM 2503 C CA . ALA A 1 336 ? 8.543 18.823 2.739 1.00 87.31 336 ALA A CA 1
ATOM 2504 C C . ALA A 1 336 ? 8.377 17.564 1.878 1.00 87.31 336 ALA A C 1
ATOM 2506 O O . ALA A 1 336 ? 9.369 17.030 1.374 1.00 87.31 336 ALA A O 1
ATOM 2507 N N . MET A 1 337 ? 7.132 17.166 1.598 1.00 88.12 337 MET A N 1
ATOM 2508 C CA . MET A 1 337 ? 6.843 16.022 0.736 1.00 88.12 337 MET A CA 1
ATOM 2509 C C . MET A 1 337 ? 7.497 16.158 -0.647 1.00 88.12 337 MET A C 1
ATOM 2511 O O . MET A 1 337 ? 8.149 15.225 -1.102 1.00 88.12 337 MET A O 1
ATOM 2515 N N . THR A 1 338 ? 7.361 17.304 -1.325 1.00 86.50 338 THR A N 1
ATOM 2516 C CA . THR A 1 338 ? 7.921 17.491 -2.684 1.00 86.50 338 THR A CA 1
ATOM 2517 C C . THR A 1 338 ? 9.443 17.607 -2.739 1.00 86.50 338 THR A C 1
ATOM 2519 O O . THR A 1 338 ? 10.020 17.466 -3.814 1.00 86.50 338 THR A O 1
ATOM 2522 N N . GLN A 1 339 ? 10.098 17.882 -1.611 1.00 88.50 339 GLN A N 1
ATOM 2523 C CA . GLN A 1 339 ? 11.560 17.896 -1.524 1.00 88.50 339 GLN A CA 1
ATOM 2524 C C . GLN A 1 339 ? 12.139 16.497 -1.298 1.00 88.50 339 GLN A C 1
ATOM 2526 O O . GLN A 1 339 ? 13.267 16.216 -1.714 1.00 88.50 339 GLN A O 1
ATOM 2531 N N . VAL A 1 340 ? 11.375 15.640 -0.620 1.00 91.62 340 VAL A N 1
ATOM 2532 C CA . VAL A 1 340 ? 11.802 14.300 -0.213 1.00 91.62 340 VAL A CA 1
ATOM 2533 C C . VAL A 1 340 ? 11.381 13.260 -1.244 1.00 91.62 340 VAL A C 1
ATOM 2535 O O . VAL A 1 340 ? 12.202 12.439 -1.644 1.00 91.62 340 VAL A O 1
ATOM 2538 N N . LEU A 1 341 ? 10.134 13.302 -1.708 1.00 90.38 341 LEU A N 1
ATOM 2539 C CA . LEU A 1 341 ? 9.678 12.473 -2.816 1.00 90.38 341 LEU A CA 1
ATOM 2540 C C . LEU A 1 341 ? 10.145 13.090 -4.130 1.00 90.38 341 LEU A C 1
ATOM 2542 O O . LEU A 1 341 ? 10.085 14.304 -4.315 1.00 90.38 341 LEU A O 1
ATOM 2546 N N . ARG A 1 342 ? 10.589 12.252 -5.060 1.00 85.06 342 ARG A N 1
ATOM 2547 C CA . ARG A 1 342 ? 10.938 12.640 -6.425 1.00 85.06 342 ARG A CA 1
ATOM 2548 C C . ARG A 1 342 ? 9.688 12.492 -7.293 1.00 85.06 342 ARG A C 1
ATOM 2550 O O . ARG A 1 342 ? 9.418 11.398 -7.778 1.00 85.06 342 ARG A O 1
ATOM 2557 N N . PRO A 1 343 ? 8.890 13.555 -7.512 1.00 62.38 343 PRO A N 1
ATOM 2558 C CA . PRO A 1 343 ? 7.799 13.466 -8.468 1.00 62.38 343 PRO A CA 1
ATOM 2559 C C . PRO A 1 343 ? 8.382 13.153 -9.847 1.00 62.38 343 PRO A C 1
ATOM 2561 O O . PRO A 1 343 ? 9.330 13.812 -10.282 1.00 62.38 343 PRO A O 1
ATOM 2564 N N . HIS A 1 344 ? 7.809 12.173 -10.548 1.00 58.22 344 HIS A N 1
ATOM 2565 C CA . HIS A 1 344 ? 8.200 11.901 -11.928 1.00 58.22 344 HIS A CA 1
ATOM 2566 C C . HIS A 1 344 ? 8.133 13.188 -12.757 1.00 58.22 344 HIS A C 1
ATOM 2568 O O . HIS A 1 344 ? 7.150 13.936 -12.699 1.00 58.22 344 HIS A O 1
ATOM 2574 N N . GLN A 1 345 ? 9.243 13.472 -13.444 1.00 44.41 345 GLN A N 1
ATOM 2575 C CA . GLN A 1 345 ? 9.503 14.741 -14.107 1.00 44.41 345 GLN A CA 1
ATOM 2576 C C . GLN A 1 345 ? 8.412 15.059 -15.126 1.00 44.41 345 GLN A C 1
ATOM 2578 O O . GLN A 1 345 ? 8.336 14.415 -16.162 1.00 44.41 345 GLN A O 1
ATOM 2583 N N . GLU A 1 346 ? 7.611 16.084 -14.829 1.00 42.16 346 GLU A N 1
ATOM 2584 C CA . GLU A 1 346 ? 6.936 16.892 -15.855 1.00 42.16 346 GLU A CA 1
ATOM 2585 C C . GLU A 1 346 ? 6.427 18.259 -15.360 1.00 42.16 346 GLU A C 1
ATOM 2587 O O . GLU A 1 346 ? 5.784 18.986 -16.113 1.00 42.16 346 GLU A O 1
ATOM 2592 N N . LYS A 1 347 ? 6.688 18.678 -14.110 1.00 35.31 347 LYS A N 1
ATOM 2593 C CA . LYS A 1 347 ? 6.219 19.992 -13.631 1.00 35.31 347 LYS A CA 1
ATOM 2594 C C . LYS A 1 347 ? 7.279 20.738 -12.831 1.00 35.31 347 LYS A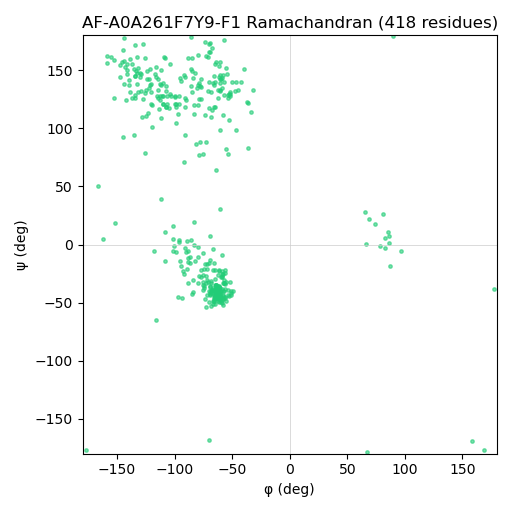 C 1
ATOM 2596 O O . LYS A 1 347 ? 7.787 20.235 -11.835 1.00 35.31 347 LYS A O 1
ATOM 2601 N N . LEU A 1 348 ? 7.549 21.971 -13.270 1.00 38.88 348 LEU A N 1
ATOM 2602 C CA . LEU A 1 348 ? 8.342 22.997 -12.585 1.00 38.88 348 LEU A CA 1
ATOM 2603 C C . LEU A 1 348 ? 8.014 23.054 -11.081 1.00 38.88 348 LEU A C 1
ATOM 2605 O O . LEU A 1 348 ? 6.843 22.995 -10.699 1.00 38.88 348 LEU A O 1
ATOM 2609 N N . ALA A 1 349 ? 9.033 23.231 -10.237 1.00 45.03 349 ALA A N 1
ATOM 2610 C CA . ALA A 1 349 ? 8.956 23.108 -8.774 1.00 45.03 349 ALA A CA 1
ATOM 2611 C C . ALA A 1 349 ? 7.791 23.887 -8.113 1.00 45.03 349 ALA A C 1
ATOM 2613 O O . ALA A 1 349 ? 7.105 23.355 -7.242 1.00 45.03 349 ALA A O 1
ATOM 2614 N N . ALA A 1 350 ? 7.482 25.107 -8.571 1.00 38.88 350 ALA A N 1
ATOM 2615 C CA . ALA A 1 350 ? 6.370 25.907 -8.036 1.00 38.88 350 ALA A CA 1
ATOM 2616 C C . ALA A 1 350 ? 4.976 25.358 -8.411 1.00 38.88 350 ALA A C 1
ATOM 2618 O O . ALA A 1 350 ? 4.020 25.454 -7.635 1.00 38.88 350 ALA A O 1
ATOM 2619 N N . HIS A 1 351 ? 4.851 24.745 -9.592 1.00 46.81 351 HIS A N 1
ATOM 2620 C CA . HIS A 1 351 ? 3.638 24.038 -10.001 1.00 46.81 351 HIS A CA 1
ATOM 2621 C C . HIS A 1 351 ? 3.527 22.670 -9.322 1.00 46.81 351 HIS A C 1
ATOM 2623 O O . HIS A 1 351 ? 2.409 22.216 -9.091 1.00 46.81 351 HIS A O 1
ATOM 2629 N N . ALA A 1 352 ? 4.648 22.039 -8.956 1.00 49.62 352 ALA A N 1
ATOM 2630 C CA . ALA A 1 352 ? 4.672 20.762 -8.248 1.00 49.62 352 ALA A CA 1
ATOM 2631 C C . ALA A 1 352 ? 4.077 20.869 -6.834 1.00 49.62 352 ALA A C 1
ATOM 2633 O O . ALA A 1 352 ? 3.216 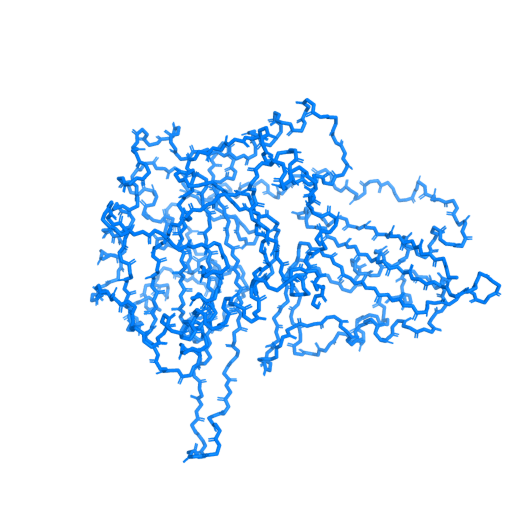20.059 -6.500 1.00 49.62 352 ALA A O 1
ATOM 2634 N N . VAL A 1 353 ? 4.428 21.906 -6.058 1.00 54.28 353 VAL A N 1
ATOM 2635 C CA . VAL A 1 353 ? 3.860 22.147 -4.712 1.00 54.28 353 VAL A CA 1
ATOM 2636 C C . VAL A 1 353 ? 2.361 22.444 -4.787 1.00 54.28 353 VAL A C 1
ATOM 2638 O O . VAL A 1 353 ? 1.561 21.760 -4.152 1.00 54.28 353 VAL A O 1
ATOM 2641 N N . LYS A 1 354 ? 1.945 23.399 -5.635 1.00 47.91 354 LYS A N 1
ATOM 2642 C CA . LYS A 1 354 ? 0.515 23.714 -5.827 1.00 47.91 354 LYS A CA 1
ATOM 2643 C C . LYS A 1 354 ? -0.272 22.518 -6.367 1.00 47.91 354 LYS A C 1
ATOM 2645 O O . LYS A 1 354 ? -1.419 22.327 -5.985 1.00 47.91 354 LYS A O 1
ATOM 2650 N N . SER A 1 355 ? 0.318 21.705 -7.246 1.00 48.78 355 SER A N 1
ATOM 2651 C CA . SER A 1 355 ? -0.309 20.484 -7.762 1.00 48.78 355 SER A CA 1
ATOM 2652 C C . SER A 1 355 ? -0.349 19.368 -6.723 1.00 48.78 355 SER A C 1
ATOM 2654 O O . SER A 1 355 ? -1.266 18.564 -6.775 1.00 48.78 355 SER A O 1
ATOM 2656 N N . ALA A 1 356 ? 0.627 19.259 -5.823 1.00 55.25 356 ALA A N 1
ATOM 2657 C CA . ALA A 1 356 ? 0.630 18.281 -4.740 1.00 55.25 356 ALA A CA 1
ATOM 2658 C C . ALA A 1 356 ? -0.439 18.619 -3.694 1.00 55.25 356 ALA A C 1
ATOM 2660 O O . ALA A 1 356 ? -1.288 17.780 -3.421 1.00 55.25 356 ALA A O 1
ATOM 2661 N N . ALA A 1 357 ? -0.485 19.873 -3.237 1.00 56.41 357 ALA A N 1
ATOM 2662 C CA . ALA A 1 357 ? -1.511 20.356 -2.315 1.00 56.41 357 ALA A CA 1
ATOM 2663 C C . ALA A 1 357 ? -2.928 20.316 -2.920 1.00 56.41 357 ALA A C 1
ATOM 2665 O O . ALA A 1 357 ? -3.875 19.998 -2.226 1.00 56.41 357 ALA A O 1
ATOM 2666 N N . LYS A 1 358 ? -3.097 20.571 -4.229 1.00 53.00 358 LYS A N 1
ATOM 2667 C CA . LYS A 1 358 ? -4.401 20.402 -4.909 1.00 53.00 358 LYS A CA 1
ATOM 2668 C C . LYS A 1 358 ? -4.807 18.944 -5.142 1.00 53.00 358 LYS A C 1
ATOM 2670 O O . LYS A 1 358 ? -5.948 18.695 -5.504 1.00 53.00 358 LYS A O 1
ATOM 2675 N N . ARG A 1 359 ? -3.869 17.997 -5.056 1.00 57.56 359 ARG A N 1
ATOM 2676 C CA . ARG A 1 359 ? -4.149 16.565 -5.242 1.00 57.56 359 ARG A CA 1
ATOM 2677 C C . ARG A 1 359 ? -4.541 15.889 -3.937 1.00 57.56 359 ARG A C 1
ATOM 2679 O O . ARG A 1 359 ? -5.151 14.829 -4.020 1.00 57.56 359 ARG A O 1
ATOM 2686 N N . VAL A 1 360 ? -4.185 16.479 -2.795 1.00 60.12 360 VAL A N 1
ATOM 2687 C CA . VAL A 1 360 ? -4.479 15.944 -1.469 1.00 60.12 360 VAL A CA 1
ATOM 2688 C C . VAL A 1 360 ? -5.457 16.868 -0.756 1.00 60.12 360 VAL A C 1
ATOM 2690 O O . VAL A 1 360 ? -5.119 18.018 -0.502 1.00 60.12 360 VAL A O 1
ATOM 2693 N N . ASP A 1 361 ? -6.651 16.377 -0.440 1.00 70.81 361 ASP A N 1
ATOM 2694 C CA . ASP A 1 361 ? -7.641 17.134 0.327 1.00 70.81 361 ASP A CA 1
ATOM 2695 C C . ASP A 1 361 ? -7.604 16.712 1.809 1.00 70.81 361 ASP A C 1
ATOM 2697 O O . ASP A 1 361 ? -8.056 15.617 2.148 1.00 70.81 361 ASP A O 1
ATOM 2701 N N . PRO A 1 362 ? -7.026 17.528 2.707 1.00 74.88 362 PRO A N 1
ATOM 2702 C CA . PRO A 1 362 ? -6.904 17.161 4.108 1.00 74.88 362 PRO A CA 1
ATOM 2703 C C . PRO A 1 362 ? -8.275 17.134 4.785 1.00 74.88 362 PRO A C 1
ATOM 2705 O O . PRO A 1 362 ? -9.039 18.105 4.726 1.00 74.88 362 PRO A O 1
ATOM 2708 N N . MET A 1 363 ? -8.556 16.048 5.509 1.00 83.62 363 MET A N 1
ATOM 2709 C CA . MET A 1 363 ? -9.829 15.858 6.222 1.00 83.62 363 MET A CA 1
ATOM 2710 C C . MET A 1 363 ? -10.157 16.998 7.191 1.00 83.62 363 MET A C 1
ATOM 2712 O O . MET A 1 363 ? -11.326 17.347 7.360 1.00 83.62 363 MET A O 1
ATOM 2716 N N . LYS A 1 364 ? -9.125 17.618 7.781 1.00 81.81 364 LYS A N 1
ATOM 2717 C CA . LYS A 1 364 ? -9.234 18.777 8.677 1.00 81.81 364 LYS A CA 1
ATOM 2718 C C . LYS A 1 364 ? -10.052 19.925 8.075 1.00 81.81 364 LYS A C 1
ATOM 2720 O O . LYS A 1 364 ? -10.730 20.638 8.809 1.00 81.81 364 LYS A O 1
ATOM 2725 N N . SER A 1 365 ? -10.002 20.101 6.753 1.00 78.88 365 SER A N 1
ATOM 2726 C CA . SER A 1 365 ? -10.713 21.177 6.053 1.00 78.88 365 SER A CA 1
ATOM 2727 C C . SER A 1 365 ? -12.217 20.919 5.887 1.00 78.88 365 SER A C 1
ATOM 2729 O O . SER A 1 365 ? -12.979 21.868 5.714 1.00 78.88 365 SER A O 1
ATOM 2731 N N . GLN A 1 366 ? -12.649 19.654 5.956 1.00 81.00 366 GLN A N 1
ATOM 2732 C CA . GLN A 1 366 ? -14.031 19.245 5.698 1.00 81.00 366 GLN A CA 1
ATOM 2733 C C . GLN A 1 366 ? -14.861 19.101 6.977 1.00 81.00 366 GLN A C 1
ATOM 2735 O O . GLN A 1 366 ? -16.006 19.543 7.007 1.00 81.00 366 GLN A O 1
ATOM 2740 N N . SER A 1 367 ? -14.310 18.464 8.016 1.00 81.62 367 SER A N 1
ATOM 2741 C CA . SER A 1 367 ? -15.077 18.117 9.222 1.00 81.62 367 SER A CA 1
ATOM 2742 C C . SER A 1 367 ? -15.014 19.178 10.321 1.00 81.62 367 SER A C 1
ATOM 2744 O O . SER A 1 367 ? -15.894 19.224 11.175 1.00 81.62 367 SER A O 1
ATOM 2746 N N . GLY A 1 368 ? -13.951 19.993 10.358 1.00 83.56 368 GLY A N 1
ATOM 2747 C CA . GLY A 1 368 ? -13.640 20.856 11.506 1.00 83.56 368 GLY A CA 1
ATOM 2748 C C . GLY A 1 368 ? -13.267 20.090 12.787 1.00 83.56 368 GLY A C 1
ATOM 2749 O O . GLY A 1 368 ? -12.969 20.716 13.802 1.00 83.56 368 GLY A O 1
ATOM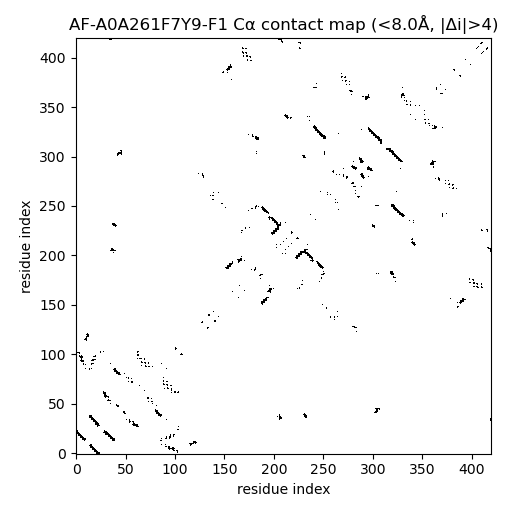 2750 N N . MET A 1 369 ? -13.259 18.755 12.741 1.00 91.69 369 MET A N 1
ATOM 2751 C CA . MET A 1 369 ? -12.901 17.879 13.852 1.00 91.69 369 MET A CA 1
ATOM 2752 C C . MET A 1 369 ? -11.389 17.687 13.915 1.00 91.69 369 MET A C 1
ATOM 2754 O O . MET A 1 369 ? -10.698 17.653 12.893 1.00 91.69 369 MET A O 1
ATOM 2758 N N . SER A 1 370 ? -10.873 17.496 15.124 1.00 93.19 370 SER A N 1
ATOM 2759 C CA . SER A 1 370 ? -9.500 17.056 15.324 1.00 93.19 370 SER A CA 1
ATOM 2760 C C . SER A 1 370 ? -9.288 15.639 14.782 1.00 93.19 370 SER A C 1
ATOM 2762 O O . SER A 1 370 ? -10.203 14.815 14.737 1.00 93.19 370 SER A O 1
ATOM 2764 N N . ARG A 1 371 ? -8.038 15.315 14.434 1.00 93.19 371 ARG A N 1
ATOM 2765 C CA . ARG A 1 371 ? -7.645 13.971 13.978 1.00 93.19 371 ARG A CA 1
ATOM 2766 C C . ARG A 1 371 ? -8.107 12.874 14.935 1.00 93.19 371 ARG A C 1
ATOM 2768 O O . ARG A 1 371 ? -8.620 11.851 14.496 1.00 93.19 371 ARG A O 1
ATOM 2775 N N . ARG A 1 372 ? -7.936 13.109 16.239 1.00 92.12 372 ARG A N 1
ATOM 2776 C CA . ARG A 1 372 ? -8.324 12.166 17.291 1.00 92.12 372 ARG A CA 1
ATOM 2777 C C . ARG A 1 372 ? -9.832 11.936 17.301 1.00 92.12 372 ARG A C 1
ATOM 2779 O O . ARG A 1 372 ? -10.252 10.789 17.332 1.00 92.12 372 ARG A O 1
ATOM 2786 N N . GLU A 1 373 ? -10.636 12.993 17.213 1.00 94.38 373 GLU A N 1
ATOM 2787 C CA . GLU A 1 373 ? -12.099 12.859 17.178 1.00 94.38 373 GLU A CA 1
ATOM 2788 C C . GLU A 1 373 ? -12.573 12.074 15.948 1.00 94.38 373 GLU A C 1
ATOM 2790 O O . GLU A 1 373 ? -13.513 11.288 16.059 1.00 94.38 373 GLU A O 1
ATOM 2795 N N . ILE A 1 374 ? -11.909 12.238 14.795 1.00 95.25 374 ILE A N 1
ATOM 2796 C CA . ILE A 1 374 ? -12.190 11.434 13.596 1.00 95.25 374 ILE A CA 1
ATOM 2797 C C . ILE A 1 374 ? -11.826 9.965 13.846 1.00 95.25 374 ILE A C 1
ATOM 2799 O O . ILE A 1 374 ? -12.649 9.094 13.590 1.00 95.25 374 ILE A O 1
ATOM 2803 N N . MET A 1 375 ? -10.636 9.671 14.383 1.00 95.75 375 MET A N 1
ATOM 2804 C CA . MET A 1 375 ? -10.219 8.293 14.692 1.00 95.75 375 MET A CA 1
ATOM 2805 C C . MET A 1 375 ? -11.156 7.615 15.702 1.00 95.75 375 MET A C 1
ATOM 2807 O O . MET A 1 375 ? -11.551 6.470 15.503 1.00 95.75 375 MET A O 1
ATOM 2811 N N . GLU A 1 376 ? -11.570 8.328 16.751 1.00 95.56 376 GLU A N 1
ATOM 2812 C CA . GLU A 1 376 ? -12.543 7.840 17.734 1.00 95.56 376 GLU A CA 1
ATOM 2813 C C . GLU A 1 376 ? -13.924 7.608 17.108 1.00 95.56 376 GLU A C 1
ATOM 2815 O O . GLU A 1 376 ? -14.595 6.630 17.432 1.00 95.56 376 GLU A O 1
ATOM 2820 N N . ALA A 1 377 ? -14.364 8.480 16.195 1.00 96.25 377 ALA A N 1
ATOM 2821 C CA . ALA A 1 377 ? -15.604 8.275 15.455 1.00 96.25 377 ALA A CA 1
ATOM 2822 C C . ALA A 1 377 ? -15.521 7.069 14.513 1.00 96.25 377 ALA A C 1
ATOM 2824 O O . ALA A 1 377 ? -16.485 6.315 14.418 1.00 96.25 377 ALA A O 1
ATOM 2825 N N . MET A 1 378 ? -14.368 6.845 13.875 1.00 97.56 378 MET A N 1
ATOM 2826 C CA . MET A 1 378 ? -14.135 5.656 13.060 1.00 97.56 378 MET A CA 1
ATOM 2827 C C . MET A 1 378 ? -14.169 4.371 13.879 1.00 97.56 378 MET A C 1
ATOM 2829 O O . MET A 1 378 ? -14.800 3.408 13.452 1.00 97.56 378 MET A O 1
ATOM 2833 N N . ALA A 1 379 ? -13.548 4.359 15.058 1.00 97.31 379 ALA A N 1
ATOM 2834 C CA . ALA A 1 379 ? -13.606 3.217 15.962 1.00 97.31 379 ALA A CA 1
ATOM 2835 C C . ALA A 1 379 ? -15.043 2.940 16.436 1.00 97.31 379 ALA A C 1
ATOM 2837 O O . ALA A 1 379 ? -15.512 1.808 16.339 1.00 97.31 379 ALA A O 1
ATOM 2838 N N . ARG A 1 380 ? -15.791 3.976 16.853 1.00 96.81 380 ARG A N 1
ATOM 2839 C CA . ARG A 1 380 ? -17.219 3.837 17.204 1.00 96.81 380 ARG A CA 1
ATOM 2840 C C . ARG A 1 380 ? -18.046 3.289 16.042 1.00 96.81 380 ARG A C 1
ATOM 2842 O O . ARG A 1 380 ? -18.810 2.351 16.236 1.00 96.81 380 ARG A O 1
ATOM 2849 N N . TYR A 1 381 ? -17.852 3.824 14.838 1.00 96.75 381 TYR A N 1
ATOM 2850 C CA . TYR A 1 381 ? -18.546 3.335 13.650 1.00 96.75 381 TYR A CA 1
ATOM 2851 C C . TYR A 1 381 ? -18.191 1.875 13.347 1.00 96.75 381 TYR A C 1
ATOM 2853 O O . TYR A 1 381 ? -19.070 1.118 12.962 1.00 96.75 381 TYR A O 1
ATOM 2861 N N . ALA A 1 382 ? -16.942 1.441 13.547 1.00 96.19 382 ALA A N 1
ATOM 2862 C CA . ALA A 1 382 ? -16.563 0.038 13.370 1.00 96.19 382 ALA A CA 1
ATOM 2863 C C . ALA A 1 382 ? -17.342 -0.896 14.319 1.00 96.19 382 ALA A C 1
ATOM 2865 O O . ALA A 1 382 ? -17.821 -1.940 13.877 1.00 96.19 382 ALA A O 1
ATOM 2866 N N . HIS A 1 383 ? -17.530 -0.493 15.583 1.00 95.75 383 HIS A N 1
ATOM 2867 C CA . HIS A 1 383 ? -18.351 -1.226 16.563 1.00 95.75 383 HIS A CA 1
ATOM 2868 C C . HIS A 1 383 ? -19.833 -1.295 16.169 1.00 95.75 383 HIS A C 1
ATOM 2870 O O . HIS A 1 383 ? -20.488 -2.306 16.407 1.00 95.75 383 HIS A O 1
ATOM 2876 N N . GLU A 1 384 ? -20.367 -0.246 15.543 1.00 94.25 384 GLU A N 1
ATOM 2877 C CA . GLU A 1 384 ? -21.737 -0.239 15.007 1.00 94.25 384 GLU A CA 1
ATOM 2878 C C . GLU A 1 384 ? -21.863 -1.066 13.717 1.00 94.25 384 GLU A C 1
ATOM 2880 O O . GLU A 1 384 ? -22.888 -1.704 13.470 1.00 94.25 384 GLU A O 1
ATOM 2885 N N . PHE A 1 385 ? -20.820 -1.049 12.887 1.00 93.06 385 PHE A N 1
ATOM 2886 C CA . PHE A 1 385 ? -20.786 -1.686 11.576 1.00 93.06 385 PHE A CA 1
ATOM 2887 C C . PHE A 1 385 ? -20.628 -3.208 11.660 1.00 93.06 385 PHE A C 1
ATOM 2889 O O . PHE A 1 385 ? -21.203 -3.916 10.834 1.00 93.06 385 PHE A O 1
ATOM 2896 N N . VAL A 1 386 ? -19.880 -3.709 12.650 1.00 93.00 386 VAL A N 1
ATOM 2897 C CA . VAL A 1 386 ? -19.640 -5.143 12.866 1.00 93.00 386 VAL A CA 1
ATOM 2898 C C . VAL A 1 386 ? -20.158 -5.560 14.246 1.00 93.00 386 VAL A C 1
ATOM 2900 O O . VAL A 1 386 ? -19.482 -5.340 15.255 1.00 93.00 386 VAL A O 1
ATOM 2903 N N . PRO A 1 387 ? -21.339 -6.198 14.323 1.00 87.81 387 PRO A N 1
ATOM 2904 C CA . PRO A 1 387 ? -21.853 -6.729 15.578 1.00 87.81 387 PRO A CA 1
ATOM 2905 C C . PRO A 1 387 ? -20.871 -7.726 16.203 1.00 87.81 387 PRO A C 1
ATOM 2907 O O . PRO A 1 387 ? -20.447 -8.678 15.555 1.00 87.81 387 PRO A O 1
ATOM 2910 N N . GLY A 1 388 ? -20.534 -7.528 17.479 1.00 90.44 388 GLY A N 1
ATOM 2911 C CA . GLY A 1 388 ? -19.608 -8.406 18.202 1.00 90.44 388 GLY A CA 1
ATOM 2912 C C . GLY A 1 388 ? -18.125 -8.055 18.046 1.00 90.44 388 GLY A C 1
ATOM 2913 O O . GLY A 1 388 ? -17.290 -8.803 18.555 1.00 90.44 388 GLY A O 1
ATOM 2914 N N . LEU A 1 389 ? -17.793 -6.923 17.408 1.00 95.81 389 LEU A N 1
ATOM 2915 C CA . LEU A 1 389 ? -16.428 -6.397 17.382 1.00 95.81 389 LEU A CA 1
ATOM 2916 C C . LEU A 1 389 ? -15.877 -6.261 18.807 1.00 95.81 389 LEU A C 1
ATOM 2918 O O . LEU A 1 389 ? -16.480 -5.631 19.677 1.00 95.81 389 LEU A O 1
ATOM 2922 N N . ARG A 1 390 ? -14.711 -6.863 19.047 1.00 95.69 390 ARG A N 1
ATOM 2923 C CA . ARG A 1 390 ? -14.083 -6.910 20.373 1.00 95.69 390 ARG A CA 1
ATOM 2924 C C . ARG A 1 390 ? -12.779 -6.131 20.401 1.00 95.69 390 ARG A C 1
ATOM 2926 O O . ARG A 1 390 ? -11.920 -6.328 19.543 1.00 95.69 390 ARG A O 1
ATOM 2933 N N . SER A 1 391 ? -12.595 -5.289 21.416 1.00 95.88 391 SER A N 1
ATOM 2934 C CA . SER A 1 391 ? -11.308 -4.627 21.631 1.00 95.88 391 SER A CA 1
ATOM 2935 C C . SER A 1 391 ? -10.211 -5.665 21.892 1.00 95.88 391 SER A C 1
ATOM 2937 O O . SER A 1 391 ? -10.438 -6.707 22.514 1.00 95.88 391 SER A O 1
ATOM 2939 N N . TYR A 1 392 ? -9.012 -5.382 21.400 1.00 94.75 392 TYR A N 1
ATOM 2940 C CA . TYR A 1 392 ? -7.902 -6.320 21.362 1.00 94.75 392 TYR A CA 1
ATOM 2941 C C . TYR A 1 392 ? -6.597 -5.616 21.703 1.00 94.75 392 TYR A C 1
ATOM 2943 O O . TYR A 1 392 ? -6.321 -4.506 21.249 1.00 94.75 392 TYR A O 1
ATOM 2951 N N . GLN A 1 393 ? -5.785 -6.280 22.516 1.00 94.56 393 GLN A N 1
ATOM 2952 C CA . GLN A 1 393 ? -4.421 -5.863 22.805 1.00 94.56 393 GLN A CA 1
ATOM 2953 C C . GLN A 1 393 ? -3.486 -6.827 22.098 1.00 94.56 393 GLN A C 1
ATOM 2955 O O . GLN A 1 393 ? -3.674 -8.041 22.181 1.00 94.56 393 GLN A O 1
ATOM 2960 N N . LEU A 1 394 ? -2.495 -6.285 21.392 1.00 95.38 394 LEU A N 1
ATOM 2961 C CA . LEU A 1 394 ? -1.512 -7.116 20.712 1.00 95.38 394 LEU A CA 1
ATOM 2962 C C . LEU A 1 394 ? -0.745 -7.952 21.747 1.00 95.38 394 LEU A C 1
ATOM 2964 O O . LEU A 1 394 ? -0.197 -7.373 22.689 1.00 95.38 394 LEU A O 1
ATOM 2968 N N . PRO A 1 395 ? -0.698 -9.285 21.586 1.00 95.94 395 PRO A N 1
ATOM 2969 C CA . PRO A 1 395 ? 0.075 -10.149 22.465 1.00 95.94 395 PRO A CA 1
ATOM 2970 C C . PRO A 1 395 ? 1.568 -9.780 22.487 1.00 95.94 395 PRO A C 1
ATOM 2972 O O . PRO A 1 395 ? 2.144 -9.382 21.474 1.00 95.94 395 PRO A O 1
ATOM 2975 N N . GLU A 1 396 ? 2.223 -9.937 23.638 1.00 96.62 396 GLU A N 1
ATOM 2976 C CA . GLU A 1 396 ? 3.642 -9.575 23.792 1.00 96.62 396 GLU A CA 1
ATOM 2977 C C . GLU A 1 396 ? 4.570 -10.433 22.917 1.00 96.62 396 GLU A C 1
ATOM 2979 O O . GLU A 1 396 ? 5.610 -9.961 22.462 1.00 96.62 396 GLU A O 1
ATOM 2984 N N . ASP A 1 397 ? 4.198 -11.681 22.631 1.00 97.88 397 ASP A N 1
ATOM 2985 C CA . ASP A 1 397 ? 4.949 -12.557 21.731 1.00 97.88 397 ASP A CA 1
ATOM 2986 C C . ASP A 1 397 ? 4.867 -12.088 20.268 1.00 97.88 397 ASP A C 1
ATOM 2988 O O . ASP A 1 397 ? 5.885 -12.116 19.578 1.00 97.88 397 ASP A O 1
ATOM 2992 N N . VAL A 1 398 ? 3.718 -11.557 19.829 1.00 97.56 398 VAL A N 1
ATOM 2993 C CA . VAL A 1 398 ? 3.574 -10.863 18.532 1.00 97.56 398 VAL A CA 1
ATOM 2994 C C . VAL A 1 398 ? 4.501 -9.648 18.477 1.00 97.56 398 VAL A C 1
ATOM 2996 O O . VAL A 1 398 ? 5.224 -9.453 17.501 1.00 97.56 398 VAL A O 1
ATOM 2999 N N . LEU A 1 399 ? 4.532 -8.835 19.539 1.00 98.00 399 LEU A N 1
ATOM 3000 C CA . LEU A 1 399 ? 5.401 -7.655 19.610 1.00 98.00 399 LEU A CA 1
ATOM 3001 C C . LEU A 1 399 ? 6.889 -8.019 19.697 1.00 98.00 399 LEU A C 1
ATOM 3003 O O . LEU A 1 399 ? 7.747 -7.273 19.222 1.00 98.00 399 LEU A O 1
ATOM 3007 N N . LYS A 1 400 ? 7.233 -9.148 20.317 1.00 98.44 400 LYS A N 1
ATOM 3008 C CA . LYS A 1 400 ? 8.602 -9.670 20.341 1.00 98.44 400 LYS A CA 1
ATOM 3009 C C . LYS A 1 400 ? 9.047 -10.101 18.943 1.00 98.44 400 LYS A C 1
ATOM 3011 O O . LYS A 1 400 ? 10.078 -9.620 18.480 1.00 98.44 400 LYS A O 1
ATOM 3016 N N . GLU A 1 401 ? 8.250 -10.920 18.263 1.00 98.56 401 GLU A N 1
ATOM 3017 C CA . GLU A 1 401 ? 8.516 -11.362 16.889 1.00 98.56 401 GLU A CA 1
ATOM 3018 C C . GLU A 1 401 ? 8.638 -10.165 15.934 1.00 98.56 401 GLU A C 1
ATOM 3020 O O . GLU A 1 401 ? 9.587 -10.066 15.157 1.00 98.56 401 GLU A O 1
ATOM 3025 N N . ALA A 1 402 ? 7.743 -9.181 16.064 1.00 98.62 402 ALA A N 1
ATOM 3026 C CA . ALA A 1 402 ? 7.796 -7.964 15.265 1.00 98.62 402 ALA A CA 1
ATOM 3027 C C . ALA A 1 402 ? 9.055 -7.126 15.541 1.00 98.62 402 ALA A C 1
ATOM 3029 O O . ALA A 1 402 ? 9.620 -6.567 14.606 1.00 98.62 402 ALA A O 1
ATOM 3030 N N . ARG A 1 403 ? 9.556 -7.058 16.784 1.00 98.69 403 ARG A N 1
ATOM 3031 C CA . ARG A 1 403 ? 10.832 -6.375 17.081 1.00 98.69 403 ARG A CA 1
ATOM 3032 C C . ARG A 1 403 ? 12.016 -7.062 16.403 1.00 98.69 403 ARG A C 1
ATOM 3034 O O . ARG A 1 403 ? 12.858 -6.382 15.815 1.00 98.69 403 ARG A O 1
ATOM 3041 N N . GLU A 1 404 ? 12.066 -8.390 16.451 1.00 98.56 404 GLU A N 1
ATOM 3042 C CA . GLU A 1 404 ? 13.108 -9.185 15.789 1.00 98.56 404 GLU A CA 1
ATOM 3043 C C . GLU A 1 404 ? 13.060 -8.997 14.261 1.00 98.56 404 GLU A C 1
ATOM 3045 O O . GLU A 1 404 ? 14.089 -8.766 13.613 1.00 98.56 404 GLU A O 1
ATOM 3050 N N . LEU A 1 405 ? 11.858 -8.994 13.678 1.00 98.62 405 LEU A N 1
ATOM 3051 C CA . LEU A 1 405 ? 11.642 -8.742 12.253 1.00 98.62 405 LEU A CA 1
ATOM 3052 C C . LEU A 1 405 ? 11.972 -7.293 11.855 1.00 98.62 405 LEU A C 1
ATOM 3054 O O . LEU A 1 405 ? 12.592 -7.049 10.817 1.00 98.62 405 LEU A O 1
ATOM 3058 N N . ALA A 1 406 ? 11.622 -6.313 12.689 1.00 98.62 406 ALA A N 1
ATOM 3059 C CA . ALA A 1 406 ? 11.945 -4.909 12.458 1.00 98.62 406 ALA A CA 1
ATOM 3060 C C . ALA A 1 406 ? 13.459 -4.686 12.388 1.00 98.62 406 ALA A C 1
ATOM 3062 O O . ALA A 1 406 ? 13.930 -3.928 11.538 1.00 98.62 406 ALA A O 1
ATOM 3063 N N . GLN A 1 407 ? 14.225 -5.361 13.248 1.00 98.12 407 GLN A N 1
ATOM 3064 C CA . GLN A 1 407 ? 15.682 -5.261 13.276 1.00 98.12 407 GLN A CA 1
ATOM 3065 C C . GLN A 1 407 ? 16.334 -5.991 12.094 1.00 98.12 407 GLN A C 1
ATOM 3067 O O . GLN A 1 407 ? 17.215 -5.436 11.440 1.00 98.12 407 GLN A O 1
ATOM 3072 N N . SER A 1 408 ? 15.902 -7.221 11.811 1.00 97.75 408 SER A N 1
ATOM 3073 C CA . SER A 1 408 ? 16.515 -8.076 10.784 1.00 97.75 408 SER A CA 1
ATOM 3074 C C . SER A 1 408 ? 16.156 -7.674 9.348 1.00 97.75 408 SER A C 1
ATOM 3076 O O . SER A 1 408 ? 16.986 -7.818 8.446 1.00 97.75 408 SER A O 1
ATOM 3078 N N . LYS A 1 409 ? 14.948 -7.134 9.135 1.00 97.62 409 LYS A N 1
ATOM 3079 C CA . LYS A 1 409 ? 14.400 -6.803 7.812 1.00 97.62 409 LYS A CA 1
ATOM 3080 C C . LYS A 1 409 ? 14.154 -5.308 7.635 1.00 97.62 409 LYS A C 1
ATOM 3082 O O . LYS A 1 409 ? 14.811 -4.678 6.817 1.00 97.62 409 LYS A O 1
ATOM 3087 N N . TYR A 1 410 ? 13.242 -4.707 8.395 1.00 98.06 410 TYR A N 1
ATOM 3088 C CA . TYR A 1 410 ? 12.749 -3.356 8.073 1.00 98.06 410 TYR A CA 1
ATOM 3089 C C . TYR A 1 410 ? 13.717 -2.213 8.386 1.00 98.06 410 TYR A C 1
ATOM 3091 O O . TYR A 1 410 ? 13.614 -1.143 7.789 1.00 98.06 410 TYR A O 1
ATOM 3099 N N . SER A 1 411 ? 14.679 -2.448 9.274 1.00 97.19 411 SER A N 1
ATOM 3100 C CA . SER A 1 411 ? 15.795 -1.537 9.546 1.00 97.19 411 SER A CA 1
ATOM 3101 C C . SER A 1 411 ? 17.014 -1.823 8.662 1.00 97.19 411 SER A C 1
ATOM 3103 O O . SER A 1 411 ? 17.989 -1.075 8.699 1.00 97.19 411 SER A O 1
ATOM 3105 N N . ASN A 1 412 ? 16.987 -2.904 7.874 1.00 96.94 412 ASN A N 1
ATOM 3106 C CA . ASN A 1 412 ? 18.104 -3.323 7.040 1.00 96.94 412 ASN A CA 1
ATOM 3107 C C . ASN A 1 412 ? 18.109 -2.540 5.710 1.00 96.94 412 ASN A C 1
ATOM 3109 O O . ASN A 1 412 ? 17.174 -2.672 4.914 1.00 96.94 412 ASN A O 1
ATOM 3113 N N . PRO A 1 413 ? 19.175 -1.780 5.393 1.00 95.31 413 PRO A N 1
ATOM 3114 C CA . PRO A 1 413 ? 19.268 -1.040 4.136 1.00 95.31 413 PRO A CA 1
ATOM 3115 C C . PRO A 1 413 ? 19.171 -1.914 2.880 1.00 95.31 413 PRO A C 1
ATOM 3117 O O . PRO A 1 413 ? 18.734 -1.420 1.842 1.00 95.31 413 PRO A O 1
ATOM 3120 N N . GLN A 1 414 ? 19.552 -3.195 2.955 1.00 95.12 414 GLN A N 1
ATOM 3121 C CA . GLN A 1 414 ? 19.412 -4.130 1.835 1.00 95.12 414 GLN A CA 1
ATOM 3122 C C . GLN A 1 414 ? 17.941 -4.399 1.510 1.00 95.12 414 GLN A C 1
ATOM 3124 O O . GLN A 1 414 ? 17.579 -4.428 0.340 1.00 95.12 414 GLN A O 1
ATOM 3129 N N . TRP A 1 415 ? 17.080 -4.525 2.525 1.00 95.44 415 TRP A N 1
ATOM 3130 C CA . TRP A 1 415 ? 15.636 -4.647 2.320 1.00 95.44 415 TRP A CA 1
ATOM 3131 C C . TRP A 1 415 ? 15.057 -3.360 1.728 1.00 95.44 415 TRP A C 1
ATOM 3133 O O . TRP A 1 415 ? 14.366 -3.394 0.712 1.00 95.44 415 TRP A O 1
ATOM 3143 N N . THR A 1 416 ? 15.393 -2.203 2.303 1.00 94.88 416 THR A N 1
ATOM 3144 C CA . THR A 1 416 ? 14.906 -0.912 1.794 1.00 94.88 416 THR A CA 1
ATOM 3145 C C . THR A 1 416 ? 15.368 -0.657 0.352 1.00 94.88 416 THR A C 1
ATOM 3147 O O . THR A 1 416 ? 14.605 -0.135 -0.460 1.00 94.88 416 THR A O 1
ATOM 3150 N N . GLY A 1 417 ? 16.589 -1.067 -0.003 1.00 92.06 417 GLY A N 1
ATOM 3151 C CA . GLY A 1 417 ? 17.155 -0.928 -1.347 1.00 92.06 417 GLY A CA 1
ATOM 3152 C C . GLY A 1 417 ? 16.743 -2.002 -2.362 1.00 92.06 417 GLY A C 1
ATOM 3153 O O . GLY A 1 417 ? 16.960 -1.787 -3.552 1.00 92.06 417 GLY A O 1
ATOM 3154 N N . ARG A 1 418 ? 16.158 -3.128 -1.927 1.00 87.94 418 ARG A N 1
ATOM 3155 C CA . ARG A 1 418 ? 15.747 -4.245 -2.800 1.00 87.94 418 ARG A CA 1
ATOM 3156 C C . ARG A 1 418 ? 14.630 -3.822 -3.752 1.00 87.94 418 ARG A C 1
ATOM 3158 O O . ARG A 1 418 ? 13.700 -3.155 -3.330 1.00 87.94 418 ARG A O 1
ATOM 3165 N N . ILE A 1 419 ? 14.674 -4.271 -4.999 1.00 82.06 419 ILE A N 1
ATOM 3166 C CA . ILE A 1 419 ? 13.518 -4.274 -5.907 1.00 82.06 419 ILE A CA 1
ATOM 3167 C C . ILE A 1 419 ? 13.079 -5.742 -6.008 1.00 82.06 419 ILE A C 1
ATOM 3169 O O . ILE A 1 419 ? 13.944 -6.611 -6.132 1.00 82.06 419 ILE A O 1
ATOM 3173 N N . ALA A 1 420 ? 11.795 -6.018 -5.762 1.00 71.44 420 ALA A N 1
ATOM 3174 C CA . ALA A 1 420 ? 11.271 -7.374 -5.564 1.00 71.44 420 ALA A CA 1
ATOM 3175 C C . ALA A 1 420 ? 10.947 -8.106 -6.867 1.00 71.44 420 ALA A C 1
ATOM 3177 O O . ALA A 1 420 ? 10.378 -7.466 -7.778 1.00 71.44 420 ALA A O 1
#